Protein AF-A0A7X7MH74-F1 (afdb_monomer_lite)

Structure (mmCIF, N/CA/C/O backbone):
data_AF-A0A7X7MH74-F1
#
_entry.id   AF-A0A7X7MH74-F1
#
loop_
_atom_site.group_PDB
_atom_site.id
_atom_site.type_symbol
_atom_site.label_atom_id
_atom_site.label_alt_id
_atom_site.label_comp_id
_atom_site.label_asym_id
_atom_site.label_entity_id
_atom_site.label_seq_id
_atom_site.pdbx_PDB_ins_code
_atom_site.Cartn_x
_atom_site.Cartn_y
_atom_site.Cartn_z
_atom_site.occupancy
_atom_site.B_iso_or_equiv
_atom_site.auth_seq_id
_atom_site.auth_comp_id
_atom_site.auth_asym_id
_atom_site.auth_atom_id
_atom_site.pdbx_PDB_model_num
ATOM 1 N N . TYR A 1 1 ? -5.133 -22.905 8.120 1.00 50.53 1 TYR A N 1
ATOM 2 C CA . TYR A 1 1 ? -4.092 -21.911 7.802 1.00 50.53 1 TYR A CA 1
ATOM 3 C C . TYR A 1 1 ? -4.323 -20.689 8.674 1.00 50.53 1 TYR A C 1
ATOM 5 O O . TYR A 1 1 ? -5.476 -20.292 8.802 1.00 50.53 1 TYR A O 1
ATOM 13 N N . SER A 1 2 ? -3.275 -20.192 9.332 1.00 73.31 2 SER A N 1
ATOM 14 C CA . SER A 1 2 ? -3.279 -19.006 10.204 1.00 73.31 2 SER A CA 1
ATOM 15 C C . SER A 1 2 ? -3.355 -17.701 9.392 1.00 73.31 2 SER A C 1
ATOM 17 O O . SER A 1 2 ? -3.170 -17.724 8.177 1.00 73.31 2 SER A O 1
ATOM 19 N N . ALA A 1 3 ? -3.650 -16.582 10.056 1.00 84.94 3 ALA A N 1
ATOM 20 C CA . ALA A 1 3 ? -3.653 -15.224 9.502 1.00 84.94 3 ALA A CA 1
ATOM 21 C C . ALA A 1 3 ? -2.841 -14.302 10.423 1.00 84.94 3 ALA A C 1
ATOM 23 O O . ALA A 1 3 ? -2.727 -14.603 11.615 1.00 84.94 3 ALA A O 1
ATOM 24 N N . SER A 1 4 ? -2.294 -13.207 9.886 1.00 91.75 4 SER A N 1
ATOM 25 C CA . SER A 1 4 ? -1.712 -12.158 10.725 1.00 91.75 4 SER A CA 1
ATOM 26 C C . SER A 1 4 ? -2.807 -11.426 11.484 1.00 91.75 4 SER A C 1
ATOM 28 O O . SER A 1 4 ? -3.922 -11.262 10.986 1.00 91.75 4 SER A O 1
ATOM 30 N N . HIS A 1 5 ? -2.503 -11.007 12.707 1.00 90.69 5 HIS A N 1
ATOM 31 C CA . HIS A 1 5 ? -3.432 -10.198 13.474 1.00 90.69 5 HIS A CA 1
ATOM 32 C C . HIS A 1 5 ? -3.336 -8.715 13.093 1.00 90.69 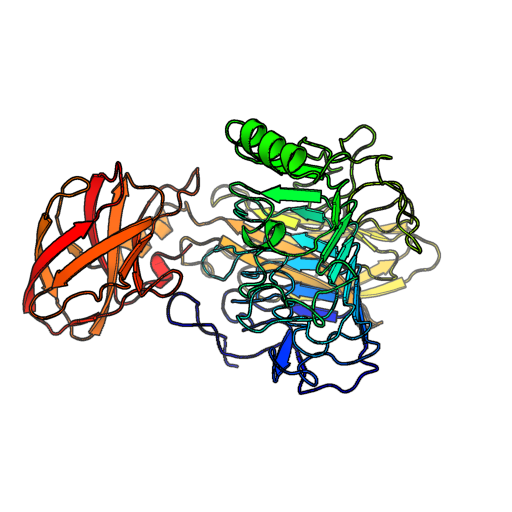5 HIS A C 1
ATOM 34 O O . HIS A 1 5 ? -2.345 -8.229 12.550 1.00 90.69 5 HIS A O 1
ATOM 40 N N . SER A 1 6 ? -4.375 -7.971 13.456 1.00 91.19 6 SER A N 1
ATOM 41 C CA . SER A 1 6 ? -4.473 -6.550 13.156 1.00 91.19 6 SER A CA 1
ATOM 42 C C . SER A 1 6 ? -3.555 -5.661 13.983 1.00 91.19 6 SER A C 1
ATOM 44 O O . SER A 1 6 ? -3.412 -5.883 15.190 1.00 91.19 6 SER A O 1
ATOM 46 N N . TRP A 1 7 ? -3.116 -4.548 13.381 1.00 91.31 7 TRP A N 1
ATOM 47 C CA . TRP A 1 7 ? -2.587 -3.371 14.085 1.00 91.31 7 TRP A CA 1
ATOM 48 C C . TRP A 1 7 ? -3.550 -2.820 15.138 1.00 91.31 7 TRP A C 1
ATOM 50 O O . TRP A 1 7 ? -3.129 -2.126 16.066 1.00 91.31 7 TRP A O 1
ATOM 60 N N . PHE A 1 8 ? -4.851 -3.103 15.011 1.00 91.50 8 PHE A N 1
ATOM 61 C CA . PHE A 1 8 ? -5.824 -2.767 16.043 1.00 91.50 8 PHE A CA 1
ATOM 62 C C . PHE A 1 8 ? -5.560 -3.507 17.364 1.00 91.50 8 PHE A C 1
ATOM 64 O O . PHE A 1 8 ? -5.864 -2.961 18.417 1.00 91.50 8 PHE A O 1
ATOM 71 N N . TYR A 1 9 ? -4.955 -4.691 17.352 1.00 91.06 9 TYR A N 1
ATOM 72 C CA . TYR A 1 9 ? -4.673 -5.438 18.580 1.00 91.06 9 TYR A CA 1
ATOM 73 C C . TYR A 1 9 ? -3.239 -5.202 19.072 1.00 91.06 9 TYR A C 1
ATOM 75 O O . TYR A 1 9 ? -3.031 -4.841 20.229 1.00 91.06 9 TYR A O 1
ATOM 83 N N . SER A 1 10 ? -2.253 -5.313 18.184 1.00 90.50 10 SER A N 1
ATOM 84 C CA . SER A 1 10 ? -0.819 -5.123 18.461 1.00 90.50 10 SER A CA 1
ATOM 85 C C . SER A 1 10 ? -0.051 -4.985 17.142 1.00 90.50 10 SER A C 1
ATOM 87 O O . SER A 1 10 ? -0.667 -5.061 16.086 1.00 90.50 10 SER A O 1
ATOM 89 N N . HIS A 1 11 ? 1.274 -4.801 17.184 1.00 90.94 11 HIS A N 1
ATOM 90 C CA . HIS A 1 11 ? 2.115 -4.925 15.985 1.00 90.94 11 HIS A CA 1
ATOM 91 C C . HIS A 1 11 ? 1.867 -6.276 15.308 1.00 90.94 11 HIS A C 1
ATOM 93 O O . HIS A 1 11 ? 2.059 -7.271 16.011 1.00 90.94 11 HIS A O 1
ATOM 99 N N . PRO A 1 12 ? 1.426 -6.319 14.034 1.00 92.75 12 PRO A N 1
ATOM 100 C CA . PRO A 1 12 ? 1.127 -7.537 13.302 1.00 92.75 12 PRO A CA 1
ATOM 101 C C . PRO A 1 12 ? 2.209 -8.600 13.472 1.00 92.75 12 PRO A C 1
ATOM 103 O O . PRO A 1 12 ? 3.395 -8.303 13.613 1.00 92.75 12 PRO A O 1
ATOM 106 N N . ASN A 1 13 ? 1.742 -9.838 13.547 1.00 91.25 13 ASN A N 1
ATOM 107 C CA . ASN A 1 13 ? 2.540 -11.047 13.633 1.00 91.25 13 ASN A CA 1
ATOM 108 C C . ASN A 1 13 ? 1.686 -12.168 13.041 1.00 91.25 13 ASN A C 1
ATOM 110 O O . ASN A 1 13 ? 0.485 -12.271 13.332 1.00 91.25 13 ASN A O 1
ATOM 114 N N . GLY A 1 14 ? 2.283 -12.990 12.191 1.00 91.81 14 GLY A N 1
ATOM 115 C CA . GLY A 1 14 ? 1.595 -14.051 11.484 1.00 91.81 14 GLY A CA 1
ATOM 116 C C . GLY A 1 14 ? 2.396 -14.517 10.279 1.00 91.81 14 GLY A C 1
ATOM 117 O O . GLY A 1 14 ? 3.587 -14.276 10.223 1.00 91.81 14 GLY A O 1
ATOM 118 N N . PRO A 1 15 ? 1.761 -15.207 9.323 1.00 93.94 15 PRO A N 1
ATOM 119 C CA . PRO A 1 15 ? 2.471 -15.735 8.172 1.00 93.94 15 PRO A CA 1
ATOM 120 C C . PRO A 1 15 ? 2.993 -14.620 7.261 1.00 93.94 15 PRO A C 1
ATOM 122 O O . PRO A 1 15 ? 2.307 -13.625 7.022 1.00 93.94 15 PRO A O 1
ATOM 125 N N . GLU A 1 16 ? 4.146 -14.875 6.665 1.00 94.94 16 GLU A N 1
ATOM 126 C CA . GLU A 1 16 ? 4.747 -14.120 5.571 1.00 94.94 16 GLU A CA 1
ATOM 127 C C . GLU A 1 16 ? 4.745 -14.979 4.298 1.00 94.94 16 GLU A C 1
ATOM 129 O O . GLU A 1 16 ? 4.691 -16.214 4.355 1.00 94.94 16 GLU A O 1
ATOM 134 N N . 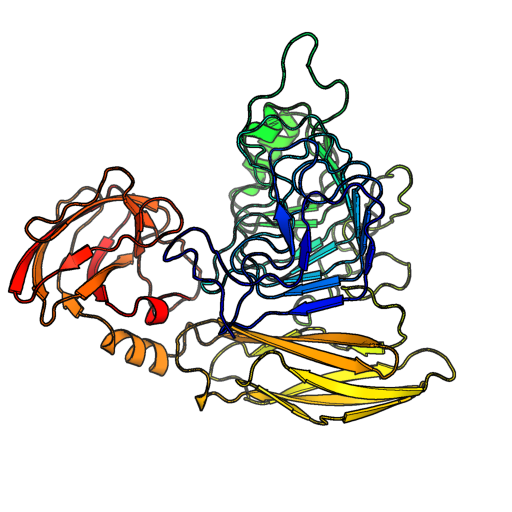ALA A 1 17 ? 4.818 -14.356 3.119 1.00 96.00 17 ALA A N 1
ATOM 135 C CA . ALA A 1 17 ? 4.962 -15.122 1.880 1.00 96.00 17 ALA A CA 1
ATOM 136 C C . ALA A 1 17 ? 6.396 -15.657 1.718 1.00 96.00 17 ALA A C 1
ATOM 138 O O . ALA A 1 17 ? 6.597 -16.760 1.205 1.00 96.00 17 ALA A O 1
ATOM 139 N N . VAL A 1 18 ? 7.391 -14.880 2.161 1.00 96.06 18 VAL A N 1
ATOM 140 C CA . VAL A 1 18 ? 8.808 -15.264 2.221 1.00 96.06 18 VAL A CA 1
ATOM 141 C C . VAL A 1 18 ? 9.428 -14.675 3.487 1.00 96.06 18 VAL A C 1
ATOM 143 O O . VAL A 1 18 ? 9.282 -13.484 3.735 1.00 96.06 18 VAL A O 1
ATOM 146 N N . PHE A 1 19 ? 10.173 -15.485 4.240 1.00 94.38 19 PHE A N 1
ATOM 147 C CA . PHE A 1 19 ? 10.974 -15.024 5.377 1.00 94.38 19 PHE A CA 1
ATOM 148 C C . PHE A 1 19 ? 12.468 -15.104 5.040 1.00 94.38 19 PHE A C 1
ATOM 150 O O . PHE A 1 19 ? 12.956 -16.156 4.609 1.00 94.38 19 PHE A O 1
ATOM 157 N N . LEU A 1 20 ? 13.202 -14.004 5.218 1.00 91.75 20 LEU A N 1
ATOM 158 C CA . LEU A 1 20 ? 14.618 -13.876 4.864 1.00 91.75 20 LEU A CA 1
ATOM 159 C C . LEU A 1 20 ? 15.492 -13.756 6.121 1.00 91.75 20 LEU A C 1
ATOM 161 O O . LEU A 1 20 ? 15.746 -12.673 6.646 1.00 91.75 20 LEU A O 1
ATOM 165 N N . ASP A 1 21 ? 16.012 -14.890 6.590 1.00 91.50 21 ASP A N 1
ATOM 166 C CA . ASP A 1 21 ? 16.884 -14.940 7.768 1.00 91.50 21 ASP A CA 1
ATOM 167 C C . ASP A 1 21 ? 18.356 -14.695 7.395 1.00 91.50 21 ASP A C 1
ATOM 169 O O . ASP A 1 21 ? 19.030 -15.588 6.877 1.00 91.50 21 ASP A O 1
ATOM 173 N N . ARG A 1 22 ? 18.860 -13.478 7.646 1.00 90.31 22 ARG A N 1
ATOM 174 C CA . ARG A 1 22 ? 20.289 -13.101 7.518 1.00 90.31 22 ARG A CA 1
ATOM 175 C C . ARG A 1 22 ? 20.938 -13.585 6.221 1.00 90.31 22 ARG A C 1
ATOM 177 O O . ARG A 1 22 ? 22.010 -14.209 6.207 1.00 90.31 22 ARG A O 1
ATOM 184 N N . CYS A 1 23 ? 20.274 -13.322 5.102 1.00 89.50 23 CYS A N 1
ATOM 185 C CA . CYS A 1 23 ? 20.680 -13.829 3.801 1.00 89.50 23 CYS A CA 1
ATOM 186 C C . CYS A 1 23 ? 21.974 -13.142 3.349 1.00 89.50 23 CYS A C 1
ATOM 188 O O . CYS A 1 23 ? 21.944 -12.004 2.911 1.00 89.50 23 CYS A O 1
ATOM 190 N N . ARG A 1 24 ? 23.126 -13.825 3.396 1.00 87.00 24 ARG A N 1
ATOM 191 C CA . ARG A 1 24 ? 24.460 -13.220 3.152 1.00 87.00 24 ARG A CA 1
ATOM 192 C C . ARG A 1 24 ? 24.729 -12.715 1.727 1.00 87.00 24 ARG A C 1
ATOM 194 O O . ARG A 1 24 ? 25.818 -12.191 1.490 1.00 87.00 24 ARG A O 1
ATOM 201 N N . GLY A 1 25 ? 23.797 -12.894 0.797 1.00 88.56 25 GLY A N 1
ATOM 202 C CA . GLY A 1 25 ? 23.799 -12.266 -0.522 1.00 88.56 25 GLY A CA 1
ATOM 203 C C . GLY A 1 25 ? 23.374 -13.170 -1.680 1.00 88.56 25 GLY A C 1
ATOM 204 O O . GLY A 1 25 ? 23.173 -14.368 -1.489 1.00 88.56 25 GLY A O 1
ATOM 205 N N . GLY A 1 26 ? 23.244 -12.590 -2.878 1.00 88.94 26 GLY A N 1
ATOM 206 C CA . GLY A 1 26 ? 22.868 -13.304 -4.107 1.00 88.94 26 GLY A CA 1
ATOM 207 C C . GLY A 1 26 ? 21.386 -13.685 -4.192 1.00 88.94 26 GLY A C 1
ATOM 208 O O . GLY A 1 26 ? 21.029 -14.614 -4.916 1.00 88.94 26 GLY A O 1
ATOM 209 N N . VAL A 1 27 ? 20.524 -13.009 -3.429 1.00 94.25 27 VAL A N 1
ATOM 210 C CA . VAL A 1 27 ? 19.081 -13.277 -3.414 1.00 94.25 27 VAL A CA 1
ATOM 211 C C . VAL A 1 27 ? 18.435 -12.683 -4.661 1.00 94.25 27 VAL A C 1
ATOM 213 O O . VAL A 1 27 ? 18.584 -11.495 -4.935 1.00 94.25 27 VAL A O 1
ATOM 216 N N . VAL A 1 28 ? 17.671 -13.497 -5.392 1.00 97.12 28 VAL A N 1
ATOM 217 C CA . VAL A 1 28 ? 16.838 -13.027 -6.504 1.00 97.12 28 VAL A CA 1
ATOM 218 C C . VAL A 1 28 ? 15.396 -13.450 -6.275 1.00 97.12 28 VAL A C 1
ATOM 220 O O . VAL A 1 28 ? 15.076 -14.637 -6.320 1.00 97.12 28 VAL A O 1
ATOM 223 N N . LEU A 1 29 ? 14.515 -12.473 -6.084 1.00 97.44 29 LEU A N 1
ATOM 224 C CA . LEU A 1 29 ? 13.073 -12.670 -5.993 1.00 97.44 29 LEU A CA 1
ATOM 225 C C . LEU A 1 29 ? 12.432 -11.970 -7.182 1.00 97.44 29 LEU A C 1
ATOM 227 O O . LEU A 1 29 ? 12.463 -10.745 -7.281 1.00 97.44 29 LEU A O 1
ATOM 231 N N . ARG A 1 30 ? 11.871 -12.732 -8.119 1.00 97.69 30 ARG A N 1
ATOM 232 C CA . ARG A 1 30 ? 11.318 -12.146 -9.339 1.00 97.69 30 ARG A CA 1
ATOM 233 C C . ARG A 1 30 ? 10.070 -12.832 -9.842 1.00 97.69 30 ARG A C 1
ATOM 235 O O . ARG A 1 30 ? 9.973 -14.053 -9.770 1.00 97.69 30 ARG A O 1
ATOM 242 N N . TYR A 1 31 ? 9.183 -12.040 -10.438 1.00 98.00 31 TYR A N 1
ATOM 243 C CA . TYR A 1 31 ? 7.991 -12.529 -11.135 1.00 98.00 31 TYR A CA 1
ATOM 244 C C . TYR A 1 31 ? 7.037 -13.346 -10.258 1.00 98.00 31 TYR A C 1
ATOM 246 O O . TYR A 1 31 ? 6.286 -14.171 -10.771 1.00 98.00 31 TYR A O 1
ATOM 254 N N . ASN A 1 32 ? 7.047 -13.097 -8.946 1.00 98.31 32 ASN A N 1
ATOM 255 C CA . ASN A 1 32 ? 6.159 -13.762 -8.001 1.00 98.31 32 ASN A CA 1
ATOM 25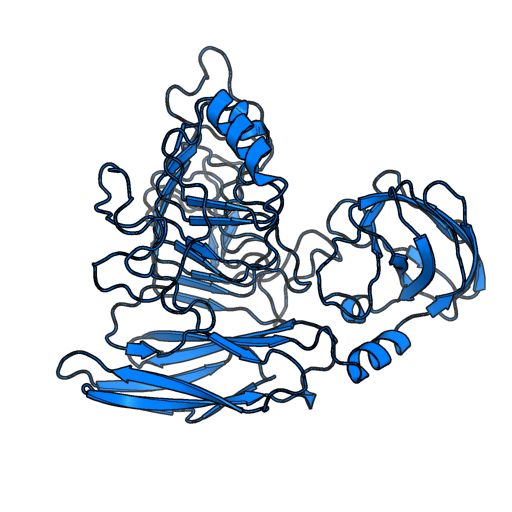6 C C . ASN A 1 32 ? 4.841 -13.000 -7.827 1.00 98.31 32 ASN A C 1
ATOM 258 O O . ASN A 1 32 ? 4.796 -11.768 -7.938 1.00 98.31 32 ASN A O 1
ATOM 262 N N . ASP A 1 33 ? 3.797 -13.754 -7.487 1.00 98.19 33 ASP A N 1
ATOM 263 C CA . ASP A 1 33 ? 2.519 -13.239 -7.003 1.00 98.19 33 ASP A CA 1
ATOM 264 C C . ASP A 1 33 ? 2.404 -13.553 -5.508 1.00 98.19 33 ASP A C 1
ATOM 266 O O . ASP A 1 33 ? 2.081 -14.677 -5.125 1.00 98.19 33 ASP A O 1
ATOM 270 N N . LEU A 1 34 ? 2.711 -12.574 -4.659 1.00 98.25 34 LEU A N 1
ATOM 271 C CA . LEU A 1 34 ? 2.709 -12.708 -3.205 1.00 98.25 34 LEU A CA 1
ATOM 272 C C . LEU A 1 34 ? 1.445 -12.030 -2.663 1.00 98.25 34 LEU A C 1
ATOM 274 O O . LEU A 1 34 ? 1.431 -10.832 -2.388 1.00 98.25 34 LEU A O 1
ATOM 278 N N . VAL A 1 35 ? 0.350 -12.790 -2.593 1.00 97.81 35 VAL A N 1
ATOM 279 C CA . VAL A 1 35 ? -1.009 -12.243 -2.433 1.00 97.81 35 VAL A CA 1
ATOM 280 C C . VAL A 1 35 ? -1.705 -12.849 -1.214 1.00 97.81 35 VAL A C 1
ATOM 282 O O . VAL A 1 35 ? -1.924 -14.058 -1.167 1.00 97.81 35 VAL A O 1
ATOM 285 N N . GLY A 1 36 ? -2.056 -12.005 -0.242 1.00 96.00 36 GLY A N 1
ATOM 286 C CA . GLY A 1 36 ? -2.899 -12.350 0.905 1.00 96.00 36 GLY A CA 1
ATOM 287 C C . GLY A 1 36 ? -4.392 -12.229 0.578 1.00 96.00 36 GLY A C 1
ATOM 288 O O . GLY A 1 36 ? -4.798 -12.213 -0.580 1.00 96.00 36 GLY A O 1
ATOM 289 N N . SER A 1 37 ? -5.247 -12.111 1.588 1.00 93.62 37 SER A N 1
ATOM 290 C CA . SER A 1 37 ? -6.686 -11.813 1.440 1.00 93.62 37 SER A CA 1
ATOM 291 C C . SER A 1 37 ? -7.177 -11.022 2.646 1.00 93.62 37 SER A C 1
ATOM 293 O O . SER A 1 37 ? -6.524 -11.066 3.685 1.00 93.62 37 SER A O 1
ATOM 295 N N . ASP A 1 38 ? -8.333 -10.358 2.577 1.00 89.62 38 ASP A N 1
ATOM 296 C CA . ASP A 1 38 ? -8.875 -9.653 3.752 1.00 89.62 38 ASP A CA 1
ATOM 297 C C . ASP A 1 38 ? -9.105 -10.605 4.944 1.00 89.62 38 ASP A C 1
ATOM 299 O O . ASP A 1 38 ? -8.945 -10.204 6.091 1.00 89.62 38 ASP A O 1
ATOM 303 N N . LYS A 1 39 ? -9.412 -11.887 4.692 1.00 87.88 39 LYS A N 1
ATOM 304 C CA . LYS A 1 39 ? -9.561 -12.912 5.745 1.00 87.88 39 LYS A CA 1
ATOM 305 C C . LYS A 1 39 ? -8.226 -13.466 6.256 1.00 87.88 39 LYS A C 1
ATOM 307 O O . LYS A 1 39 ? -8.187 -14.078 7.322 1.00 87.88 39 LYS A O 1
ATOM 312 N N . ARG A 1 40 ? -7.161 -13.370 5.455 1.00 91.06 40 ARG A N 1
ATOM 313 C CA . ARG A 1 40 ? -5.844 -13.984 5.699 1.00 91.06 40 ARG A CA 1
ATOM 314 C C . ARG A 1 40 ? -4.755 -13.109 5.093 1.00 91.06 40 ARG A C 1
ATOM 316 O O . ARG A 1 40 ? -4.226 -13.421 4.024 1.00 91.06 40 ARG A O 1
ATOM 323 N N . ARG A 1 41 ? -4.471 -11.989 5.750 1.00 93.56 41 ARG A N 1
ATOM 324 C CA . ARG A 1 41 ? -3.374 -11.105 5.356 1.00 93.56 41 ARG A CA 1
ATOM 325 C C . ARG A 1 41 ? -2.043 -11.649 5.834 1.00 93.56 41 ARG A C 1
ATOM 327 O O . ARG A 1 41 ? -1.980 -12.372 6.837 1.00 93.56 41 ARG A O 1
ATOM 334 N N . TRP A 1 42 ? -1.002 -11.259 5.115 1.00 96.38 42 TRP A N 1
ATOM 335 C CA . TRP A 1 42 ? 0.362 -11.421 5.589 1.00 96.38 42 TRP A CA 1
ATOM 336 C C . TRP A 1 42 ? 0.626 -10.515 6.792 1.00 96.38 42 TRP A C 1
ATOM 338 O O . TRP A 1 42 ? -0.099 -9.537 6.996 1.00 96.38 42 TRP A O 1
ATOM 348 N N . ASN A 1 43 ? 1.646 -10.842 7.584 1.00 95.25 43 ASN A N 1
ATOM 349 C CA . ASN A 1 43 ? 2.263 -9.878 8.488 1.00 95.25 43 ASN A CA 1
ATOM 350 C C . ASN A 1 43 ? 2.893 -8.760 7.647 1.00 95.25 43 ASN A C 1
ATOM 352 O O . ASN A 1 43 ? 2.188 -7.826 7.248 1.00 95.25 43 ASN A O 1
ATOM 356 N N . ASP A 1 44 ? 4.142 -8.980 7.253 1.00 95.75 44 ASP A N 1
ATOM 357 C CA . ASP A 1 44 ? 4.741 -8.418 6.059 1.00 95.75 44 ASP A CA 1
ATOM 358 C C . ASP A 1 44 ? 4.598 -9.421 4.922 1.00 95.75 44 ASP A C 1
ATOM 360 O O . ASP A 1 44 ? 4.565 -10.636 5.135 1.00 95.75 44 ASP A O 1
ATOM 364 N N . THR A 1 45 ? 4.531 -8.951 3.676 1.00 97.25 45 THR A N 1
ATOM 365 C CA . THR A 1 45 ? 4.543 -9.917 2.561 1.00 97.25 45 THR A CA 1
ATOM 366 C C . THR A 1 45 ? 5.898 -10.627 2.484 1.00 97.25 45 THR A C 1
ATOM 368 O O . THR A 1 45 ? 5.951 -11.833 2.241 1.00 97.25 45 THR A O 1
ATOM 371 N N . ILE A 1 46 ? 6.984 -9.884 2.704 1.00 96.38 46 ILE A N 1
ATOM 372 C CA . ILE A 1 46 ? 8.327 -10.426 2.903 1.00 96.38 46 ILE A CA 1
ATOM 373 C C . ILE A 1 46 ? 8.927 -9.768 4.139 1.00 96.38 46 ILE A C 1
ATOM 375 O O . ILE A 1 46 ? 9.086 -8.550 4.149 1.00 96.38 46 ILE A O 1
ATOM 379 N N . GLU A 1 47 ? 9.291 -10.580 5.124 1.00 93.25 47 GLU A N 1
ATOM 380 C CA . GLU A 1 47 ? 9.923 -10.149 6.376 1.00 93.25 47 GLU A CA 1
ATOM 381 C C . GLU A 1 47 ? 11.379 -10.626 6.424 1.00 93.25 47 GLU A C 1
ATOM 383 O O . GLU A 1 47 ? 11.761 -11.603 5.758 1.00 93.25 47 GLU A O 1
ATOM 388 N N . GLY A 1 48 ? 12.203 -9.945 7.216 1.00 89.38 48 GLY A N 1
ATOM 389 C CA . GLY A 1 48 ? 13.583 -10.332 7.475 1.00 89.38 48 GLY A CA 1
ATOM 390 C C . GLY A 1 48 ? 13.866 -10.514 8.961 1.00 89.38 48 GLY A C 1
ATOM 391 O O . GLY A 1 48 ? 13.165 -10.007 9.823 1.00 89.38 48 GLY A O 1
ATOM 392 N N . SER A 1 49 ? 14.945 -11.226 9.290 1.00 90.75 49 SER A N 1
ATOM 393 C CA . SER A 1 49 ? 15.446 -11.220 10.666 1.00 90.75 49 SER A CA 1
ATOM 394 C C . SER A 1 49 ? 16.517 -10.145 10.863 1.00 90.75 49 SER A C 1
ATOM 396 O O . SER A 1 49 ? 17.374 -9.914 10.008 1.00 90.75 49 SER A O 1
ATOM 398 N N . GLY A 1 50 ? 16.546 -9.532 12.048 1.00 89.75 50 GLY A N 1
ATOM 399 C CA . GLY A 1 50 ? 17.655 -8.670 12.455 1.00 89.75 50 GLY A CA 1
ATOM 400 C C . GLY A 1 50 ? 17.692 -7.309 11.758 1.00 89.75 50 GLY A C 1
ATOM 401 O O . GLY A 1 50 ? 18.778 -6.842 11.434 1.00 89.75 50 GLY A O 1
ATOM 402 N N . ASN A 1 51 ? 16.550 -6.646 11.604 1.00 88.38 51 ASN A N 1
ATOM 403 C CA . ASN A 1 51 ? 16.345 -5.381 10.883 1.00 88.38 51 ASN A CA 1
ATOM 404 C C . ASN A 1 51 ? 17.330 -4.251 11.284 1.00 88.38 51 ASN A C 1
ATOM 406 O O . ASN A 1 51 ? 17.724 -3.399 10.488 1.00 88.38 51 ASN A O 1
ATOM 410 N N . GLY A 1 52 ? 17.818 -4.266 12.531 1.00 88.56 52 GLY A N 1
ATOM 411 C CA . GLY A 1 52 ? 18.817 -3.319 13.046 1.00 88.56 52 GLY A CA 1
ATOM 412 C C . GLY A 1 52 ? 20.283 -3.765 12.917 1.00 88.56 52 GLY A C 1
ATOM 413 O O . GLY A 1 52 ? 21.178 -3.056 13.394 1.00 88.56 52 GLY A O 1
ATOM 414 N N . SER A 1 53 ? 20.546 -4.935 12.337 1.00 89.81 53 SER A N 1
ATOM 415 C CA . SER A 1 53 ? 21.840 -5.624 12.344 1.00 89.81 53 SER A CA 1
ATOM 416 C C . SER A 1 53 ? 22.558 -5.540 11.000 1.00 89.81 53 SER A C 1
ATOM 418 O O . SER A 1 53 ? 21.940 -5.572 9.942 1.00 89.81 53 SER A O 1
ATOM 420 N N . ILE A 1 54 ? 23.890 -5.470 11.034 1.00 91.44 54 ILE A N 1
ATOM 421 C CA . ILE A 1 54 ? 24.737 -5.386 9.826 1.00 91.44 54 ILE A CA 1
ATOM 422 C C . ILE A 1 54 ? 24.707 -6.658 8.965 1.00 91.44 54 ILE A C 1
ATOM 424 O O . ILE A 1 54 ? 25.233 -6.659 7.859 1.00 91.44 54 ILE A O 1
ATOM 428 N N . ASP A 1 55 ? 24.128 -7.734 9.485 1.00 91.12 55 ASP A N 1
ATOM 429 C CA . ASP A 1 55 ? 23.935 -9.033 8.846 1.00 91.12 55 ASP A CA 1
ATOM 430 C C . ASP A 1 55 ? 22.450 -9.424 8.737 1.00 91.12 55 ASP A C 1
ATOM 432 O O . ASP A 1 55 ? 22.153 -10.578 8.447 1.00 91.12 55 ASP A O 1
ATOM 436 N N . GLY A 1 56 ? 21.535 -8.485 9.003 1.00 90.25 56 GLY A N 1
ATOM 437 C CA . GLY A 1 56 ? 20.091 -8.707 8.951 1.00 90.25 56 GLY A CA 1
ATOM 438 C C . GLY A 1 56 ? 19.503 -8.677 7.542 1.00 90.25 56 GLY A C 1
ATOM 439 O O . GLY A 1 56 ? 20.110 -8.118 6.624 1.00 90.25 56 GLY A O 1
ATOM 440 N N . GLY A 1 57 ? 18.321 -9.283 7.420 1.00 87.25 57 GLY A N 1
ATOM 441 C CA . GLY A 1 57 ? 17.445 -9.249 6.253 1.00 87.25 57 GLY A CA 1
ATOM 442 C C . GLY A 1 57 ? 18.129 -9.651 4.952 1.00 87.25 57 GLY A C 1
ATOM 443 O O . GLY A 1 57 ? 18.755 -10.716 4.846 1.00 87.25 57 GLY A O 1
ATOM 444 N N . ILE A 1 58 ? 17.980 -8.790 3.943 1.00 89.69 58 ILE A N 1
ATOM 445 C CA . ILE A 1 58 ? 18.576 -8.986 2.624 1.00 89.69 58 ILE A CA 1
ATOM 446 C C . ILE A 1 58 ? 20.013 -8.468 2.645 1.00 89.69 58 ILE A C 1
ATOM 448 O O . ILE A 1 58 ? 20.273 -7.271 2.780 1.00 89.69 58 ILE A O 1
ATOM 452 N N . GLY A 1 59 ? 20.960 -9.395 2.504 1.00 87.56 59 GLY A N 1
ATOM 453 C CA . GLY A 1 59 ? 22.380 -9.085 2.424 1.00 87.56 59 GLY A CA 1
ATOM 454 C C . GLY A 1 59 ? 22.814 -8.544 1.072 1.00 87.56 59 GLY A C 1
ATOM 455 O O . GLY A 1 59 ? 22.086 -7.822 0.401 1.00 87.56 59 GLY A O 1
ATOM 456 N N . ARG A 1 60 ? 24.050 -8.859 0.678 1.00 93.25 60 ARG A N 1
ATOM 457 C CA . ARG A 1 60 ? 24.683 -8.209 -0.475 1.00 93.25 60 ARG A CA 1
ATOM 458 C C . ARG A 1 60 ? 24.181 -8.688 -1.840 1.00 93.25 60 ARG A C 1
ATOM 460 O O . ARG A 1 60 ? 23.907 -9.871 -2.013 1.00 93.25 60 ARG A O 1
ATOM 467 N N . ASP A 1 61 ? 24.186 -7.803 -2.830 1.00 96.06 61 ASP A N 1
ATOM 468 C CA . ASP A 1 61 ? 23.983 -8.135 -4.245 1.00 96.06 61 ASP A CA 1
ATOM 469 C C . ASP A 1 61 ? 22.667 -8.895 -4.483 1.00 96.06 61 ASP A C 1
ATOM 471 O O . ASP A 1 61 ? 22.663 -10.069 -4.863 1.00 96.06 61 ASP A O 1
ATOM 475 N N . ALA A 1 62 ? 21.543 -8.232 -4.206 1.00 96.00 62 ALA A N 1
ATOM 476 C CA . ALA A 1 62 ? 20.214 -8.826 -4.329 1.00 96.00 62 ALA A CA 1
ATOM 477 C C . ALA A 1 62 ? 19.329 -8.078 -5.332 1.00 96.00 62 ALA A C 1
ATOM 479 O O . ALA A 1 62 ? 19.402 -6.855 -5.460 1.00 96.00 62 ALA A O 1
ATOM 480 N N . ASP A 1 63 ? 18.458 -8.824 -6.009 1.00 97.94 63 ASP A N 1
ATOM 481 C CA . ASP A 1 63 ? 17.496 -8.313 -6.982 1.00 97.94 63 ASP A CA 1
ATOM 482 C C . ASP A 1 63 ? 16.078 -8.758 -6.633 1.00 97.94 63 ASP A C 1
ATOM 484 O O . ASP A 1 63 ? 15.753 -9.945 -6.656 1.00 97.94 63 ASP A O 1
ATOM 488 N N . VAL A 1 64 ? 15.202 -7.795 -6.379 1.00 98.31 64 VAL A N 1
ATOM 489 C CA . VAL A 1 64 ? 13.781 -8.021 -6.122 1.00 98.31 64 VAL A CA 1
ATOM 490 C C . VAL A 1 64 ? 12.986 -7.266 -7.180 1.00 98.31 64 VAL A C 1
ATOM 492 O O . VAL A 1 64 ? 12.841 -6.046 -7.103 1.00 98.31 64 VAL A O 1
ATOM 495 N N . TYR A 1 65 ? 12.491 -7.953 -8.208 1.00 98.62 65 TYR A N 1
ATOM 496 C CA . TYR A 1 65 ? 11.867 -7.257 -9.333 1.00 98.62 65 TYR A CA 1
ATOM 497 C C . TYR A 1 65 ? 10.698 -7.958 -9.989 1.00 98.62 65 TYR A C 1
ATOM 499 O O . TYR A 1 65 ? 10.625 -9.182 -10.066 1.00 98.62 65 TYR A O 1
ATOM 507 N N . GLY A 1 66 ? 9.779 -7.158 -10.525 1.00 98.62 66 GLY A N 1
ATOM 508 C CA . GLY A 1 66 ? 8.589 -7.706 -11.151 1.00 98.62 66 GLY A CA 1
ATOM 509 C C . GLY A 1 66 ? 7.795 -8.566 -10.176 1.00 98.62 66 GLY A C 1
ATOM 510 O O . GLY A 1 66 ? 7.277 -9.581 -10.591 1.00 98.62 66 GLY A O 1
ATOM 511 N N . ASN A 1 67 ? 7.709 -8.263 -8.887 1.00 98.75 67 ASN A N 1
ATOM 512 C CA . ASN A 1 67 ? 6.846 -9.005 -7.964 1.00 98.75 67 ASN A CA 1
ATOM 513 C C . ASN A 1 67 ? 5.573 -8.204 -7.683 1.00 98.75 67 ASN A C 1
ATOM 515 O O . ASN A 1 67 ? 5.603 -6.971 -7.647 1.00 98.75 67 ASN A O 1
ATOM 519 N N . LEU A 1 68 ? 4.461 -8.914 -7.499 1.00 98.62 68 LEU A N 1
ATOM 520 C CA . LEU A 1 68 ? 3.258 -8.371 -6.879 1.00 98.62 68 LEU A CA 1
ATOM 521 C C . LEU A 1 68 ? 3.334 -8.654 -5.381 1.00 98.62 68 LEU A C 1
ATOM 523 O O . LEU A 1 68 ? 3.426 -9.818 -4.996 1.00 98.62 68 LEU A O 1
ATOM 527 N N . PHE A 1 69 ? 3.245 -7.608 -4.571 1.00 98.69 69 PHE A N 1
ATOM 528 C CA . PHE A 1 69 ? 3.067 -7.691 -3.128 1.00 98.69 69 PHE A CA 1
ATOM 529 C C . PHE A 1 69 ? 1.678 -7.158 -2.813 1.00 98.69 69 PHE A C 1
ATOM 531 O O . PHE A 1 69 ? 1.409 -5.980 -3.060 1.00 98.69 69 PHE A O 1
ATOM 538 N N . ALA A 1 70 ? 0.792 -8.022 -2.329 1.00 97.50 70 ALA A N 1
ATOM 539 C CA . ALA A 1 70 ? -0.588 -7.652 -2.079 1.00 97.50 70 ALA A CA 1
ATOM 540 C C . ALA A 1 70 ? -1.090 -8.165 -0.729 1.00 97.50 70 ALA A C 1
ATOM 542 O O . ALA A 1 70 ? -0.987 -9.355 -0.425 1.00 97.50 70 ALA A O 1
ATOM 543 N N . PHE A 1 71 ? -1.741 -7.272 0.014 1.00 96.50 71 PHE A N 1
ATOM 544 C CA . PHE A 1 71 ? -2.562 -7.591 1.185 1.00 96.50 71 PHE A CA 1
ATOM 545 C C . PHE A 1 71 ? -1.773 -8.080 2.409 1.00 96.50 71 PHE A C 1
ATOM 547 O O . PHE A 1 71 ? -2.074 -9.131 2.982 1.00 96.50 71 PHE A O 1
ATOM 554 N N . ALA A 1 72 ? -0.796 -7.277 2.837 1.00 96.38 72 ALA A N 1
ATOM 555 C CA . ALA A 1 72 ? -0.151 -7.389 4.146 1.00 96.38 72 ALA A CA 1
ATOM 556 C C . ALA A 1 72 ? -0.822 -6.475 5.184 1.00 96.38 72 ALA A C 1
ATOM 558 O O . ALA A 1 72 ? -1.619 -5.594 4.832 1.00 96.38 72 ALA A O 1
ATOM 559 N N . ASN A 1 73 ? -0.542 -6.706 6.465 1.00 95.38 73 ASN A N 1
ATOM 560 C CA . ASN A 1 73 ? -1.013 -5.855 7.556 1.00 95.38 73 ASN A CA 1
ATOM 561 C C . ASN A 1 73 ? 0.016 -4.801 7.971 1.00 95.38 73 ASN A C 1
ATOM 563 O O . ASN A 1 73 ? -0.404 -3.736 8.419 1.00 95.38 73 ASN A O 1
ATOM 567 N N . ASP A 1 74 ? 1.314 -5.049 7.795 1.00 95.25 74 ASP A N 1
ATOM 568 C CA . ASP A 1 74 ? 2.360 -4.049 8.013 1.00 95.25 74 ASP A CA 1
ATOM 569 C C . ASP A 1 74 ? 3.041 -3.663 6.689 1.00 95.25 74 ASP A C 1
ATOM 571 O O . ASP A 1 74 ? 2.434 -2.957 5.868 1.00 95.25 74 ASP A O 1
ATOM 575 N N . ASP A 1 75 ? 4.252 -4.130 6.425 1.00 95.94 75 ASP A N 1
ATOM 576 C CA . ASP A 1 75 ? 5.042 -3.726 5.275 1.00 95.94 75 ASP A CA 1
ATOM 577 C C . ASP A 1 75 ? 4.812 -4.641 4.066 1.00 95.94 75 ASP A C 1
ATOM 579 O O . ASP A 1 75 ? 4.552 -5.846 4.141 1.00 95.94 75 ASP A O 1
ATOM 583 N N . SER A 1 76 ? 4.921 -4.065 2.870 1.00 97.44 76 SER A N 1
ATOM 584 C CA . SER A 1 76 ? 4.928 -4.899 1.670 1.00 97.44 76 SER A CA 1
ATOM 585 C C . SER A 1 76 ? 6.237 -5.677 1.547 1.00 97.44 76 SER A C 1
ATOM 587 O O . SER A 1 76 ? 6.244 -6.760 0.980 1.00 97.44 76 SER A O 1
ATOM 589 N N . ILE A 1 77 ? 7.344 -5.138 2.050 1.00 97.06 77 ILE A N 1
ATOM 590 C CA . ILE A 1 77 ? 8.613 -5.854 2.180 1.00 97.06 77 ILE A CA 1
ATOM 591 C C . ILE A 1 77 ? 9.518 -5.127 3.170 1.00 97.06 77 ILE A C 1
ATOM 593 O O . ILE A 1 77 ? 9.727 -3.918 3.045 1.00 97.06 77 ILE A O 1
ATOM 597 N N . GLU A 1 78 ? 10.127 -5.884 4.069 1.00 94.12 78 GLU A N 1
ATOM 598 C CA . GLU A 1 78 ? 11.290 -5.463 4.834 1.00 94.12 78 GLU A CA 1
ATOM 599 C C . GLU A 1 78 ? 12.564 -5.897 4.099 1.00 94.12 78 GLU A C 1
ATOM 601 O O . GLU A 1 78 ? 12.816 -7.084 3.881 1.00 94.12 78 GLU A O 1
ATOM 606 N N . ILE A 1 79 ? 13.392 -4.931 3.700 1.00 92.94 79 ILE A N 1
ATOM 607 C CA . ILE A 1 79 ? 14.755 -5.212 3.213 1.00 92.94 79 ILE A CA 1
ATOM 608 C C . ILE A 1 79 ? 15.821 -4.867 4.250 1.00 92.94 79 ILE A C 1
ATOM 610 O O . ILE A 1 79 ? 17.005 -4.896 3.942 1.00 92.94 79 ILE A O 1
ATOM 614 N N . GLU A 1 80 ? 15.376 -4.552 5.460 1.00 90.25 80 GLU A N 1
ATOM 615 C CA . GLU A 1 80 ? 16.119 -3.923 6.542 1.00 90.25 80 GLU A CA 1
ATOM 616 C C . GLU A 1 80 ? 17.357 -4.719 6.976 1.00 90.25 80 GLU A C 1
ATOM 618 O O . GLU A 1 80 ? 17.450 -5.937 6.813 1.00 90.25 80 GLU A O 1
ATOM 623 N N . GLY A 1 81 ? 18.326 -4.029 7.578 1.00 91.25 81 GLY A N 1
ATOM 624 C CA . GLY A 1 81 ? 19.576 -4.636 8.020 1.00 91.25 81 GLY A CA 1
ATOM 625 C C . GLY A 1 81 ? 20.718 -4.326 7.060 1.00 91.25 81 GLY A C 1
ATOM 626 O O . GLY A 1 81 ? 21.108 -3.167 6.920 1.00 91.25 81 GLY A O 1
ATOM 627 N N . MET A 1 82 ? 21.325 -5.342 6.443 1.00 91.38 82 MET A N 1
ATOM 628 C CA . MET A 1 82 ? 22.562 -5.177 5.666 1.00 91.38 82 MET A CA 1
ATOM 629 C C . MET A 1 82 ? 22.386 -4.222 4.466 1.00 91.38 82 MET A C 1
ATOM 631 O O . MET A 1 82 ? 23.093 -3.212 4.385 1.00 91.38 82 MET A O 1
ATOM 635 N N . GLU A 1 83 ? 21.458 -4.522 3.552 1.00 92.69 83 GLU A N 1
ATOM 636 C CA . GLU A 1 83 ? 21.094 -3.678 2.398 1.00 92.69 83 GLU A CA 1
ATOM 637 C C . GLU A 1 83 ? 22.244 -3.335 1.426 1.00 92.69 83 GLU A C 1
ATOM 639 O O . GLU A 1 83 ? 22.239 -2.290 0.783 1.00 92.69 83 GLU A O 1
ATOM 644 N N . MET A 1 84 ? 23.259 -4.190 1.277 1.00 94.56 84 MET A N 1
ATOM 645 C CA . MET A 1 84 ? 24.421 -3.876 0.431 1.00 94.56 84 MET A CA 1
ATOM 646 C C . MET A 1 84 ? 24.166 -4.155 -1.052 1.00 94.56 84 MET A C 1
ATOM 648 O O . MET A 1 84 ? 24.153 -5.304 -1.467 1.00 94.56 84 MET A O 1
ATOM 652 N N . ASN A 1 85 ? 24.039 -3.128 -1.889 1.00 95.56 85 ASN A N 1
ATOM 653 C CA . ASN A 1 85 ? 23.749 -3.306 -3.318 1.00 95.56 85 ASN A CA 1
ATOM 654 C C . ASN A 1 85 ? 22.461 -4.128 -3.551 1.00 95.56 85 ASN A C 1
ATOM 656 O O . ASN A 1 85 ? 22.434 -5.104 -4.302 1.00 95.56 85 ASN A O 1
ATOM 660 N N . VAL A 1 86 ? 21.390 -3.739 -2.856 1.00 96.69 86 VAL A N 1
ATOM 661 C CA . VAL A 1 86 ? 20.064 -4.368 -2.961 1.00 96.69 86 VAL A CA 1
ATOM 662 C C . VAL A 1 86 ? 19.188 -3.544 -3.900 1.00 96.69 86 VAL A C 1
ATOM 664 O O . VAL A 1 86 ? 19.035 -2.339 -3.708 1.00 96.69 86 VAL A O 1
ATOM 667 N N . ARG A 1 87 ? 18.622 -4.172 -4.935 1.00 97.62 87 ARG A N 1
ATOM 668 C CA . ARG A 1 87 ? 17.877 -3.507 -6.017 1.00 97.62 87 ARG A CA 1
ATOM 669 C C . ARG A 1 87 ? 16.429 -3.981 -6.056 1.00 97.62 87 ARG A C 1
ATOM 671 O O . ARG A 1 87 ? 16.167 -5.160 -6.264 1.00 97.62 87 ARG A O 1
ATOM 678 N N . LEU A 1 88 ? 15.492 -3.050 -5.904 1.00 98.25 88 LEU A N 1
ATOM 679 C CA . LEU A 1 88 ? 14.051 -3.274 -5.942 1.00 98.25 88 LEU A CA 1
ATOM 680 C C . LEU A 1 88 ? 13.458 -2.498 -7.112 1.00 98.25 88 LEU A C 1
ATOM 682 O O . LEU A 1 88 ? 13.443 -1.264 -7.077 1.00 98.25 88 LEU A O 1
ATOM 686 N N . TYR A 1 89 ? 12.955 -3.186 -8.136 1.00 98.50 89 TYR A N 1
ATOM 687 C CA . TYR A 1 89 ? 12.456 -2.498 -9.326 1.00 98.50 89 TYR A CA 1
ATOM 688 C C . TYR A 1 89 ? 11.313 -3.181 -10.060 1.00 98.50 89 TYR A C 1
ATOM 690 O O . TYR A 1 89 ? 11.173 -4.397 -10.053 1.00 98.50 89 TYR A O 1
ATOM 698 N N . LEU A 1 90 ? 10.485 -2.386 -10.742 1.00 98.62 90 LEU A N 1
ATOM 699 C CA . LEU A 1 90 ? 9.356 -2.881 -11.541 1.00 98.62 90 LEU A CA 1
ATOM 700 C C . LEU A 1 90 ? 8.369 -3.754 -10.740 1.00 98.62 90 LEU A C 1
ATOM 702 O O . LEU A 1 90 ? 7.674 -4.601 -11.308 1.00 98.62 90 LEU A O 1
ATOM 706 N N . ASN A 1 91 ? 8.312 -3.570 -9.421 1.00 98.88 91 ASN A N 1
ATOM 707 C CA . ASN A 1 91 ? 7.356 -4.237 -8.545 1.00 98.88 91 ASN A CA 1
ATOM 708 C C . ASN A 1 91 ? 6.053 -3.435 -8.446 1.00 98.88 91 ASN A C 1
ATOM 710 O O . ASN A 1 91 ? 6.016 -2.235 -8.738 1.00 98.88 91 ASN A O 1
ATOM 714 N N . ARG A 1 92 ? 4.996 -4.105 -7.986 1.00 98.56 92 ARG A N 1
ATOM 715 C CA . ARG A 1 92 ? 3.744 -3.481 -7.548 1.00 98.56 92 ARG A CA 1
ATOM 716 C C . ARG A 1 92 ? 3.497 -3.821 -6.085 1.00 98.56 92 ARG A C 1
ATOM 718 O O . ARG A 1 92 ? 3.491 -4.996 -5.731 1.00 98.56 92 ARG A O 1
ATOM 725 N N . PHE A 1 93 ? 3.267 -2.794 -5.279 1.00 98.44 93 PHE A N 1
ATOM 726 C CA . PHE A 1 93 ? 2.936 -2.884 -3.861 1.00 98.44 93 PHE A CA 1
ATOM 727 C C . PHE A 1 93 ? 1.503 -2.401 -3.651 1.00 98.44 93 PHE A C 1
ATOM 729 O O . PHE A 1 93 ? 1.180 -1.283 -4.060 1.00 98.44 93 PHE A O 1
ATOM 736 N N . GLU A 1 94 ? 0.654 -3.226 -3.043 1.00 96.50 94 GLU A N 1
ATOM 737 C CA . GLU A 1 94 ? -0.782 -2.970 -2.952 1.00 96.50 94 GLU A CA 1
ATOM 738 C C . GLU A 1 94 ? -1.406 -3.453 -1.645 1.00 96.50 94 GLU A C 1
ATOM 740 O O . GLU A 1 94 ? -1.170 -4.570 -1.199 1.00 96.50 94 GLU A O 1
ATOM 745 N N . GLY A 1 95 ? -2.251 -2.620 -1.035 1.00 94.75 95 GLY A N 1
ATOM 746 C CA . GLY A 1 95 ? -2.980 -2.997 0.172 1.00 94.75 95 GLY A CA 1
ATOM 747 C C . GLY A 1 95 ? -2.065 -3.461 1.309 1.00 94.75 95 GLY A C 1
ATOM 748 O O . GLY A 1 95 ? -2.276 -4.525 1.869 1.00 94.75 95 GLY A O 1
ATOM 749 N N . SER A 1 96 ? -1.046 -2.693 1.656 1.00 95.12 96 SER A N 1
ATOM 750 C CA . SER A 1 96 ? -0.249 -2.913 2.872 1.00 95.12 96 SER A CA 1
ATOM 751 C C . SER A 1 96 ? -0.182 -1.600 3.641 1.00 95.12 96 SER A C 1
ATOM 753 O O . SER A 1 96 ? -0.317 -0.543 3.015 1.00 95.12 96 SER A O 1
ATOM 755 N N . LEU A 1 97 ? 0.009 -1.614 4.966 1.00 94.00 97 LEU A N 1
ATOM 756 C CA . LEU A 1 97 ? 0.124 -0.372 5.744 1.00 94.00 97 LEU A CA 1
ATOM 757 C C . LEU A 1 97 ? 1.240 0.514 5.176 1.00 94.00 97 LEU A C 1
ATOM 759 O O . LEU A 1 97 ? 1.039 1.722 4.995 1.00 94.00 97 LEU A O 1
ATOM 763 N N . CYS A 1 98 ? 2.381 -0.097 4.858 1.00 95.00 98 CYS A N 1
ATOM 764 C CA . CYS A 1 98 ? 3.535 0.557 4.253 1.00 95.00 98 CYS A CA 1
ATOM 765 C C . CYS A 1 98 ? 3.949 -0.120 2.940 1.00 95.00 98 CYS A C 1
ATOM 767 O O . CYS A 1 98 ? 3.563 -1.247 2.620 1.00 95.00 98 CYS A O 1
ATOM 769 N N . GLY A 1 99 ? 4.766 0.587 2.162 1.00 96.69 99 GLY A N 1
ATOM 770 C CA . GLY A 1 99 ? 5.403 0.024 0.977 1.00 96.69 99 GLY A CA 1
ATOM 771 C C . GLY A 1 99 ? 6.650 -0.779 1.345 1.00 96.69 99 GLY A C 1
ATOM 772 O O . GLY A 1 99 ? 6.548 -1.882 1.870 1.00 96.69 99 GLY A O 1
ATOM 773 N N . VAL A 1 100 ? 7.822 -0.224 1.047 1.00 97.19 100 VAL A N 1
ATOM 774 C CA . VAL A 1 100 ? 9.122 -0.841 1.343 1.00 97.19 100 VAL A CA 1
ATOM 775 C C . VAL A 1 100 ? 9.658 -0.272 2.648 1.00 97.19 100 VAL A C 1
ATOM 777 O O . VAL A 1 100 ? 9.708 0.955 2.795 1.00 97.19 100 VAL A O 1
ATOM 780 N N . SER A 1 101 ? 10.109 -1.149 3.543 1.00 95.31 101 SER A N 1
ATOM 781 C CA . SER A 1 101 ? 10.835 -0.763 4.745 1.00 95.31 101 SER A CA 1
ATOM 782 C C . SER A 1 101 ? 12.335 -1.001 4.625 1.00 95.31 101 SER A C 1
ATOM 784 O O . SER A 1 101 ? 12.794 -2.077 4.244 1.00 95.31 101 SER A O 1
ATOM 786 N N . THR A 1 102 ? 13.097 0.040 4.947 1.00 92.38 102 THR A N 1
ATOM 787 C CA . THR A 1 102 ? 14.564 0.085 4.993 1.00 92.38 102 THR A CA 1
ATOM 788 C C . THR A 1 102 ? 15.043 0.605 6.352 1.00 92.38 102 THR A C 1
ATOM 790 O O . THR A 1 102 ? 16.078 1.270 6.430 1.00 92.38 102 THR A O 1
ATOM 793 N N . GLY A 1 103 ? 14.236 0.478 7.408 1.00 84.19 103 GLY A N 1
ATOM 794 C CA . GLY A 1 103 ? 14.528 0.886 8.778 1.00 84.19 103 GLY A CA 1
ATOM 795 C C . GLY A 1 103 ? 15.350 -0.184 9.500 1.00 84.19 103 GLY A C 1
ATOM 796 O O . GLY A 1 103 ? 14.806 -1.111 10.044 1.00 84.19 103 GLY A O 1
ATOM 797 N N . CYS A 1 104 ? 16.672 -0.123 9.603 1.00 85.12 104 CYS A N 1
ATOM 798 C CA . CYS A 1 104 ? 17.552 0.877 9.020 1.00 85.12 104 CYS A CA 1
ATOM 799 C C . CYS A 1 104 ? 18.539 0.217 8.049 1.00 85.12 104 CYS A C 1
ATOM 801 O O . CYS A 1 104 ? 19.157 -0.787 8.387 1.00 85.12 104 CYS A O 1
ATOM 803 N N . CYS A 1 105 ? 18.768 0.853 6.898 1.00 91.69 105 CYS A N 1
ATOM 804 C CA . CYS A 1 105 ? 19.825 0.496 5.956 1.00 91.69 105 CYS A CA 1
ATOM 805 C C . CYS A 1 105 ? 21.189 0.648 6.635 1.00 91.69 105 CYS A C 1
ATOM 807 O O . CYS A 1 105 ? 21.735 1.759 6.743 1.00 91.69 105 CYS A O 1
ATOM 809 N N . ARG A 1 106 ? 21.727 -0.460 7.160 1.00 91.50 106 ARG A N 1
ATOM 810 C CA . ARG A 1 106 ? 22.926 -0.469 8.003 1.00 91.50 106 ARG A CA 1
ATOM 811 C C . ARG A 1 106 ? 24.174 -0.211 7.193 1.00 91.50 106 ARG A C 1
ATOM 813 O O . ARG A 1 106 ? 24.944 0.650 7.613 1.00 91.50 106 ARG A O 1
ATOM 820 N N . LEU A 1 107 ? 24.355 -0.928 6.083 1.00 92.19 107 LEU A N 1
ATOM 821 C CA . LEU A 1 107 ? 25.571 -0.862 5.272 1.00 92.19 107 LEU A CA 1
ATOM 822 C C . LEU A 1 107 ? 25.314 -0.213 3.912 1.00 92.19 107 LEU A C 1
ATOM 824 O O . LEU A 1 107 ? 26.049 0.701 3.546 1.00 92.19 107 LEU A O 1
ATOM 828 N N . GLY A 1 108 ? 24.238 -0.586 3.215 1.00 93.25 108 GLY A N 1
ATOM 829 C CA . GLY A 1 108 ? 23.889 0.049 1.944 1.00 93.25 108 GLY A CA 1
ATOM 830 C C . GLY A 1 108 ? 24.907 -0.194 0.816 1.00 93.25 108 GLY A C 1
ATOM 831 O O . GLY A 1 108 ? 25.934 -0.851 1.009 1.00 93.25 108 GLY A O 1
ATOM 832 N N . PRO A 1 109 ? 24.667 0.373 -0.374 1.00 94.75 109 PRO A N 1
ATOM 833 C CA . PRO A 1 109 ? 23.473 1.133 -0.739 1.00 94.75 109 PRO A CA 1
ATOM 834 C C . PRO A 1 109 ? 22.294 0.241 -1.159 1.00 94.75 109 PRO A C 1
ATOM 836 O O . PRO A 1 109 ? 22.505 -0.797 -1.786 1.00 94.75 109 PRO A O 1
ATOM 839 N N . SER A 1 110 ? 21.062 0.689 -0.907 1.00 95.94 110 SER A N 1
ATOM 840 C CA . SER A 1 110 ? 19.849 0.101 -1.492 1.00 95.94 110 SER A CA 1
ATOM 841 C C . SER A 1 110 ? 19.233 1.013 -2.555 1.00 95.94 110 SER A C 1
ATOM 843 O O . SER A 1 110 ? 19.352 2.239 -2.505 1.00 95.94 110 SER A O 1
ATOM 845 N N . TYR A 1 111 ? 18.592 0.407 -3.554 1.00 97.38 111 TYR A N 1
ATOM 846 C CA . TYR A 1 111 ? 18.028 1.076 -4.722 1.00 97.38 111 TYR A CA 1
ATOM 847 C C . TYR A 1 111 ? 16.583 0.644 -4.920 1.00 97.38 111 TYR A C 1
ATOM 849 O O . TYR A 1 111 ? 16.310 -0.518 -5.196 1.00 97.38 111 TYR A O 1
ATOM 857 N N . GLN A 1 112 ? 15.660 1.590 -4.851 1.00 98.06 112 GLN A N 1
ATOM 858 C CA . GLN A 1 112 ? 14.247 1.397 -5.140 1.00 98.06 112 GLN A CA 1
ATOM 859 C C . GLN A 1 112 ? 13.899 2.232 -6.362 1.00 98.06 112 GLN A C 1
ATOM 861 O O . GLN A 1 112 ? 13.897 3.466 -6.287 1.00 98.06 112 GLN A O 1
ATOM 866 N N . PHE A 1 113 ? 13.627 1.591 -7.497 1.00 98.31 113 PHE A N 1
ATOM 867 C CA . PHE A 1 113 ? 13.358 2.332 -8.720 1.00 98.31 113 PHE A CA 1
ATOM 868 C C . PHE A 1 113 ? 12.287 1.738 -9.615 1.00 98.31 113 PHE A C 1
ATOM 870 O O . PHE A 1 113 ? 12.185 0.530 -9.785 1.00 98.31 113 PHE A O 1
ATOM 877 N N . ARG A 1 114 ? 11.497 2.611 -10.242 1.00 98.00 114 ARG A N 1
ATOM 878 C CA . ARG A 1 114 ? 10.415 2.205 -11.150 1.00 98.00 114 ARG A CA 1
ATOM 879 C C . ARG A 1 114 ? 9.428 1.212 -10.535 1.00 98.00 114 ARG A C 1
ATOM 881 O O . ARG A 1 114 ? 8.920 0.340 -11.232 1.00 98.00 114 ARG A O 1
ATOM 888 N N . ASN A 1 115 ? 9.151 1.336 -9.241 1.00 98.81 115 ASN A N 1
ATOM 889 C CA . ASN A 1 115 ? 8.085 0.585 -8.587 1.00 98.81 115 ASN A CA 1
ATOM 890 C C . ASN A 1 115 ? 6.770 1.371 -8.604 1.00 98.81 115 ASN A C 1
ATOM 892 O O . ASN A 1 115 ? 6.767 2.607 -8.629 1.00 98.81 115 ASN A O 1
ATOM 896 N N . LEU A 1 116 ? 5.660 0.639 -8.555 1.00 98.56 116 LEU A N 1
ATOM 897 C CA . LEU A 1 116 ? 4.318 1.178 -8.367 1.00 98.56 116 LEU A CA 1
ATOM 898 C C . LEU A 1 116 ? 3.841 0.876 -6.944 1.00 98.56 116 LEU A C 1
ATOM 900 O O . LEU A 1 116 ? 3.724 -0.285 -6.564 1.00 98.56 116 LEU A O 1
ATOM 904 N N . TYR A 1 117 ? 3.513 1.919 -6.191 1.00 97.88 117 TYR A N 1
ATOM 905 C CA . TYR A 1 117 ? 2.806 1.815 -4.917 1.00 97.88 117 TYR A CA 1
ATOM 906 C C . TYR A 1 117 ? 1.366 2.228 -5.164 1.00 97.88 117 TYR A C 1
ATOM 908 O O . TYR A 1 117 ? 1.098 3.384 -5.500 1.00 97.88 117 TYR A O 1
ATOM 916 N N . TYR A 1 118 ? 0.450 1.280 -5.043 1.00 92.88 118 TYR A N 1
ATOM 917 C CA . TYR A 1 118 ? -0.922 1.438 -5.484 1.00 92.88 118 TYR A CA 1
ATOM 918 C C . TYR A 1 118 ? -1.893 1.069 -4.374 1.00 92.88 118 TYR A C 1
ATOM 920 O O . TYR A 1 118 ? -1.803 -0.032 -3.855 1.00 92.88 118 TYR A O 1
ATOM 928 N N . ARG A 1 119 ? -2.814 1.974 -4.007 1.00 92.38 119 ARG A N 1
ATOM 929 C CA . ARG A 1 119 ? -3.843 1.726 -2.972 1.00 92.38 119 ARG A CA 1
ATOM 930 C C . ARG A 1 119 ? -3.279 0.952 -1.775 1.00 92.38 119 ARG A C 1
ATOM 932 O O . ARG A 1 119 ? -3.713 -0.162 -1.473 1.00 92.38 119 ARG A O 1
ATOM 939 N N . LEU A 1 120 ? -2.288 1.545 -1.109 1.00 94.31 120 LEU A N 1
ATOM 940 C CA . LEU A 1 120 ? -1.820 1.040 0.182 1.00 94.31 120 LEU A CA 1
ATOM 941 C C . LEU A 1 120 ? -3.005 0.993 1.169 1.00 94.31 120 LEU A C 1
ATOM 943 O O . LEU A 1 120 ? -4.104 1.437 0.851 1.00 94.31 120 LEU A O 1
ATOM 947 N N . GLY A 1 121 ? -2.839 0.403 2.339 1.00 91.94 121 GLY A N 1
ATOM 948 C CA . GLY A 1 121 ? -3.941 0.189 3.271 1.00 91.94 121 GLY A CA 1
ATOM 949 C C . GLY A 1 121 ? -3.870 -1.177 3.930 1.00 91.94 121 GLY A C 1
ATOM 950 O O . GLY A 1 121 ? -3.988 -2.185 3.231 1.00 91.94 121 GLY A O 1
ATOM 951 N N . ASP A 1 122 ? -3.746 -1.209 5.256 1.00 91.75 122 ASP A N 1
ATOM 952 C CA . ASP A 1 122 ? -3.948 -2.429 6.047 1.00 91.75 122 ASP A CA 1
ATOM 953 C C . ASP A 1 122 ? -5.407 -2.928 5.954 1.00 91.75 122 ASP A C 1
ATOM 955 O O . ASP A 1 122 ? -6.246 -2.363 5.238 1.00 91.75 122 ASP A O 1
ATOM 959 N N . GLU A 1 123 ? -5.737 -4.002 6.675 1.00 90.38 123 GLU A N 1
ATOM 960 C CA . GLU A 1 123 ? -7.107 -4.538 6.701 1.00 90.38 123 GLU A CA 1
ATOM 961 C C . GLU A 1 123 ? -8.169 -3.503 7.118 1.00 90.38 123 GLU A C 1
ATOM 963 O O . GLU A 1 123 ? -9.306 -3.580 6.662 1.00 90.38 123 GLU A O 1
ATOM 968 N N . ASN A 1 124 ? -7.775 -2.507 7.920 1.00 87.31 124 ASN A N 1
ATOM 969 C CA . ASN A 1 124 ? -8.624 -1.439 8.448 1.00 87.31 124 ASN A CA 1
ATOM 970 C C . ASN A 1 124 ? -8.467 -0.127 7.667 1.00 87.31 124 ASN A C 1
ATOM 972 O O . ASN A 1 124 ? -8.722 0.954 8.223 1.00 87.31 124 ASN A O 1
ATOM 976 N N . GLY A 1 125 ? -7.958 -0.204 6.432 1.00 85.50 125 GLY A N 1
ATOM 977 C CA . GLY A 1 125 ? -7.851 0.940 5.537 1.00 85.50 125 GLY A CA 1
ATOM 978 C C . GLY A 1 125 ? -6.870 2.000 6.028 1.00 85.50 125 GLY A C 1
ATOM 979 O O . GLY A 1 125 ? -6.981 3.160 5.643 1.00 85.50 125 GLY A O 1
ATOM 980 N N . ARG A 1 126 ? -5.916 1.647 6.896 1.00 86.12 126 ARG A N 1
ATOM 981 C CA . ARG A 1 126 ? -4.909 2.584 7.399 1.00 86.12 126 ARG A CA 1
ATOM 982 C C . ARG A 1 126 ? -3.670 2.566 6.535 1.00 86.12 126 ARG A C 1
ATOM 984 O O . ARG A 1 126 ? -3.230 1.524 6.071 1.00 86.12 126 ARG A O 1
ATOM 991 N N . PHE A 1 127 ? -3.059 3.736 6.426 1.00 86.88 127 PHE A N 1
ATOM 992 C CA . PHE A 1 127 ? -1.859 3.963 5.638 1.00 86.88 127 PHE A CA 1
ATOM 993 C C . PHE A 1 127 ? -0.768 4.563 6.520 1.00 86.88 127 PHE A C 1
ATOM 995 O O . PHE A 1 127 ? -1.039 5.397 7.395 1.00 86.88 127 PHE A O 1
ATOM 1002 N N . SER A 1 128 ? 0.466 4.187 6.228 1.00 89.06 128 SER A N 1
ATOM 1003 C CA . SER A 1 128 ? 1.679 4.833 6.704 1.00 89.06 128 SER A CA 1
ATOM 1004 C C . SER A 1 128 ? 2.419 5.414 5.494 1.00 89.06 128 SER A C 1
ATOM 1006 O O . SER A 1 128 ? 1.808 6.153 4.724 1.00 89.06 128 SER A O 1
ATOM 1008 N N . ALA A 1 129 ? 3.710 5.131 5.329 1.00 92.38 129 ALA A N 1
ATOM 1009 C CA . ALA A 1 129 ? 4.540 5.629 4.242 1.00 92.38 129 ALA A CA 1
ATOM 1010 C C . ALA A 1 129 ? 4.807 4.530 3.190 1.00 92.38 129 ALA A C 1
ATOM 1012 O O . ALA A 1 129 ? 5.150 3.408 3.566 1.00 92.38 129 ALA A O 1
ATOM 1013 N N . PRO A 1 130 ? 4.730 4.816 1.874 1.00 96.00 130 PRO A N 1
ATOM 1014 C CA . PRO A 1 130 ? 5.268 3.925 0.839 1.00 96.00 130 PRO A CA 1
ATOM 1015 C C . PRO A 1 130 ? 6.773 3.665 1.004 1.00 96.00 130 PRO A C 1
ATOM 1017 O O . PRO A 1 130 ? 7.244 2.591 0.644 1.00 96.00 130 PRO A O 1
ATOM 1020 N N . PHE A 1 131 ? 7.511 4.623 1.572 1.00 96.06 131 PHE A N 1
ATOM 1021 C CA . PHE A 1 131 ? 8.940 4.502 1.861 1.00 96.06 131 PHE A CA 1
ATOM 1022 C C . PHE A 1 131 ? 9.162 4.640 3.372 1.00 96.06 131 PHE A C 1
ATOM 1024 O O . PHE A 1 131 ? 9.197 5.760 3.898 1.00 96.06 131 PHE A O 1
ATOM 1031 N N . LYS A 1 132 ? 9.260 3.507 4.074 1.00 93.75 132 LYS A N 1
ATOM 1032 C CA . LYS A 1 132 ? 9.477 3.426 5.525 1.00 93.75 132 LYS A CA 1
ATOM 1033 C C . LYS A 1 132 ? 10.974 3.251 5.794 1.00 93.75 132 LYS A C 1
ATOM 1035 O O . LYS A 1 132 ? 11.620 2.405 5.200 1.00 93.75 132 LYS A O 1
ATOM 1040 N N . ASN A 1 133 ? 11.552 4.084 6.656 1.00 89.94 133 ASN A N 1
ATOM 1041 C CA . ASN A 1 133 ? 13.007 4.153 6.870 1.00 89.94 133 ASN A CA 1
ATOM 1042 C C . ASN A 1 133 ? 13.415 4.121 8.356 1.00 89.94 133 ASN A C 1
ATOM 1044 O O . ASN A 1 133 ? 14.589 4.318 8.673 1.00 89.94 133 ASN A O 1
ATOM 1048 N N . GLY A 1 134 ? 12.465 3.949 9.280 1.00 82.94 134 GLY A N 1
ATOM 1049 C CA . GLY A 1 134 ? 12.660 4.289 10.689 1.00 82.94 134 GLY A CA 1
ATOM 1050 C C . GLY A 1 134 ? 12.790 3.093 11.630 1.00 82.94 134 GLY A C 1
ATOM 1051 O O . GLY A 1 134 ? 11.804 2.400 11.838 1.00 82.94 134 GLY A O 1
ATOM 1052 N N . MET A 1 135 ? 13.945 2.931 12.294 1.00 80.38 135 MET A N 1
ATOM 1053 C CA . MET A 1 135 ? 14.164 1.860 13.295 1.00 80.38 135 MET A CA 1
ATOM 1054 C C . MET A 1 135 ? 14.909 2.293 14.577 1.00 80.38 135 MET A C 1
ATOM 1056 O O . MET A 1 135 ? 15.274 1.471 15.411 1.00 80.38 135 MET A O 1
ATOM 1060 N N . GLY A 1 136 ? 15.167 3.584 14.801 1.00 78.12 136 GLY A N 1
ATOM 1061 C CA . GLY A 1 136 ? 15.857 4.027 16.030 1.00 78.12 136 GLY A CA 1
ATOM 1062 C C . GLY A 1 136 ? 17.376 3.811 16.024 1.00 78.12 136 GLY A C 1
ATOM 1063 O O . GLY A 1 136 ? 18.109 4.559 16.668 1.00 78.12 136 GLY A O 1
ATOM 1064 N N . ASN A 1 137 ? 17.865 2.841 15.247 1.00 82.56 137 ASN A N 1
ATOM 1065 C CA . ASN A 1 137 ? 19.285 2.581 15.030 1.00 82.56 137 ASN A CA 1
ATOM 1066 C C . ASN A 1 137 ? 19.859 3.457 13.903 1.00 82.56 137 ASN A C 1
ATOM 1068 O O . ASN A 1 137 ? 19.219 3.701 12.881 1.00 82.56 137 ASN A O 1
ATOM 1072 N N . GLN A 1 138 ? 21.111 3.898 14.060 1.00 84.31 138 GLN A N 1
ATOM 1073 C CA . GLN A 1 138 ? 21.816 4.673 13.034 1.00 84.31 138 GLN A CA 1
ATOM 1074 C C . GLN A 1 138 ? 22.219 3.788 11.854 1.00 84.31 138 GLN A C 1
ATOM 1076 O O . GLN A 1 138 ? 23.190 3.045 11.962 1.00 84.31 138 GLN A O 1
ATOM 1081 N N . GLY A 1 139 ? 21.523 3.878 10.720 1.00 86.06 139 GLY A N 1
ATOM 1082 C CA . GLY A 1 139 ? 21.928 3.229 9.468 1.00 86.06 139 GLY A CA 1
ATOM 1083 C C . GLY A 1 139 ? 22.938 4.068 8.675 1.00 86.06 139 GLY A C 1
ATOM 1084 O O . GLY A 1 139 ? 22.622 5.206 8.332 1.00 86.06 139 GLY A O 1
ATOM 1085 N N . TYR A 1 140 ? 24.106 3.514 8.333 1.00 88.50 140 TYR A N 1
ATOM 1086 C CA . TYR A 1 140 ? 25.172 4.231 7.612 1.00 88.50 140 TYR A CA 1
ATOM 1087 C C . TYR A 1 140 ? 25.051 4.140 6.087 1.00 88.50 140 TYR A C 1
ATOM 1089 O O . TYR A 1 140 ? 25.690 4.908 5.373 1.00 88.50 140 TYR A O 1
ATOM 1097 N N . GLY A 1 141 ? 24.226 3.219 5.587 1.00 91.75 141 GLY A N 1
ATOM 1098 C CA . GLY A 1 141 ? 24.038 3.020 4.158 1.00 91.75 141 GLY A CA 1
ATOM 1099 C C . GLY A 1 141 ? 23.140 4.072 3.510 1.00 91.75 141 GLY A C 1
ATOM 1100 O O . GLY A 1 141 ? 22.182 4.551 4.129 1.00 91.75 141 GLY A O 1
ATOM 1101 N N . SER A 1 142 ? 23.456 4.399 2.257 1.00 94.19 142 SER A N 1
ATOM 1102 C CA . SER A 1 142 ? 22.670 5.290 1.398 1.00 94.19 142 SER A CA 1
ATOM 1103 C C . SER A 1 142 ? 21.460 4.575 0.792 1.00 94.19 142 SER A C 1
ATOM 1105 O O . SER A 1 142 ? 21.593 3.462 0.289 1.00 94.19 142 SER A O 1
ATOM 1107 N N . ILE A 1 143 ? 20.304 5.238 0.772 1.00 96.00 143 ILE A N 1
ATOM 1108 C CA . ILE A 1 143 ? 19.061 4.720 0.181 1.00 96.00 143 ILE A CA 1
ATOM 1109 C C . ILE A 1 143 ? 18.699 5.568 -1.045 1.00 96.00 143 ILE A C 1
ATOM 1111 O O . ILE A 1 143 ? 18.529 6.784 -0.944 1.00 96.00 143 ILE A O 1
ATOM 1115 N N . PHE A 1 144 ? 18.563 4.939 -2.209 1.00 97.44 144 PHE A N 1
ATOM 1116 C CA . PHE A 1 144 ? 18.213 5.598 -3.467 1.00 97.44 144 PHE A CA 1
ATOM 1117 C C . PHE A 1 144 ? 16.765 5.291 -3.843 1.00 97.44 144 PHE A C 1
ATOM 1119 O O . PHE A 1 144 ? 16.404 4.132 -4.020 1.00 97.44 144 PHE A O 1
ATOM 1126 N N . MET A 1 145 ? 15.943 6.324 -4.011 1.00 98.00 145 MET A N 1
ATOM 1127 C CA . MET A 1 145 ? 14.532 6.215 -4.395 1.00 98.00 145 MET A CA 1
ATOM 1128 C C . MET A 1 145 ? 14.317 6.995 -5.692 1.00 98.00 145 MET A C 1
ATOM 1130 O O . MET A 1 145 ? 14.349 8.225 -5.698 1.00 98.00 145 MET A O 1
ATOM 1134 N N . LEU A 1 146 ? 14.166 6.285 -6.810 1.00 98.44 146 LEU A N 1
ATOM 1135 C CA . LEU A 1 146 ? 14.292 6.856 -8.152 1.00 98.44 146 LEU A CA 1
ATOM 1136 C C . LEU A 1 146 ? 13.114 6.467 -9.044 1.00 98.44 146 LEU A C 1
ATOM 1138 O O . LEU A 1 146 ? 12.845 5.284 -9.223 1.00 98.44 146 LEU A O 1
ATOM 1142 N N . ASN A 1 147 ? 12.459 7.422 -9.699 1.00 98.50 147 ASN A N 1
ATOM 1143 C CA . ASN A 1 147 ? 11.456 7.096 -10.720 1.00 98.50 147 ASN A CA 1
ATOM 1144 C C . ASN A 1 147 ? 10.343 6.153 -10.222 1.00 98.50 147 ASN A C 1
ATOM 1146 O O . ASN A 1 147 ? 9.852 5.339 -10.987 1.00 98.50 147 ASN A O 1
ATOM 1150 N N . ASN A 1 148 ? 9.942 6.199 -8.954 1.00 98.75 148 ASN A N 1
ATOM 1151 C CA . ASN A 1 148 ? 8.801 5.417 -8.469 1.00 98.75 148 ASN A CA 1
ATOM 1152 C C . ASN A 1 148 ? 7.493 6.186 -8.691 1.00 98.75 148 ASN A C 1
ATOM 1154 O O . ASN A 1 148 ? 7.496 7.416 -8.724 1.00 98.75 148 ASN A O 1
ATOM 1158 N N . THR A 1 149 ? 6.373 5.476 -8.811 1.00 98.56 149 THR A N 1
ATOM 1159 C CA . THR A 1 149 ? 5.038 6.085 -8.869 1.00 98.56 149 THR A CA 1
ATOM 1160 C C . THR A 1 149 ? 4.229 5.662 -7.654 1.00 98.56 149 THR A C 1
ATOM 1162 O O . THR A 1 149 ? 3.986 4.474 -7.455 1.00 98.56 149 THR A O 1
ATOM 1165 N N . VAL A 1 150 ? 3.783 6.632 -6.858 1.00 97.50 150 VAL A N 1
ATOM 1166 C CA . VAL A 1 150 ? 2.874 6.416 -5.730 1.00 97.50 150 VAL A CA 1
ATOM 1167 C C . VAL A 1 150 ? 1.496 6.962 -6.083 1.00 97.50 150 VAL A C 1
ATOM 1169 O O . VAL A 1 150 ? 1.321 8.168 -6.242 1.00 97.50 150 VAL A O 1
ATOM 1172 N N . PHE A 1 151 ? 0.509 6.072 -6.157 1.00 93.00 151 PHE A N 1
ATOM 1173 C CA . PHE A 1 151 ? -0.902 6.414 -6.285 1.00 93.00 151 PHE A CA 1
ATOM 1174 C C . PHE A 1 151 ? -1.711 5.669 -5.222 1.00 93.00 151 PHE A C 1
ATOM 1176 O O . PHE A 1 151 ? -2.123 4.523 -5.393 1.00 93.00 151 PHE A O 1
ATOM 1183 N N . SER A 1 152 ? -1.949 6.323 -4.090 1.00 90.75 152 SER A N 1
ATOM 1184 C CA . SER A 1 152 ? -2.719 5.742 -2.994 1.00 90.75 152 SER A CA 1
ATOM 1185 C C . SER A 1 152 ? -3.694 6.785 -2.452 1.00 90.75 152 SER A C 1
ATOM 1187 O O . SER A 1 152 ? -3.303 7.615 -1.629 1.00 90.75 152 SER A O 1
ATOM 1189 N N . PRO A 1 153 ? -4.958 6.792 -2.918 1.00 84.12 153 PRO A N 1
ATOM 1190 C CA . PRO A 1 153 ? -5.978 7.686 -2.383 1.00 84.12 153 PRO A CA 1
ATOM 1191 C C . PRO A 1 153 ? -6.067 7.558 -0.858 1.00 84.12 153 PRO A C 1
ATOM 1193 O O . PRO A 1 153 ? -6.152 6.450 -0.338 1.00 84.12 153 PRO A O 1
ATOM 1196 N N . GLY A 1 154 ? -6.020 8.682 -0.141 1.00 80.12 154 GLY A N 1
ATOM 1197 C CA . GLY A 1 154 ? -6.009 8.691 1.330 1.00 80.12 154 GLY A CA 1
ATOM 1198 C C . GLY A 1 154 ? -4.620 8.612 1.973 1.00 80.12 154 GLY A C 1
ATOM 1199 O O . GLY A 1 154 ? -4.515 8.758 3.192 1.00 80.12 154 GLY A O 1
ATOM 1200 N N . LEU A 1 155 ? -3.546 8.451 1.186 1.00 88.56 155 LEU A N 1
ATOM 1201 C CA . LEU A 1 155 ? -2.180 8.474 1.704 1.00 88.56 155 LEU A CA 1
ATOM 1202 C C . LEU A 1 155 ? -1.872 9.822 2.355 1.00 88.56 155 LEU A C 1
ATOM 1204 O O . LEU A 1 155 ? -2.019 10.883 1.748 1.00 88.56 155 LEU A O 1
ATOM 1208 N N . ARG A 1 156 ? -1.396 9.775 3.597 1.00 84.06 156 ARG A N 1
ATOM 1209 C CA . ARG A 1 156 ? -1.085 10.985 4.362 1.00 84.06 156 ARG A CA 1
ATOM 1210 C C . ARG A 1 156 ? 0.353 11.434 4.191 1.00 84.06 156 ARG A C 1
ATOM 1212 O O . ARG A 1 156 ? 0.567 12.608 3.912 1.00 84.06 156 ARG A O 1
ATOM 1219 N N . ASN A 1 157 ? 1.302 10.505 4.282 1.00 88.75 157 ASN A N 1
ATOM 1220 C CA . ASN A 1 157 ? 2.727 10.813 4.232 1.00 88.75 157 ASN A CA 1
ATOM 1221 C C . ASN A 1 157 ? 3.433 10.023 3.129 1.00 88.75 157 ASN A C 1
ATOM 1223 O O . ASN A 1 157 ? 3.061 8.883 2.861 1.00 88.75 157 ASN A O 1
ATOM 1227 N N . GLY A 1 158 ? 4.459 10.613 2.516 1.00 93.69 158 GLY A N 1
ATOM 1228 C CA . GLY A 1 158 ? 5.263 9.951 1.484 1.00 93.69 158 GLY A CA 1
ATOM 1229 C C . GLY A 1 158 ? 6.447 9.162 2.031 1.00 93.69 158 GLY A C 1
ATOM 1230 O O . GLY A 1 158 ? 6.434 7.936 2.067 1.00 93.69 158 GLY A O 1
ATOM 1231 N N . PHE A 1 159 ? 7.487 9.869 2.450 1.00 94.44 159 PHE A N 1
ATOM 1232 C CA . PHE A 1 159 ? 8.706 9.295 3.002 1.00 94.44 159 PHE A CA 1
ATOM 1233 C C . PHE A 1 159 ? 8.681 9.414 4.527 1.00 94.44 159 PHE A C 1
ATOM 1235 O O . PHE A 1 159 ? 8.649 10.525 5.068 1.00 94.44 159 PHE A O 1
ATOM 1242 N N . SER A 1 160 ? 8.709 8.284 5.240 1.00 93.12 160 SER A N 1
ATOM 1243 C CA . SER A 1 160 ? 8.870 8.318 6.697 1.00 93.12 160 SER A CA 1
ATOM 1244 C C . SER A 1 160 ? 10.259 8.829 7.068 1.00 93.12 160 SER A C 1
ATOM 1246 O O . SER A 1 160 ? 11.186 8.797 6.255 1.00 93.12 160 SER A O 1
ATOM 1248 N N . GLY A 1 161 ? 10.424 9.226 8.327 1.00 91.69 161 GLY A N 1
ATOM 1249 C CA . GLY A 1 161 ? 11.743 9.532 8.863 1.00 91.69 161 GLY A CA 1
ATOM 1250 C C . GLY A 1 161 ? 12.642 8.309 9.063 1.00 91.69 161 GLY A C 1
ATOM 1251 O O . GLY A 1 161 ? 12.197 7.170 8.912 1.00 91.69 161 GLY A O 1
ATOM 1252 N N . PHE A 1 162 ? 13.897 8.571 9.427 1.00 91.00 162 PHE A N 1
ATOM 1253 C CA . PHE A 1 162 ? 14.936 7.600 9.796 1.00 91.00 162 PHE A CA 1
ATOM 1254 C C . PHE A 1 162 ? 14.880 7.185 11.277 1.00 91.00 162 PHE A C 1
ATOM 1256 O O . PHE A 1 162 ? 15.418 6.145 11.659 1.00 91.00 162 PHE A O 1
ATOM 1263 N N . HIS A 1 163 ? 14.235 7.991 12.127 1.00 89.00 163 HIS A N 1
ATOM 1264 C CA . HIS A 1 163 ? 14.036 7.763 13.566 1.00 89.00 163 HIS A CA 1
ATOM 1265 C C . HIS A 1 163 ? 15.330 7.624 14.388 1.00 89.00 163 HIS A C 1
ATOM 1267 O O . HIS A 1 163 ? 15.282 7.182 15.529 1.00 89.00 163 HIS A O 1
ATOM 1273 N N . ALA A 1 164 ? 16.472 8.046 13.847 1.00 87.81 164 ALA A N 1
ATOM 1274 C CA . ALA A 1 164 ? 17.764 8.082 14.526 1.00 87.81 164 ALA A CA 1
ATOM 1275 C C . ALA A 1 164 ? 18.446 9.437 14.292 1.00 87.81 164 ALA A C 1
ATOM 1277 O O . ALA A 1 164 ? 18.139 10.135 13.325 1.00 87.81 164 ALA A O 1
ATOM 1278 N N . LEU A 1 165 ? 19.388 9.809 15.160 1.00 88.94 165 LEU A N 1
ATOM 1279 C CA . LEU A 1 165 ? 20.215 11.003 14.954 1.00 88.94 165 LEU A CA 1
ATOM 1280 C C . LEU A 1 165 ? 21.325 10.719 13.934 1.00 88.94 165 LEU A C 1
ATOM 1282 O O . LEU A 1 165 ? 21.879 9.618 13.966 1.00 88.94 165 LEU A O 1
ATOM 1286 N N . PRO A 1 166 ? 21.705 11.685 13.079 1.00 89.44 166 PRO A N 1
ATOM 1287 C CA . PRO A 1 166 ? 22.819 11.507 12.155 1.00 89.44 166 PRO A CA 1
ATOM 1288 C C . PRO A 1 166 ? 24.130 11.241 12.915 1.00 89.44 166 PRO A C 1
ATOM 1290 O O . PRO A 1 166 ? 24.333 11.796 14.005 1.00 89.44 166 PRO A O 1
ATOM 1293 N N . PRO A 1 167 ? 25.032 10.404 12.369 1.00 86.62 167 PRO A N 1
ATOM 1294 C CA . PRO A 1 167 ? 26.353 10.220 12.949 1.00 86.62 167 PRO A CA 1
ATOM 1295 C C . PRO A 1 167 ? 27.168 11.518 12.839 1.00 86.62 167 PRO A C 1
ATOM 1297 O O . PRO A 1 167 ? 26.997 12.306 11.908 1.00 86.62 167 PRO A O 1
ATOM 1300 N N . GLN A 1 168 ? 28.036 11.754 13.822 1.00 87.19 168 GLN A N 1
ATOM 1301 C CA . GLN A 1 168 ? 28.741 13.024 14.028 1.00 87.19 168 GLN A CA 1
ATOM 1302 C C . GLN A 1 168 ? 30.259 12.840 13.897 1.00 87.19 168 GLN A C 1
ATOM 1304 O O . GLN A 1 168 ? 30.773 11.726 14.005 1.00 87.19 168 GLN A O 1
ATOM 1309 N N . ASN A 1 169 ? 30.983 13.951 13.730 1.00 87.81 169 ASN A N 1
ATOM 1310 C CA . ASN A 1 169 ? 32.449 13.997 13.683 1.00 87.81 169 ASN A CA 1
ATOM 1311 C C . ASN A 1 169 ? 33.029 13.061 12.605 1.00 87.81 169 ASN A C 1
ATOM 1313 O O . ASN A 1 169 ? 32.574 13.074 11.466 1.00 87.81 169 ASN A O 1
ATOM 1317 N N . GLU A 1 170 ? 34.016 12.239 12.958 1.00 82.31 170 GLU A N 1
ATOM 1318 C CA . GLU A 1 170 ? 34.698 11.302 12.055 1.00 82.31 170 GLU A CA 1
ATOM 1319 C C . GLU A 1 170 ? 33.768 10.226 11.465 1.00 82.31 170 GLU A C 1
ATOM 1321 O O . GLU A 1 170 ? 34.116 9.595 10.471 1.00 82.31 170 GLU A O 1
ATOM 1326 N N . MET A 1 171 ? 32.576 10.030 12.043 1.00 80.69 171 MET A N 1
ATOM 1327 C CA . MET A 1 171 ? 31.558 9.098 11.545 1.00 80.69 171 MET A CA 1
ATOM 1328 C C . MET A 1 171 ? 30.497 9.772 10.662 1.00 80.69 171 MET A C 1
ATOM 1330 O O . MET A 1 171 ? 29.574 9.098 10.200 1.00 80.69 171 MET A O 1
ATOM 1334 N N . ALA A 1 172 ? 30.587 11.089 10.446 1.00 83.31 172 ALA A N 1
ATOM 1335 C CA . ALA A 1 172 ? 29.649 11.814 9.600 1.00 83.31 172 ALA A CA 1
ATOM 1336 C C . ALA A 1 172 ? 29.660 11.254 8.169 1.00 83.31 172 ALA A C 1
ATOM 1338 O O . ALA A 1 172 ? 30.713 11.044 7.564 1.00 83.31 172 ALA A O 1
ATOM 1339 N N . LEU A 1 173 ? 28.467 11.021 7.618 1.00 83.19 173 LEU A N 1
ATOM 1340 C CA . LEU A 1 173 ? 28.326 10.471 6.274 1.00 83.19 173 LEU A CA 1
ATOM 1341 C C . LEU A 1 173 ? 28.756 11.499 5.224 1.00 83.19 173 LEU A C 1
ATOM 1343 O O . LEU A 1 173 ? 28.136 12.556 5.077 1.00 83.19 173 LEU A O 1
ATOM 1347 N N . THR A 1 174 ? 29.789 11.158 4.457 1.00 84.00 174 THR A N 1
ATOM 1348 C CA . THR A 1 174 ? 30.242 11.952 3.307 1.00 84.00 174 THR A CA 1
ATOM 1349 C C . THR A 1 174 ? 29.291 11.821 2.117 1.00 84.00 174 THR A C 1
ATOM 1351 O O . THR A 1 174 ? 29.070 12.792 1.398 1.00 84.00 174 THR A O 1
ATOM 1354 N N . ASN A 1 175 ? 28.677 10.647 1.947 1.00 88.00 175 ASN A N 1
ATOM 1355 C CA . ASN A 1 175 ? 27.610 10.414 0.977 1.00 88.00 175 ASN A CA 1
ATOM 1356 C C . ASN A 1 175 ? 26.231 10.725 1.583 1.00 88.00 175 ASN A C 1
ATOM 1358 O O . ASN A 1 175 ? 26.044 10.555 2.791 1.00 88.00 175 ASN A O 1
ATOM 1362 N N . PRO A 1 176 ? 25.236 11.116 0.767 1.00 92.94 176 PRO A N 1
ATOM 1363 C CA . PRO A 1 176 ? 23.875 11.296 1.251 1.00 92.94 176 PRO A CA 1
ATOM 1364 C C . PRO A 1 176 ? 23.309 10.006 1.860 1.00 92.94 176 PRO A C 1
ATOM 1366 O O . PRO A 1 176 ? 23.407 8.929 1.271 1.00 92.94 176 PRO A O 1
ATOM 1369 N N . LYS A 1 177 ? 22.654 10.121 3.017 1.00 93.56 177 LYS A N 1
ATOM 1370 C CA . LYS A 1 177 ? 21.855 9.062 3.643 1.00 93.56 177 LYS A CA 1
ATOM 1371 C C . LYS A 1 177 ? 20.717 8.606 2.738 1.00 93.56 177 LYS A C 1
ATOM 1373 O O . LYS A 1 177 ? 20.424 7.417 2.665 1.00 93.56 177 LYS A O 1
ATOM 1378 N N . ALA A 1 178 ? 20.077 9.551 2.063 1.00 95.12 178 ALA A N 1
ATOM 1379 C CA . ALA A 1 178 ? 19.025 9.273 1.105 1.00 95.12 178 ALA A CA 1
ATOM 1380 C C . ALA A 1 178 ? 19.155 10.182 -0.113 1.00 95.12 178 ALA A C 1
ATOM 1382 O O . ALA A 1 178 ? 19.562 11.342 0.010 1.00 95.12 178 ALA A O 1
ATOM 1383 N N . TYR A 1 179 ? 18.790 9.637 -1.268 1.00 96.75 179 TYR A N 1
ATOM 1384 C CA . TYR A 1 179 ? 18.803 10.314 -2.554 1.00 96.75 179 TYR A CA 1
ATOM 1385 C C . TYR A 1 179 ? 17.470 10.076 -3.272 1.00 96.75 179 TYR A C 1
ATOM 1387 O O . TYR A 1 179 ? 17.134 8.927 -3.574 1.00 96.75 179 TYR A O 1
ATOM 1395 N N . THR A 1 180 ? 16.715 11.142 -3.555 1.00 97.88 180 THR A N 1
ATOM 1396 C CA . THR A 1 180 ? 15.439 11.060 -4.292 1.00 97.88 180 THR A CA 1
ATOM 1397 C C . THR A 1 180 ? 15.513 11.832 -5.595 1.00 97.88 180 THR A C 1
ATOM 1399 O O . THR A 1 180 ? 16.017 12.956 -5.612 1.00 97.88 180 THR A O 1
ATOM 1402 N N . ARG A 1 181 ? 15.043 11.226 -6.689 1.00 98.31 181 ARG A N 1
ATOM 1403 C CA . ARG A 1 181 ? 14.880 11.885 -7.992 1.00 98.31 181 ARG A CA 1
ATOM 1404 C C . ARG A 1 181 ? 13.720 11.289 -8.764 1.00 98.31 181 ARG A C 1
ATOM 1406 O O . ARG A 1 181 ? 13.536 10.070 -8.775 1.00 98.31 181 ARG A O 1
ATOM 1413 N N . ASN A 1 182 ? 13.046 12.134 -9.538 1.00 98.69 182 ASN A N 1
ATOM 1414 C CA . ASN A 1 182 ? 12.081 11.735 -10.552 1.00 98.69 182 ASN A CA 1
ATOM 1415 C C . ASN A 1 182 ? 10.935 10.847 -10.029 1.00 98.69 182 ASN A C 1
ATOM 1417 O O . ASN A 1 182 ? 10.324 10.144 -10.828 1.00 98.69 182 ASN A O 1
ATOM 1421 N N . ASN A 1 183 ? 10.614 10.832 -8.736 1.00 98.75 183 ASN A N 1
ATOM 1422 C CA . ASN A 1 183 ? 9.459 10.092 -8.224 1.00 98.75 183 ASN A CA 1
ATOM 1423 C C . ASN A 1 183 ? 8.165 10.881 -8.457 1.00 98.75 183 ASN A C 1
ATOM 1425 O O . ASN A 1 183 ? 8.180 12.107 -8.478 1.00 98.75 183 ASN A O 1
ATOM 1429 N N . ILE A 1 184 ? 7.040 10.181 -8.592 1.00 98.38 184 ILE A N 1
ATOM 1430 C CA . ILE A 1 184 ? 5.699 10.759 -8.476 1.00 98.38 184 ILE A CA 1
ATOM 1431 C C . ILE A 1 184 ? 5.162 10.416 -7.091 1.00 98.38 184 ILE A C 1
ATOM 1433 O O . ILE A 1 184 ? 5.048 9.233 -6.757 1.00 98.38 184 ILE A O 1
ATOM 1437 N N . LEU A 1 185 ? 4.801 11.434 -6.313 1.00 95.94 185 LEU A N 1
ATOM 1438 C CA . LEU A 1 185 ? 4.249 11.273 -4.976 1.00 95.94 185 LEU A CA 1
ATOM 1439 C C . LEU A 1 185 ? 3.034 12.180 -4.763 1.00 95.94 185 LEU A C 1
ATOM 1441 O O . LEU A 1 185 ? 3.175 13.399 -4.660 1.00 95.94 185 LEU A O 1
ATOM 1445 N N . SER A 1 186 ? 1.863 11.554 -4.621 1.00 91.62 186 SER A N 1
ATOM 1446 C CA . SER A 1 186 ? 0.631 12.209 -4.169 1.00 91.62 186 SER A CA 1
ATOM 1447 C C . SER A 1 186 ? 0.315 11.836 -2.714 1.00 91.62 186 SER A C 1
ATOM 1449 O O . SER A 1 186 ? 0.175 10.651 -2.403 1.00 91.62 186 SER A O 1
ATOM 1451 N N . CYS A 1 187 ? 0.174 12.816 -1.814 1.00 90.62 187 CYS A N 1
ATOM 1452 C CA . CYS A 1 187 ? -0.244 12.597 -0.416 1.00 90.62 187 CYS A CA 1
ATOM 1453 C C . CYS A 1 187 ? -1.027 13.796 0.163 1.00 90.62 187 CYS A C 1
ATOM 1455 O O . CYS A 1 187 ? -1.301 14.754 -0.552 1.00 90.62 187 CYS A O 1
ATOM 1457 N N . GLN A 1 188 ? -1.447 13.751 1.434 1.00 85.00 188 GLN A N 1
ATOM 1458 C CA . GLN A 1 188 ? -2.324 14.777 2.039 1.00 85.00 188 GLN A CA 1
ATOM 1459 C C . GLN A 1 188 ? -1.661 15.681 3.090 1.00 85.00 188 GLN A C 1
ATOM 1461 O O . GLN A 1 188 ? -2.122 16.805 3.294 1.00 85.00 188 GLN A O 1
ATOM 1466 N N . ASP A 1 189 ? -0.620 15.205 3.776 1.00 84.06 189 ASP A N 1
ATOM 1467 C CA . ASP A 1 189 ? -0.044 15.890 4.936 1.00 84.06 189 ASP A CA 1
ATOM 1468 C C . ASP A 1 189 ? 1.408 16.328 4.686 1.00 84.06 189 ASP A C 1
ATOM 1470 O O . ASP A 1 189 ? 1.656 17.522 4.515 1.00 84.06 189 ASP A O 1
ATOM 1474 N N . GLU A 1 190 ? 2.365 15.396 4.637 1.00 88.94 190 GLU A N 1
ATOM 1475 C CA . GLU A 1 190 ? 3.790 15.714 4.460 1.00 88.94 190 GLU A CA 1
ATOM 1476 C C . GLU A 1 190 ? 4.484 14.775 3.461 1.00 88.94 190 GLU A C 1
ATOM 1478 O O . GLU A 1 190 ? 4.300 13.558 3.482 1.00 88.94 190 GLU A O 1
ATOM 1483 N N . PHE A 1 191 ? 5.355 15.328 2.610 1.00 93.75 191 PHE A N 1
ATOM 1484 C CA . PHE A 1 191 ? 6.168 14.512 1.703 1.00 93.75 191 PHE A CA 1
ATOM 1485 C C . PHE A 1 191 ? 7.328 13.825 2.427 1.00 93.75 191 PHE A C 1
ATOM 1487 O O . PHE A 1 191 ? 7.572 12.652 2.178 1.00 93.75 191 PHE A O 1
ATOM 1494 N N . PHE A 1 192 ? 8.019 14.531 3.326 1.00 94.19 192 PHE A N 1
ATOM 1495 C CA . PHE A 1 192 ? 9.242 14.064 3.983 1.00 94.19 192 PHE A CA 1
ATOM 1496 C C . PHE A 1 192 ? 9.144 14.235 5.497 1.00 94.19 192 PHE A C 1
ATOM 1498 O O . PHE A 1 192 ? 8.816 15.326 5.971 1.00 94.19 192 PHE A O 1
ATOM 1505 N N . GLY A 1 193 ? 9.487 13.183 6.243 1.00 91.25 193 GLY A N 1
ATOM 1506 C CA . GLY A 1 193 ? 9.635 13.245 7.697 1.00 91.25 193 GLY A CA 1
ATOM 1507 C C . GLY A 1 193 ? 10.666 14.290 8.147 1.00 91.25 193 GLY A C 1
ATOM 1508 O O . GLY A 1 193 ? 11.578 14.658 7.410 1.00 91.25 193 GLY A O 1
ATOM 1509 N N . ARG A 1 194 ? 10.528 14.783 9.384 1.00 87.44 194 ARG A N 1
ATOM 1510 C CA . ARG A 1 194 ? 11.343 15.890 9.927 1.00 87.44 194 ARG A CA 1
ATOM 1511 C C . ARG A 1 194 ? 12.856 15.657 9.851 1.00 87.44 194 ARG A C 1
ATOM 1513 O O . ARG A 1 194 ? 13.596 16.578 9.532 1.00 87.44 194 ARG A O 1
ATOM 1520 N N . ASP A 1 195 ? 13.308 14.452 10.151 1.00 88.50 195 ASP A N 1
ATOM 1521 C CA . ASP A 1 195 ? 14.729 14.099 10.205 1.00 88.50 195 ASP A CA 1
ATOM 1522 C C . ASP A 1 195 ? 15.404 14.052 8.822 1.00 88.50 195 ASP A C 1
ATOM 1524 O O . ASP A 1 195 ? 16.629 14.076 8.741 1.00 88.50 195 ASP A O 1
ATOM 1528 N N . TRP A 1 196 ? 14.658 14.119 7.715 1.00 92.56 196 TRP A N 1
ATOM 1529 C CA . TRP A 1 196 ? 15.242 14.314 6.380 1.00 92.56 196 TRP A CA 1
ATOM 1530 C C . TRP A 1 196 ? 16.020 15.626 6.236 1.00 92.56 196 TRP A C 1
ATOM 1532 O O . TRP A 1 196 ? 16.856 15.743 5.338 1.00 92.56 196 TRP A O 1
ATOM 1542 N N . PHE A 1 197 ? 15.749 16.602 7.104 1.00 91.56 197 PHE A N 1
ATOM 1543 C CA . PHE A 1 197 ? 16.439 17.891 7.150 1.00 91.56 197 PHE A CA 1
ATOM 1544 C C . PHE A 1 197 ? 17.634 17.894 8.113 1.00 91.56 197 PHE A C 1
ATOM 1546 O O . PHE A 1 197 ? 18.522 18.727 7.962 1.00 91.56 197 PHE A O 1
ATOM 1553 N N . ASP A 1 198 ? 17.667 16.956 9.063 1.00 91.00 198 ASP A N 1
ATOM 1554 C CA . ASP A 1 198 ? 18.764 16.805 10.024 1.00 91.00 198 ASP A CA 1
ATOM 1555 C C . ASP A 1 198 ? 19.892 15.934 9.448 1.00 91.00 198 ASP A C 1
ATOM 1557 O O . ASP A 1 198 ? 21.067 16.110 9.769 1.00 91.00 198 ASP A O 1
ATOM 1561 N N . TRP A 1 199 ? 19.540 14.983 8.582 1.00 91.88 199 TRP A N 1
ATOM 1562 C CA . TRP A 1 199 ? 20.489 14.107 7.904 1.00 91.88 199 TRP A CA 1
ATOM 1563 C C . TRP A 1 199 ? 21.040 14.732 6.615 1.00 91.88 199 TRP A C 1
ATOM 1565 O O . TRP A 1 199 ? 20.370 15.506 5.930 1.00 91.88 199 TRP A O 1
ATOM 1575 N N . ASN A 1 200 ? 22.255 14.320 6.229 1.00 92.25 200 ASN A N 1
ATOM 1576 C CA . ASN A 1 200 ? 22.800 14.601 4.900 1.00 92.25 200 ASN A CA 1
ATOM 1577 C C . ASN A 1 200 ? 21.939 13.886 3.845 1.00 92.25 200 ASN A C 1
ATOM 1579 O O . ASN A 1 200 ? 22.117 12.698 3.604 1.00 92.25 200 ASN A O 1
ATOM 1583 N N . THR A 1 201 ? 20.966 14.575 3.258 1.00 95.00 201 THR A N 1
ATOM 1584 C CA . THR A 1 201 ? 20.064 14.040 2.227 1.00 95.00 201 THR A CA 1
ATOM 1585 C C . THR A 1 201 ? 20.198 14.831 0.936 1.00 95.00 201 THR A C 1
ATOM 1587 O O . THR A 1 201 ? 20.459 16.035 0.959 1.00 95.00 201 THR A O 1
ATOM 1590 N N . ASP A 1 202 ? 19.950 14.190 -0.199 1.00 96.50 202 ASP A N 1
ATOM 1591 C CA . ASP A 1 202 ? 19.846 14.872 -1.482 1.00 96.50 202 ASP A CA 1
ATOM 1592 C C . ASP A 1 202 ? 18.464 14.622 -2.097 1.00 96.50 202 ASP A C 1
ATOM 1594 O O . ASP A 1 202 ? 18.155 13.538 -2.583 1.00 96.50 202 ASP A O 1
ATOM 1598 N N . ILE A 1 203 ? 17.623 15.653 -2.068 1.00 96.94 203 ILE A N 1
ATOM 1599 C CA . ILE A 1 203 ? 16.199 15.571 -2.395 1.00 96.94 203 ILE A CA 1
ATOM 1600 C C . ILE A 1 203 ? 15.904 16.592 -3.491 1.00 96.94 203 ILE A C 1
ATOM 1602 O O . ILE A 1 203 ? 16.017 17.797 -3.246 1.00 96.94 203 ILE A O 1
ATOM 1606 N N . ASP A 1 204 ? 15.534 16.143 -4.688 1.00 98.00 204 ASP A N 1
ATOM 1607 C CA . ASP A 1 204 ? 15.300 17.048 -5.814 1.00 98.00 204 ASP A CA 1
ATOM 1608 C C . ASP A 1 204 ? 14.490 16.407 -6.947 1.00 98.00 204 ASP A C 1
ATOM 1610 O O . ASP A 1 204 ? 14.426 15.188 -7.059 1.00 98.00 204 ASP A O 1
ATOM 1614 N N . ALA A 1 205 ? 13.944 17.236 -7.838 1.00 98.00 205 ALA A N 1
ATOM 1615 C CA . ALA A 1 205 ? 13.333 16.817 -9.103 1.00 98.00 205 ALA A CA 1
ATOM 1616 C C . ALA A 1 205 ? 12.256 15.715 -8.997 1.00 98.00 205 ALA A C 1
ATOM 1618 O O . ALA A 1 205 ? 12.078 14.934 -9.931 1.00 98.00 205 ALA A O 1
ATOM 1619 N N . ASP A 1 206 ? 11.538 15.634 -7.877 1.00 98.56 206 ASP A N 1
ATOM 1620 C CA . ASP A 1 206 ? 10.351 14.786 -7.766 1.00 98.56 206 ASP A CA 1
ATOM 1621 C C . ASP A 1 206 ? 9.106 15.574 -8.209 1.00 98.56 206 ASP A C 1
ATOM 1623 O O . ASP A 1 206 ? 9.049 16.803 -8.091 1.00 98.56 206 ASP A O 1
ATOM 1627 N N . LEU A 1 207 ? 8.096 14.873 -8.722 1.00 98.38 207 LEU A N 1
ATOM 1628 C CA . LEU A 1 207 ? 6.757 15.414 -8.918 1.00 98.38 207 LEU A CA 1
ATOM 1629 C C . LEU A 1 207 ? 5.945 15.173 -7.652 1.00 98.38 207 LEU A C 1
ATOM 1631 O O . LEU A 1 207 ? 5.629 14.037 -7.296 1.00 98.38 207 LEU A O 1
ATOM 1635 N N . LEU A 1 208 ? 5.629 16.273 -6.985 1.00 96.62 208 LEU A N 1
ATOM 1636 C CA . LEU A 1 208 ? 4.992 16.319 -5.687 1.00 96.62 208 LEU A CA 1
ATOM 1637 C C . LEU A 1 208 ? 3.604 16.936 -5.829 1.00 96.62 208 LEU A C 1
ATOM 1639 O O . LEU A 1 208 ? 3.449 18.071 -6.289 1.00 96.62 208 LEU A O 1
ATOM 1643 N N . ASP A 1 209 ? 2.607 16.181 -5.396 1.00 93.50 209 ASP A N 1
ATOM 1644 C CA . ASP A 1 209 ? 1.204 16.558 -5.430 1.00 93.50 209 ASP A CA 1
ATOM 1645 C C . ASP A 1 209 ? 0.611 16.431 -4.027 1.00 93.50 209 ASP A C 1
ATOM 1647 O O . ASP A 1 209 ? 0.594 15.357 -3.424 1.00 93.50 209 ASP A O 1
ATOM 1651 N N . LEU A 1 210 ? 0.156 17.551 -3.475 1.00 88.56 210 LEU A N 1
ATOM 1652 C CA . LEU A 1 210 ? -0.496 17.560 -2.176 1.00 88.56 210 LEU A CA 1
ATOM 1653 C C . LEU A 1 210 ? -1.996 17.703 -2.409 1.00 88.56 210 LEU A C 1
ATOM 1655 O O . LEU A 1 210 ? -2.450 18.733 -2.905 1.00 88.56 210 LEU A O 1
ATOM 1659 N N . GLY A 1 211 ? -2.767 16.692 -2.006 1.00 76.06 211 GLY A N 1
ATOM 1660 C CA . GLY A 1 211 ? -4.225 16.681 -2.156 1.00 76.06 211 GLY A CA 1
ATOM 1661 C C . GLY A 1 211 ? -4.931 17.829 -1.421 1.00 76.06 211 GLY A C 1
ATOM 1662 O O . GLY A 1 211 ? -6.082 18.132 -1.722 1.00 76.06 211 GLY A O 1
ATOM 1663 N N . ASP A 1 212 ? -4.239 18.488 -0.487 1.00 75.56 212 ASP A N 1
ATOM 1664 C CA . ASP A 1 212 ? -4.647 19.748 0.133 1.00 75.56 212 ASP A CA 1
ATOM 1665 C C . ASP A 1 212 ? -3.878 20.927 -0.490 1.00 75.56 212 ASP A C 1
ATOM 1667 O O . ASP A 1 212 ? -2.772 21.288 -0.068 1.00 75.56 212 ASP A O 1
ATOM 1671 N N . ALA A 1 213 ? -4.493 21.563 -1.490 1.00 74.25 213 ALA A N 1
ATOM 1672 C CA . ALA A 1 213 ? -3.911 22.708 -2.190 1.00 74.25 213 ALA A CA 1
ATOM 1673 C C . ALA A 1 213 ? -3.608 23.905 -1.264 1.00 74.25 213 ALA A C 1
ATOM 1675 O O . ALA A 1 213 ? -2.757 24.730 -1.600 1.00 74.25 213 ALA A O 1
ATOM 1676 N N . GLY A 1 214 ? -4.259 24.006 -0.098 1.00 82.94 214 GLY A N 1
ATOM 1677 C CA . GLY A 1 214 ? -4.033 25.084 0.867 1.00 82.94 214 GLY A CA 1
ATOM 1678 C C . GLY A 1 214 ? -2.706 24.957 1.620 1.00 82.94 214 GLY A C 1
ATOM 1679 O O . GLY A 1 214 ? -2.080 25.968 1.935 1.00 82.94 214 GLY A O 1
ATOM 1680 N N . LYS A 1 215 ? -2.237 23.728 1.869 1.00 84.88 215 LYS A N 1
ATOM 1681 C CA . LYS A 1 215 ? -0.954 23.457 2.548 1.00 84.88 215 LYS A CA 1
ATOM 1682 C C . LYS A 1 215 ? 0.253 23.508 1.607 1.00 84.88 215 LYS A C 1
ATOM 1684 O O . LYS A 1 215 ? 1.380 23.730 2.056 1.00 84.88 215 LYS A O 1
ATOM 1689 N N . MET A 1 216 ? 0.030 23.317 0.307 1.00 89.31 216 MET A N 1
ATOM 1690 C CA . MET A 1 216 ? 1.097 23.169 -0.685 1.00 89.31 216 MET A CA 1
ATOM 1691 C C . MET A 1 216 ? 2.070 24.366 -0.763 1.00 89.31 216 MET A C 1
ATOM 1693 O O . MET A 1 216 ? 3.278 24.122 -0.799 1.00 89.31 216 MET A O 1
ATOM 1697 N N . PRO A 1 217 ? 1.629 25.645 -0.734 1.00 92.00 217 PRO A N 1
ATOM 1698 C CA . PRO A 1 217 ? 2.547 26.785 -0.810 1.00 92.00 217 PRO A CA 1
ATOM 1699 C C . PRO A 1 217 ? 3.578 26.817 0.324 1.00 92.00 217 PRO A C 1
ATOM 1701 O O . PRO A 1 217 ? 4.769 26.971 0.060 1.00 92.00 217 PRO A O 1
ATOM 1704 N N . ALA A 1 218 ? 3.139 26.600 1.568 1.00 91.50 218 ALA A N 1
ATOM 1705 C CA . ALA A 1 218 ? 4.017 26.619 2.737 1.00 91.50 218 ALA A CA 1
ATOM 1706 C C . ALA A 1 218 ? 5.016 25.449 2.724 1.00 91.50 218 ALA A C 1
ATOM 1708 O O . ALA A 1 218 ? 6.190 25.620 3.052 1.00 91.50 218 ALA A O 1
ATOM 1709 N N . LEU A 1 219 ? 4.571 24.257 2.308 1.00 90.62 219 LEU A N 1
ATOM 1710 C CA . LEU A 1 219 ? 5.447 23.089 2.202 1.00 90.62 219 LEU A CA 1
ATOM 1711 C C . LEU A 1 219 ? 6.490 23.257 1.088 1.00 90.62 219 LEU A C 1
ATOM 1713 O O . LEU A 1 219 ? 7.661 22.924 1.285 1.00 90.62 219 LEU A O 1
ATOM 1717 N N . LYS A 1 220 ? 6.084 23.823 -0.055 1.00 94.38 220 LYS A N 1
ATOM 1718 C CA . LYS A 1 220 ? 6.984 24.184 -1.154 1.00 94.38 220 LYS A CA 1
ATOM 1719 C C . LYS A 1 220 ? 8.039 25.191 -0.704 1.00 94.38 220 LYS A C 1
ATOM 1721 O O . LYS A 1 220 ? 9.224 24.961 -0.926 1.00 94.38 220 LYS A O 1
ATOM 1726 N N . GLU A 1 221 ? 7.626 26.279 -0.058 1.00 95.19 221 GLU A N 1
ATOM 1727 C CA . GLU A 1 221 ? 8.546 27.298 0.458 1.00 95.19 221 GLU A CA 1
ATOM 1728 C C . GLU A 1 221 ? 9.556 26.692 1.439 1.00 95.19 221 GLU A C 1
ATOM 1730 O O . GLU A 1 221 ? 10.758 26.888 1.273 1.00 95.19 221 GLU A O 1
ATOM 1735 N N . LYS A 1 222 ? 9.089 25.873 2.393 1.00 93.88 222 LYS A N 1
ATOM 1736 C CA . LYS A 1 222 ? 9.945 25.160 3.355 1.00 93.88 222 LYS A CA 1
ATOM 1737 C C . LYS A 1 222 ? 11.019 24.316 2.661 1.00 93.88 222 LYS A C 1
ATOM 1739 O O . LYS A 1 222 ? 12.182 24.364 3.058 1.00 93.88 222 LYS A O 1
ATOM 1744 N N . LEU A 1 223 ? 10.644 23.529 1.651 1.00 95.12 223 LEU A N 1
ATOM 1745 C CA . LEU A 1 223 ? 11.579 22.657 0.933 1.00 95.12 223 LEU A CA 1
ATOM 1746 C C . LEU A 1 223 ? 12.598 23.471 0.123 1.00 95.12 223 LEU A C 1
ATOM 1748 O O . LEU A 1 223 ? 13.798 23.211 0.225 1.00 95.12 223 LEU A O 1
ATOM 1752 N N . LEU A 1 224 ? 12.144 24.497 -0.601 1.00 96.62 224 LEU A N 1
ATOM 1753 C CA . LEU A 1 224 ? 13.020 25.360 -1.395 1.00 96.62 224 LEU A CA 1
ATOM 1754 C C . LEU A 1 224 ? 13.995 26.165 -0.526 1.00 96.62 224 LEU A C 1
ATOM 1756 O O . LEU A 1 224 ? 15.175 26.249 -0.862 1.00 96.62 224 LEU A O 1
ATOM 1760 N N . ALA A 1 225 ? 13.535 26.710 0.603 1.00 96.12 225 ALA A N 1
ATOM 1761 C CA . ALA A 1 225 ? 14.377 27.441 1.551 1.00 96.12 225 ALA A CA 1
ATOM 1762 C C . ALA A 1 225 ? 15.459 26.548 2.182 1.00 96.12 225 ALA A C 1
ATOM 1764 O O . ALA A 1 225 ? 16.552 27.018 2.485 1.00 96.12 225 ALA A O 1
ATOM 1765 N N . ALA A 1 226 ? 15.184 25.249 2.323 1.00 95.00 226 ALA A N 1
ATOM 1766 C CA . ALA A 1 226 ? 16.151 24.250 2.772 1.00 95.00 226 ALA A CA 1
ATOM 1767 C C . ALA A 1 226 ? 17.092 23.746 1.654 1.00 95.00 226 ALA A C 1
ATOM 1769 O O . ALA A 1 226 ? 17.826 22.778 1.861 1.00 95.00 226 ALA A O 1
ATOM 1770 N N . GLY A 1 227 ? 17.054 24.344 0.456 1.00 96.12 227 GLY A N 1
ATOM 1771 C CA . GLY A 1 227 ? 17.859 23.912 -0.690 1.00 96.12 227 GLY A CA 1
ATOM 1772 C C . GLY A 1 227 ? 17.415 22.578 -1.305 1.00 96.12 227 GLY A C 1
ATOM 1773 O O . GLY A 1 227 ? 18.161 21.987 -2.079 1.00 96.12 227 GLY A O 1
ATOM 1774 N N . LYS A 1 228 ? 16.214 22.087 -0.976 1.00 96.69 228 LYS A N 1
ATOM 1775 C CA . LYS A 1 228 ? 15.638 20.830 -1.484 1.00 96.69 228 LYS A CA 1
ATOM 1776 C C . LYS A 1 228 ? 14.626 21.118 -2.593 1.00 96.69 228 LYS A C 1
ATOM 1778 O O . LYS A 1 228 ? 14.069 22.212 -2.643 1.00 96.69 228 LYS A O 1
ATOM 1783 N N . GLN A 1 229 ? 14.366 20.139 -3.463 1.00 97.19 229 GLN A N 1
ATOM 1784 C CA . GLN A 1 229 ? 13.340 20.220 -4.521 1.00 97.19 229 GLN A CA 1
ATOM 1785 C C . GLN A 1 229 ? 13.435 21.491 -5.387 1.00 97.19 229 GLN A C 1
ATOM 1787 O O . GLN A 1 229 ? 12.421 22.021 -5.841 1.00 97.19 229 GLN A O 1
ATOM 1792 N N . GLN A 1 230 ? 14.656 21.972 -5.645 1.00 97.69 230 GLN A N 1
ATOM 1793 C CA . GLN A 1 230 ? 14.926 23.149 -6.482 1.00 97.69 230 GLN A CA 1
ATOM 1794 C C . GLN A 1 230 ? 14.416 22.966 -7.917 1.00 97.69 230 GLN A C 1
ATOM 1796 O O . GLN A 1 230 ? 13.987 23.922 -8.559 1.00 97.69 230 GLN A O 1
ATOM 1801 N N . ARG A 1 231 ? 14.430 21.725 -8.407 1.00 97.81 231 ARG A N 1
ATOM 1802 C CA . ARG A 1 231 ? 13.864 21.296 -9.692 1.00 97.81 231 ARG A CA 1
ATOM 1803 C C . ARG A 1 231 ? 12.561 20.507 -9.523 1.00 97.81 231 ARG A C 1
ATOM 1805 O O . ARG A 1 231 ? 12.116 19.872 -10.473 1.00 97.81 231 ARG A O 1
ATOM 1812 N N . GLY A 1 232 ? 11.972 20.511 -8.326 1.00 97.62 232 GLY A N 1
ATOM 1813 C CA . GLY A 1 232 ? 10.731 19.798 -8.033 1.00 97.62 232 GLY A CA 1
ATOM 1814 C C . GLY A 1 232 ? 9.560 20.308 -8.877 1.00 97.62 232 GLY A C 1
ATOM 1815 O O . GLY A 1 232 ? 9.448 21.505 -9.161 1.00 97.62 232 GLY A O 1
ATOM 1816 N N . ILE A 1 233 ? 8.672 19.396 -9.263 1.00 97.94 233 ILE A N 1
ATOM 1817 C CA . ILE A 1 233 ? 7.454 19.688 -10.023 1.00 97.94 233 ILE A CA 1
ATOM 1818 C C . ILE A 1 233 ? 6.280 19.662 -9.045 1.00 97.94 233 ILE A C 1
ATOM 1820 O O . ILE A 1 233 ? 5.985 18.635 -8.451 1.00 97.94 233 ILE A O 1
ATOM 1824 N N . TRP A 1 234 ? 5.599 20.793 -8.876 1.00 95.69 234 TRP A N 1
ATOM 1825 C CA . TRP A 1 234 ? 4.573 20.985 -7.844 1.00 95.69 234 TRP A CA 1
ATOM 1826 C C . TRP A 1 234 ? 3.182 21.006 -8.478 1.00 95.69 234 TRP A C 1
ATOM 1828 O O . TRP A 1 234 ? 2.601 22.077 -8.665 1.00 95.69 234 TRP A O 1
ATOM 1838 N N . ALA A 1 235 ? 2.693 19.847 -8.907 1.00 94.81 235 ALA A N 1
ATOM 1839 C CA . ALA A 1 235 ? 1.431 19.725 -9.629 1.00 94.81 235 ALA A CA 1
ATOM 1840 C C . ALA A 1 235 ? 0.894 18.293 -9.569 1.00 94.81 235 ALA A C 1
ATOM 1842 O O . ALA A 1 235 ? 1.672 17.350 -9.459 1.00 94.81 235 ALA A O 1
ATOM 1843 N N . ALA A 1 236 ? -0.419 18.138 -9.736 1.00 94.06 236 ALA A N 1
ATOM 1844 C CA . ALA A 1 236 ? -1.041 16.827 -9.854 1.00 94.06 236 ALA A CA 1
ATOM 1845 C C . ALA A 1 236 ? -0.621 16.120 -11.162 1.00 94.06 236 ALA A C 1
ATOM 1847 O O . ALA A 1 236 ? -0.689 16.733 -12.237 1.00 94.06 236 ALA A O 1
ATOM 1848 N N . PRO A 1 237 ? -0.210 14.839 -11.108 1.00 95.94 237 PRO A N 1
ATOM 1849 C CA . PRO A 1 237 ? 0.071 14.054 -12.303 1.00 95.94 237 PRO A CA 1
ATOM 1850 C C . PRO A 1 237 ? -1.227 13.727 -13.056 1.00 95.94 237 PRO A C 1
ATOM 1852 O O . PRO A 1 237 ? -2.288 13.532 -12.463 1.00 95.94 237 PRO A O 1
ATOM 1855 N N . GLN A 1 238 ? -1.142 13.620 -14.380 1.00 97.06 238 GLN A N 1
ATOM 1856 C CA . GLN A 1 238 ? -2.247 13.196 -15.237 1.00 97.06 238 GLN A CA 1
ATOM 1857 C C . GLN A 1 238 ? -1.892 11.866 -15.899 1.00 97.06 238 GLN A C 1
ATOM 1859 O O . GLN A 1 238 ? -1.061 11.797 -16.806 1.00 97.06 238 GLN A O 1
ATOM 1864 N N . TYR A 1 239 ? -2.536 10.798 -15.441 1.00 96.88 239 TYR A N 1
ATOM 1865 C CA . TYR A 1 239 ? -2.310 9.438 -15.927 1.00 96.88 239 TYR A CA 1
ATOM 1866 C C . TYR A 1 239 ? -3.196 9.096 -17.120 1.00 96.88 239 TYR A C 1
ATOM 1868 O O . TYR A 1 239 ? -4.287 9.654 -17.249 1.00 96.88 239 TYR A O 1
ATOM 1876 N N . LEU A 1 240 ? -2.761 8.169 -17.979 1.00 96.56 240 LEU A N 1
ATOM 1877 C CA . LEU A 1 240 ? -3.554 7.670 -19.107 1.00 96.56 240 LEU A CA 1
ATOM 1878 C C . LEU A 1 240 ? -4.942 7.233 -18.639 1.00 96.56 240 LEU A C 1
ATOM 1880 O O . LEU A 1 240 ? -5.926 7.747 -19.169 1.00 96.56 240 LEU A O 1
ATOM 1884 N N . ASP A 1 241 ? -5.029 6.402 -17.597 1.00 96.19 241 ASP A N 1
ATOM 1885 C CA . ASP A 1 241 ? -6.310 5.963 -17.039 1.00 96.19 241 ASP A CA 1
ATOM 1886 C C . ASP A 1 241 ? -6.166 5.423 -15.604 1.00 96.19 241 ASP A C 1
ATOM 1888 O O . ASP A 1 241 ? -6.182 4.218 -15.350 1.00 96.19 241 ASP A O 1
ATOM 1892 N N . ALA A 1 242 ? -6.015 6.329 -14.633 1.00 94.00 242 ALA A N 1
ATOM 1893 C CA . ALA A 1 242 ? -5.856 5.954 -13.224 1.00 94.00 242 ALA A CA 1
ATOM 1894 C C . ALA A 1 242 ? -7.060 5.188 -12.648 1.00 94.00 242 ALA A C 1
ATOM 1896 O O . ALA A 1 242 ? -6.879 4.359 -11.759 1.00 94.00 242 ALA A O 1
ATOM 1897 N N . ALA A 1 243 ? -8.274 5.445 -13.153 1.00 92.75 243 ALA A N 1
ATOM 1898 C CA . ALA A 1 243 ? -9.491 4.766 -12.704 1.00 92.75 243 ALA A CA 1
ATOM 1899 C C . ALA A 1 243 ? -9.507 3.277 -13.085 1.00 92.75 243 ALA A C 1
ATOM 1901 O O . ALA A 1 243 ? -10.175 2.486 -12.430 1.00 92.75 243 ALA A O 1
ATOM 1902 N N . ASN A 1 244 ? -8.750 2.906 -14.119 1.00 94.75 244 ASN A N 1
ATOM 1903 C CA . ASN A 1 244 ? -8.577 1.534 -14.587 1.00 94.75 244 ASN A CA 1
ATOM 1904 C C . ASN A 1 244 ? -7.185 0.967 -14.239 1.00 94.75 244 ASN A C 1
ATOM 1906 O O . ASN A 1 244 ? -6.775 -0.056 -14.782 1.00 94.75 244 ASN A O 1
ATOM 1910 N N . GLY A 1 245 ? -6.431 1.616 -13.344 1.00 94.25 245 GLY A N 1
ATOM 1911 C CA . GLY A 1 245 ? -5.115 1.143 -12.899 1.00 94.25 245 GLY A CA 1
ATOM 1912 C C . GLY A 1 245 ? -3.965 1.362 -13.895 1.00 94.25 245 GLY A C 1
ATOM 1913 O O . GLY A 1 245 ? -2.941 0.687 -13.794 1.00 94.25 245 GLY A O 1
ATOM 1914 N N . ILE A 1 246 ? -4.104 2.283 -14.857 1.00 96.19 246 ILE A N 1
ATOM 1915 C CA . ILE A 1 246 ? -3.073 2.604 -15.859 1.00 96.19 246 ILE A CA 1
ATOM 1916 C C . ILE A 1 246 ? -2.388 3.928 -15.495 1.00 96.19 246 ILE A C 1
ATOM 1918 O O . ILE A 1 246 ? -2.929 5.017 -15.710 1.00 96.19 246 ILE A O 1
ATOM 1922 N N . PHE A 1 247 ? -1.161 3.825 -14.974 1.00 96.44 247 PHE A N 1
ATOM 1923 C CA . PHE A 1 247 ? -0.423 4.927 -14.337 1.00 96.44 247 PHE A CA 1
ATOM 1924 C C . PHE A 1 247 ? 0.744 5.498 -15.154 1.00 96.44 247 PHE A C 1
ATOM 1926 O O . PHE A 1 247 ? 1.545 6.275 -14.629 1.00 96.44 247 PHE A O 1
ATOM 1933 N N . ALA A 1 248 ? 0.854 5.162 -16.439 1.00 96.75 248 ALA A N 1
ATOM 1934 C CA . ALA A 1 248 ? 1.718 5.926 -17.332 1.00 96.75 248 ALA A CA 1
ATOM 1935 C C . ALA A 1 248 ? 1.170 7.355 -17.505 1.00 96.75 248 ALA A C 1
ATOM 1937 O O . ALA A 1 248 ? -0.045 7.570 -17.515 1.00 96.75 248 ALA A O 1
ATOM 1938 N N . LEU A 1 249 ? 2.059 8.345 -17.605 1.00 97.94 249 LEU A N 1
ATOM 1939 C CA . LEU A 1 249 ? 1.670 9.748 -17.755 1.00 97.94 249 LEU A CA 1
ATOM 1940 C C . LEU A 1 249 ? 1.108 10.022 -19.156 1.00 97.94 249 LEU A C 1
ATOM 1942 O O . LEU A 1 249 ? 1.652 9.552 -20.155 1.00 97.94 249 LEU A O 1
ATOM 1946 N N . ARG A 1 250 ? 0.062 10.849 -19.245 1.00 97.06 250 ARG A N 1
ATOM 1947 C CA . ARG A 1 250 ? -0.412 11.389 -20.528 1.00 97.06 250 ARG A CA 1
ATOM 1948 C C . ARG A 1 250 ? 0.637 12.339 -21.118 1.00 97.06 250 ARG A C 1
ATOM 1950 O O . ARG A 1 250 ? 1.256 13.093 -20.359 1.00 97.06 250 ARG A O 1
ATOM 1957 N N . PRO A 1 251 ? 0.784 12.403 -22.453 1.00 97.50 251 PRO A N 1
ATOM 1958 C CA . PRO A 1 251 ? 1.520 13.486 -23.092 1.00 97.50 251 PRO A CA 1
ATOM 1959 C C . PRO A 1 251 ? 1.021 14.856 -22.616 1.00 97.50 251 PRO A C 1
ATOM 1961 O O . PRO A 1 251 ? -0.180 15.117 -22.607 1.00 97.50 251 PRO A O 1
ATOM 1964 N N . GLY A 1 252 ? 1.946 15.721 -22.196 1.00 96.81 252 GLY A N 1
ATOM 1965 C CA . GLY A 1 252 ? 1.632 17.047 -21.647 1.00 96.81 252 GLY A CA 1
ATOM 1966 C C . GLY A 1 252 ? 1.302 17.076 -20.150 1.00 96.81 252 GLY A C 1
ATOM 1967 O O . GLY A 1 252 ? 1.201 18.164 -19.586 1.00 96.81 252 GLY A O 1
ATOM 1968 N N . SER A 1 253 ? 1.195 15.920 -19.483 1.00 98.00 253 SER A N 1
ATOM 1969 C CA . SER A 1 253 ? 1.120 15.864 -18.020 1.00 98.00 253 SER A CA 1
ATOM 1970 C C . SER A 1 253 ? 2.356 16.514 -17.389 1.00 98.00 253 SER A C 1
ATOM 1972 O O . SER A 1 253 ? 3.468 16.317 -17.896 1.00 98.00 253 SER A O 1
ATOM 1974 N N . PRO A 1 254 ? 2.228 17.171 -16.221 1.00 97.81 254 PRO A N 1
ATOM 1975 C CA . PRO A 1 254 ? 3.369 17.385 -15.338 1.00 97.81 254 PRO A CA 1
ATOM 1976 C C . PRO A 1 254 ? 4.154 16.075 -15.165 1.00 97.81 254 PRO A C 1
ATOM 1978 O O . PRO A 1 254 ? 3.555 15.010 -15.004 1.00 97.81 254 PRO A O 1
ATOM 1981 N N . GLY A 1 255 ? 5.483 16.139 -15.274 1.00 98.00 255 GLY A N 1
ATOM 1982 C CA . GLY A 1 255 ? 6.365 14.965 -15.207 1.00 98.00 255 GLY A CA 1
ATOM 1983 C C . GLY A 1 255 ? 6.630 14.259 -16.545 1.00 98.00 255 GLY A C 1
ATOM 1984 O O . GLY A 1 255 ? 7.611 13.521 -16.658 1.00 98.00 255 GLY A O 1
ATOM 1985 N N . TYR A 1 256 ? 5.822 14.495 -17.584 1.00 98.44 256 TYR A N 1
ATOM 1986 C CA . TYR A 1 256 ? 6.049 13.923 -18.912 1.00 98.44 256 TYR A CA 1
ATOM 1987 C C . TYR A 1 256 ? 7.238 14.617 -19.593 1.00 98.44 256 TYR A C 1
ATOM 1989 O O . TYR A 1 256 ? 7.250 15.841 -19.699 1.00 98.44 256 TYR A O 1
ATOM 1997 N N . ASN A 1 257 ? 8.236 13.860 -20.068 1.00 98.06 257 ASN A N 1
ATOM 1998 C CA . ASN A 1 257 ? 9.491 14.400 -20.619 1.00 98.06 257 ASN A CA 1
ATOM 1999 C C . ASN A 1 257 ? 10.259 15.334 -19.667 1.00 98.06 257 ASN A C 1
ATOM 2001 O O . ASN A 1 257 ? 11.015 16.189 -20.125 1.00 98.06 257 ASN A O 1
ATOM 2005 N N . ALA A 1 258 ? 10.048 15.194 -18.357 1.00 98.19 258 ALA A N 1
ATOM 2006 C CA . ALA A 1 258 ? 10.605 16.091 -17.351 1.00 98.19 258 ALA A CA 1
ATOM 2007 C C . ALA A 1 258 ? 11.578 15.397 -16.386 1.00 98.19 258 ALA A C 1
ATOM 2009 O O . ALA A 1 258 ? 11.988 16.011 -15.403 1.00 98.19 258 ALA A O 1
ATOM 2010 N N . ALA A 1 259 ? 11.945 14.135 -16.641 1.00 98.06 259 ALA A N 1
ATOM 2011 C CA . ALA A 1 259 ? 12.951 13.462 -15.829 1.00 98.06 259 ALA A CA 1
ATOM 2012 C C . ALA A 1 259 ? 14.298 14.185 -15.943 1.00 98.06 259 ALA A C 1
ATOM 2014 O O . ALA A 1 259 ? 14.766 14.489 -17.044 1.00 98.06 259 ALA A O 1
ATOM 2015 N N . VAL A 1 260 ? 14.948 14.426 -14.807 1.00 97.50 260 VAL A N 1
ATOM 2016 C CA . VAL A 1 260 ? 16.344 14.867 -14.800 1.00 97.50 260 VAL A CA 1
ATOM 2017 C C . VAL A 1 260 ? 17.269 13.662 -14.992 1.00 97.50 260 VAL A C 1
ATOM 2019 O O . VAL A 1 260 ? 16.920 12.558 -14.562 1.00 97.50 260 VAL A O 1
ATOM 2022 N N . PRO A 1 261 ? 18.459 13.841 -15.591 1.00 95.81 261 PRO A N 1
ATOM 2023 C CA . PRO A 1 261 ? 19.418 12.754 -15.735 1.00 95.81 261 PRO A CA 1
ATOM 2024 C C . PRO A 1 261 ? 19.794 12.144 -14.383 1.00 95.81 261 PRO A C 1
ATOM 2026 O O . PRO A 1 261 ? 20.174 12.858 -13.452 1.00 95.81 261 PRO A O 1
ATOM 2029 N N . VAL A 1 262 ? 19.734 10.818 -14.304 1.00 94.50 262 VAL A N 1
ATOM 2030 C CA . VAL A 1 262 ? 20.228 10.022 -13.179 1.00 94.50 262 VAL A CA 1
ATOM 2031 C C . VAL A 1 262 ? 21.258 9.046 -13.736 1.00 94.50 262 VAL A C 1
ATOM 2033 O O . VAL A 1 262 ? 21.025 8.397 -14.756 1.00 94.50 262 VAL A O 1
ATOM 2036 N N . ALA A 1 263 ? 22.427 8.966 -13.099 1.00 90.69 263 ALA A N 1
ATOM 2037 C CA . ALA A 1 263 ? 23.486 8.070 -13.550 1.00 90.69 263 ALA A CA 1
ATOM 2038 C C . ALA A 1 263 ? 22.972 6.623 -13.621 1.00 90.69 263 ALA A C 1
ATOM 2040 O O . ALA A 1 263 ? 22.293 6.157 -12.709 1.00 90.69 263 ALA A O 1
ATOM 2041 N N . ASN A 1 264 ? 23.310 5.919 -14.703 1.00 87.12 264 ASN A N 1
ATOM 2042 C CA . ASN A 1 264 ? 22.912 4.530 -14.964 1.00 87.12 264 ASN A CA 1
ATOM 2043 C C . ASN A 1 264 ? 21.396 4.278 -15.096 1.00 87.12 264 ASN A C 1
ATOM 2045 O O . ASN A 1 264 ? 20.990 3.121 -15.180 1.00 87.12 264 ASN A O 1
ATOM 2049 N N . LEU A 1 265 ? 20.563 5.324 -15.161 1.00 89.94 265 LEU A N 1
ATOM 2050 C C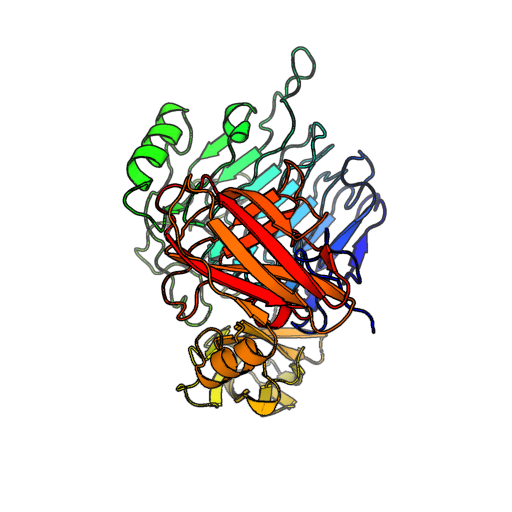A . LEU A 1 265 ? 19.122 5.192 -15.359 1.00 89.94 265 LEU A CA 1
ATOM 2051 C C . LEU A 1 265 ? 18.653 6.083 -16.518 1.00 89.94 265 LEU A C 1
ATOM 2053 O O . LEU A 1 265 ? 18.501 7.297 -16.384 1.00 89.94 265 LEU A O 1
ATOM 2057 N N . SER A 1 266 ? 18.393 5.466 -17.671 1.00 88.62 266 SER A N 1
ATOM 2058 C CA . SER A 1 266 ? 17.840 6.147 -18.845 1.00 88.62 266 SER A CA 1
ATOM 2059 C C . SER A 1 266 ? 16.332 6.322 -18.688 1.00 88.62 266 SER A C 1
ATOM 2061 O O . SER A 1 266 ? 15.561 5.418 -18.999 1.00 88.62 266 SER A O 1
ATOM 2063 N N . THR A 1 267 ? 15.908 7.479 -18.183 1.00 95.31 267 THR A N 1
ATOM 2064 C CA . THR A 1 267 ? 14.488 7.822 -18.025 1.00 95.31 267 THR A CA 1
ATOM 2065 C C . THR A 1 267 ? 14.180 9.154 -18.685 1.00 95.31 267 THR A C 1
ATOM 2067 O O . THR A 1 267 ? 15.012 10.059 -18.727 1.00 95.31 267 THR A O 1
ATOM 2070 N N . ARG A 1 268 ? 12.974 9.244 -19.239 1.00 96.62 268 ARG A N 1
ATOM 2071 C CA . ARG A 1 268 ? 12.454 10.429 -19.923 1.00 96.62 268 ARG A CA 1
ATOM 2072 C C . ARG A 1 268 ? 11.331 11.073 -19.119 1.00 96.62 268 ARG A C 1
ATOM 2074 O O . ARG A 1 268 ? 11.240 12.297 -19.051 1.00 96.62 268 ARG A O 1
ATOM 2081 N N . HIS A 1 269 ? 10.501 10.255 -18.480 1.00 98.19 269 HIS A N 1
ATOM 2082 C CA . HIS A 1 269 ? 9.380 10.702 -17.661 1.00 98.19 269 HIS A CA 1
ATOM 2083 C C . HIS A 1 269 ? 9.704 10.527 -16.182 1.00 98.19 269 HIS A C 1
ATOM 2085 O O . HIS A 1 269 ? 10.412 9.598 -15.784 1.00 98.19 269 HIS A O 1
ATOM 2091 N N . VAL A 1 270 ? 9.157 11.417 -15.364 1.00 98.50 270 VAL A N 1
ATOM 2092 C CA . VAL A 1 270 ? 9.065 11.211 -13.918 1.00 98.50 270 VAL A CA 1
ATOM 2093 C C . VAL A 1 270 ? 8.139 10.013 -13.661 1.00 98.50 270 VAL A C 1
ATOM 2095 O O . VAL A 1 270 ? 7.152 9.822 -14.372 1.00 98.50 270 VAL A O 1
ATOM 2098 N N . GLY A 1 271 ? 8.453 9.204 -12.652 1.00 98.25 271 GLY A N 1
ATOM 2099 C CA . GLY A 1 271 ? 7.699 8.009 -12.278 1.00 98.25 271 GLY A CA 1
ATOM 2100 C C . GLY A 1 271 ? 8.154 6.726 -12.978 1.00 98.25 271 GLY A C 1
ATOM 2101 O O . GLY A 1 271 ? 9.153 6.692 -13.701 1.00 98.25 271 GLY A O 1
ATOM 2102 N N . ALA A 1 272 ? 7.419 5.645 -12.717 1.00 98.00 272 ALA A N 1
ATOM 2103 C CA . ALA A 1 272 ? 7.844 4.276 -13.014 1.00 98.00 272 ALA A CA 1
ATOM 2104 C C . ALA A 1 272 ? 7.771 3.881 -14.491 1.00 98.00 272 ALA A C 1
ATOM 2106 O O . ALA A 1 272 ? 8.545 3.035 -14.951 1.00 98.00 272 ALA A O 1
ATOM 2107 N N . PHE A 1 273 ? 6.867 4.502 -15.238 1.00 97.88 273 PHE A N 1
ATOM 2108 C CA . PHE A 1 273 ? 6.555 4.139 -16.617 1.00 97.88 273 PHE A CA 1
ATOM 2109 C C . PHE A 1 273 ? 7.354 4.992 -17.599 1.00 97.88 273 PHE A C 1
ATOM 2111 O O . PHE A 1 273 ? 7.490 6.200 -17.409 1.00 97.88 273 PHE A O 1
ATOM 2118 N N . GLN A 1 274 ? 7.909 4.349 -18.626 1.00 96.50 274 GLN A N 1
ATOM 2119 C CA . GLN A 1 274 ? 8.801 4.961 -19.611 1.00 96.50 274 GLN A CA 1
ATOM 2120 C C . GLN A 1 274 ? 8.398 4.532 -21.029 1.00 96.50 274 GLN A C 1
ATOM 2122 O O . GLN A 1 274 ? 7.584 3.625 -21.196 1.00 96.50 274 GLN A O 1
ATOM 2127 N N . ASP A 1 275 ? 9.010 5.140 -22.047 1.00 93.69 275 ASP A N 1
ATOM 2128 C CA . ASP A 1 275 ? 8.826 4.789 -23.466 1.00 93.69 275 ASP A CA 1
ATOM 2129 C C . ASP A 1 275 ? 9.551 3.471 -23.850 1.00 93.69 275 ASP A C 1
ATOM 2131 O O . ASP A 1 275 ? 10.163 3.365 -24.911 1.00 93.69 275 ASP A O 1
ATOM 2135 N N . ASP A 1 276 ? 9.541 2.467 -22.969 1.00 93.00 276 ASP A N 1
ATOM 2136 C CA . ASP A 1 276 ? 10.252 1.187 -23.120 1.00 93.00 276 ASP A CA 1
ATOM 2137 C C . ASP A 1 276 ? 9.318 -0.028 -23.253 1.00 93.00 276 ASP A C 1
ATOM 2139 O O . ASP A 1 276 ? 9.762 -1.174 -23.204 1.00 93.00 276 ASP A O 1
ATOM 2143 N N . GLY A 1 277 ? 8.018 0.217 -23.437 1.00 89.12 277 GLY A N 1
ATOM 2144 C CA . GLY A 1 277 ? 7.002 -0.821 -23.634 1.00 89.12 277 GLY A CA 1
ATOM 2145 C C . GLY A 1 277 ? 6.495 -1.480 -22.346 1.00 89.12 277 GLY A C 1
ATOM 2146 O O . GLY A 1 277 ? 5.664 -2.393 -22.416 1.00 89.12 277 GLY A O 1
ATOM 2147 N N . ILE A 1 278 ? 6.953 -1.032 -21.170 1.00 93.38 278 ILE A N 1
ATOM 2148 C CA . ILE A 1 278 ? 6.383 -1.436 -19.879 1.00 93.38 278 ILE A CA 1
ATOM 2149 C C . ILE A 1 278 ? 5.163 -0.559 -19.589 1.00 93.38 278 ILE A C 1
ATOM 2151 O O . ILE A 1 278 ? 5.290 0.583 -19.158 1.00 93.38 278 ILE A O 1
ATOM 2155 N N . GLU A 1 279 ? 3.975 -1.115 -19.814 1.00 90.12 279 GLU A N 1
ATOM 2156 C CA . GLU A 1 279 ? 2.697 -0.392 -19.695 1.00 90.12 279 GLU A CA 1
ATOM 2157 C C . GLU A 1 279 ? 1.990 -0.615 -18.349 1.00 90.12 279 GLU A C 1
ATOM 2159 O O . GLU A 1 279 ? 1.135 0.177 -17.958 1.00 90.12 279 GLU A O 1
ATOM 2164 N N . PHE A 1 280 ? 2.350 -1.677 -17.625 1.00 94.06 280 PHE A N 1
ATOM 2165 C CA . PHE A 1 280 ? 1.759 -2.027 -16.335 1.00 94.06 280 PHE A CA 1
ATOM 2166 C C . PHE A 1 280 ? 2.789 -2.652 -15.397 1.00 94.06 280 PHE A C 1
ATOM 2168 O O . PHE A 1 280 ? 3.806 -3.195 -15.839 1.00 94.06 280 PHE A O 1
ATOM 2175 N N . LEU A 1 281 ? 2.504 -2.569 -14.096 1.00 97.62 281 LEU A N 1
ATOM 2176 C CA . LEU A 1 281 ? 3.279 -3.218 -13.046 1.00 97.62 281 LEU A CA 1
ATOM 2177 C C . LEU A 1 281 ? 2.377 -4.167 -12.225 1.00 97.62 281 LEU A C 1
ATOM 2179 O O . LEU A 1 281 ? 1.181 -3.897 -12.081 1.00 97.62 281 LEU A O 1
ATOM 2183 N N . PRO A 1 282 ? 2.919 -5.280 -11.696 1.00 98.06 282 PRO A N 1
ATOM 2184 C CA . PRO A 1 282 ? 4.327 -5.668 -11.773 1.00 98.06 282 PRO A CA 1
ATOM 2185 C C . PRO A 1 282 ? 4.722 -6.085 -13.193 1.00 98.06 282 PRO A C 1
ATOM 2187 O O . PRO A 1 282 ? 3.913 -6.630 -13.943 1.00 98.06 282 PRO A O 1
ATOM 2190 N N . HIS A 1 283 ? 5.970 -5.826 -13.576 1.00 97.38 283 HIS A N 1
ATOM 2191 C CA . HIS A 1 283 ? 6.416 -6.196 -14.914 1.00 97.38 283 HIS A CA 1
ATOM 2192 C C . HIS A 1 283 ? 6.439 -7.725 -15.074 1.00 97.38 283 HIS A C 1
ATOM 2194 O O . HIS A 1 283 ? 6.887 -8.463 -14.189 1.00 97.38 283 HIS A O 1
ATOM 2200 N N . ARG A 1 284 ? 5.966 -8.199 -16.226 1.00 95.81 284 ARG A N 1
ATOM 2201 C CA . ARG A 1 284 ? 6.012 -9.597 -16.662 1.00 95.81 284 ARG A CA 1
ATOM 2202 C C . ARG A 1 284 ? 6.490 -9.618 -18.117 1.00 95.81 284 ARG A C 1
ATOM 2204 O O . ARG A 1 284 ? 5.988 -8.817 -18.909 1.00 95.81 284 ARG A O 1
ATOM 2211 N N . PRO A 1 285 ? 7.411 -10.515 -18.504 1.00 94.38 285 PRO A N 1
ATOM 2212 C CA . PRO A 1 285 ? 7.899 -10.609 -19.878 1.00 94.38 285 PRO A CA 1
ATOM 2213 C C . PRO A 1 285 ? 6.913 -11.397 -20.761 1.00 94.38 285 PRO A C 1
ATOM 2215 O O . PRO A 1 285 ? 7.268 -12.401 -21.370 1.00 94.38 285 PRO A O 1
ATOM 2218 N N . ILE A 1 286 ? 5.654 -10.954 -20.799 1.00 94.12 286 ILE A N 1
ATOM 2219 C CA . ILE A 1 286 ? 4.554 -11.595 -21.533 1.00 94.12 286 ILE A CA 1
ATOM 2220 C C . ILE A 1 286 ? 3.833 -10.569 -22.422 1.00 94.12 286 ILE A C 1
ATOM 2222 O O . ILE A 1 286 ? 3.765 -9.382 -22.075 1.00 94.12 286 ILE A O 1
ATOM 2226 N N . PRO A 1 287 ? 3.253 -10.991 -23.558 1.00 95.00 287 PRO A N 1
ATOM 2227 C CA . PRO A 1 287 ? 2.595 -10.086 -24.496 1.00 95.00 287 PRO A CA 1
ATOM 2228 C C . PRO A 1 287 ? 1.117 -9.832 -24.151 1.00 95.00 287 PRO A C 1
ATOM 2230 O O . PRO A 1 287 ? 0.337 -9.448 -25.018 1.00 95.00 287 PRO A O 1
ATOM 2233 N N . LEU A 1 288 ? 0.706 -10.061 -22.902 1.00 95.50 288 LEU A N 1
ATOM 2234 C CA . LEU A 1 288 ? -0.662 -9.810 -22.455 1.00 95.50 288 LEU A CA 1
ATOM 2235 C C . LEU A 1 288 ? -0.821 -8.350 -22.037 1.00 95.50 288 LEU A C 1
ATOM 2237 O O . LEU A 1 288 ? 0.040 -7.818 -21.330 1.00 95.50 288 LEU A O 1
ATOM 2241 N N . ARG A 1 289 ? -1.917 -7.713 -22.452 1.00 95.31 289 ARG A N 1
ATOM 2242 C CA . ARG A 1 289 ? -2.297 -6.361 -22.029 1.00 95.31 289 ARG A CA 1
ATOM 2243 C C . ARG A 1 289 ? -3.755 -6.325 -21.621 1.00 95.31 289 ARG A C 1
ATOM 2245 O O . ARG A 1 289 ? -4.623 -6.632 -22.432 1.00 95.31 289 ARG A O 1
ATOM 2252 N N . ALA A 1 290 ? -4.009 -5.936 -20.380 1.00 96.56 290 ALA A N 1
ATOM 2253 C CA . ALA A 1 290 ? -5.357 -5.659 -19.925 1.00 96.56 290 ALA A CA 1
ATOM 2254 C C . ALA A 1 290 ? -5.777 -4.240 -20.326 1.00 96.56 290 ALA A C 1
ATOM 2256 O O . ALA A 1 290 ? -4.964 -3.315 -20.282 1.00 96.56 290 ALA A O 1
ATOM 2257 N N . ASP A 1 291 ? -7.047 -4.062 -20.680 1.00 97.31 291 ASP A N 1
ATOM 2258 C CA . ASP A 1 291 ? -7.668 -2.739 -20.825 1.00 97.31 291 ASP A CA 1
ATOM 2259 C C . ASP A 1 291 ? -7.818 -2.015 -19.473 1.00 97.31 291 ASP A C 1
ATOM 2261 O O . ASP A 1 291 ? -7.928 -0.791 -19.430 1.00 97.31 291 ASP A O 1
ATOM 2265 N N . ARG A 1 292 ? -7.792 -2.776 -18.373 1.00 96.88 292 ARG A N 1
ATOM 2266 C CA . ARG A 1 292 ? -7.733 -2.302 -16.989 1.00 96.88 292 ARG A CA 1
ATOM 2267 C C . ARG A 1 292 ? -7.010 -3.300 -16.086 1.00 96.88 292 ARG A C 1
ATOM 2269 O O . ARG A 1 292 ? -7.158 -4.508 -16.239 1.00 96.88 292 ARG A O 1
ATOM 2276 N N . TYR A 1 293 ? -6.285 -2.791 -15.096 1.00 96.75 293 TYR A N 1
ATOM 2277 C CA . TYR A 1 293 ? -5.610 -3.571 -14.047 1.00 96.75 293 TYR A CA 1
ATOM 2278 C C . TYR A 1 293 ? -6.302 -3.449 -12.679 1.00 96.75 293 TYR A C 1
ATOM 2280 O O . TYR A 1 293 ? -5.781 -3.928 -11.667 1.00 96.75 293 TYR A O 1
ATOM 2288 N N . GLU A 1 294 ? -7.479 -2.820 -12.667 1.00 96.62 294 GLU A N 1
ATOM 2289 C CA . GLU A 1 294 ? -8.414 -2.741 -11.551 1.00 96.62 294 GLU A CA 1
ATOM 2290 C C . GLU A 1 294 ? -9.858 -2.878 -12.058 1.00 96.62 294 GLU A C 1
ATOM 2292 O O . GLU A 1 294 ? -10.246 -2.266 -13.053 1.00 96.62 294 GLU A O 1
ATOM 2297 N N . VAL A 1 295 ? -10.667 -3.639 -11.322 1.00 98.06 295 VAL A N 1
ATOM 2298 C CA . VAL A 1 295 ? -12.127 -3.641 -11.394 1.00 98.06 295 VAL A CA 1
ATOM 2299 C C . VAL A 1 295 ? -12.665 -3.106 -10.064 1.00 98.06 295 VAL A C 1
ATOM 2301 O O . VAL A 1 295 ? -12.592 -3.782 -9.036 1.00 98.06 295 VAL A O 1
ATOM 2304 N N . PHE A 1 296 ? -13.189 -1.879 -10.079 1.00 97.19 296 PHE A N 1
ATOM 2305 C CA . PHE A 1 296 ? -13.649 -1.170 -8.881 1.00 97.19 296 PHE A CA 1
ATOM 2306 C C . PHE A 1 296 ? -15.181 -1.093 -8.827 1.00 97.19 296 PHE A C 1
ATOM 2308 O O . PHE A 1 296 ? -15.826 -0.474 -9.676 1.00 97.19 296 PHE A O 1
ATOM 2315 N N . PHE A 1 297 ? -15.781 -1.700 -7.807 1.00 97.62 297 PHE A N 1
ATOM 2316 C CA . PHE A 1 297 ? -17.205 -1.608 -7.495 1.00 97.62 297 PHE A CA 1
ATOM 2317 C C . PHE A 1 297 ? -17.408 -0.523 -6.430 1.00 97.62 297 PHE A C 1
ATOM 2319 O O . PHE A 1 297 ? -17.174 -0.745 -5.244 1.00 97.62 297 PHE A O 1
ATOM 2326 N N . ALA A 1 298 ? -17.792 0.676 -6.875 1.00 94.06 298 ALA A N 1
ATOM 2327 C CA . ALA A 1 298 ? -17.700 1.894 -6.068 1.00 94.06 298 ALA A CA 1
ATOM 2328 C C . ALA A 1 298 ? -18.677 1.995 -4.888 1.00 94.06 298 ALA A C 1
ATOM 2330 O O . ALA A 1 298 ? -18.402 2.737 -3.950 1.00 94.06 298 ALA A O 1
ATOM 2331 N N . ASP A 1 299 ? -19.814 1.303 -4.944 1.00 93.50 299 ASP A N 1
ATOM 2332 C CA . ASP A 1 299 ? -20.766 1.195 -3.839 1.00 93.50 299 ASP A CA 1
ATOM 2333 C C . ASP A 1 299 ? -21.721 0.006 -4.050 1.00 93.50 299 ASP A C 1
ATOM 2335 O O . ASP A 1 299 ? -21.657 -0.693 -5.058 1.00 93.50 299 ASP A O 1
ATOM 2339 N N . ALA A 1 300 ? -22.640 -0.220 -3.109 1.00 90.44 300 ALA A N 1
ATOM 2340 C CA . ALA A 1 300 ? -23.625 -1.302 -3.183 1.00 90.44 300 ALA A CA 1
ATOM 2341 C C . ALA A 1 300 ? -24.688 -1.144 -4.298 1.00 90.44 300 ALA A C 1
ATOM 2343 O O . ALA A 1 300 ? -25.501 -2.046 -4.488 1.00 90.44 300 ALA A O 1
ATOM 2344 N N . LYS A 1 301 ? -24.742 -0.004 -5.000 1.00 91.94 301 LYS A N 1
ATOM 2345 C CA . LYS A 1 301 ? -25.718 0.287 -6.065 1.00 91.94 301 LYS A CA 1
ATOM 2346 C C . LYS A 1 301 ? -25.175 -0.022 -7.454 1.00 91.94 301 LYS A C 1
ATOM 2348 O O . LYS A 1 301 ? -25.965 -0.124 -8.393 1.00 91.94 301 LYS A O 1
ATOM 2353 N N . VAL A 1 302 ? -23.854 -0.116 -7.614 1.00 93.31 302 VAL A N 1
ATOM 2354 C CA . VAL A 1 302 ? -23.262 -0.459 -8.910 1.00 93.31 302 VAL A CA 1
ATOM 2355 C C . VAL A 1 302 ? -23.628 -1.902 -9.293 1.00 93.31 302 VAL A C 1
ATOM 2357 O O . VAL A 1 302 ? -23.837 -2.738 -8.409 1.00 93.31 302 VAL A O 1
ATOM 2360 N N . PRO A 1 303 ? -23.707 -2.229 -10.596 1.00 96.88 303 PRO A N 1
ATOM 2361 C CA . PRO A 1 303 ? -23.955 -3.597 -11.031 1.00 96.88 303 PRO A CA 1
ATOM 2362 C C . PRO A 1 303 ? -22.963 -4.582 -10.404 1.00 96.88 303 PRO A C 1
ATOM 2364 O O . PRO A 1 303 ? -21.764 -4.314 -10.352 1.00 96.88 303 PRO A O 1
ATOM 2367 N N . LEU A 1 304 ? -23.456 -5.751 -9.987 1.00 97.69 304 LEU A N 1
ATOM 2368 C CA . LEU A 1 304 ? -22.629 -6.808 -9.385 1.00 97.69 304 LEU A CA 1
ATOM 2369 C C . LEU A 1 304 ? -21.658 -7.461 -10.374 1.00 97.69 304 LEU A C 1
ATOM 2371 O O . LEU A 1 304 ? -20.832 -8.268 -9.963 1.00 97.69 304 LEU A O 1
ATOM 2375 N N . GLN A 1 305 ? -21.764 -7.131 -11.662 1.00 98.44 305 GLN A N 1
ATOM 2376 C CA . GLN A 1 305 ? -20.905 -7.649 -12.713 1.00 98.44 305 GLN A CA 1
ATOM 2377 C C . GLN A 1 305 ? -20.191 -6.514 -13.433 1.00 98.44 305 GLN A C 1
ATOM 2379 O O . GLN A 1 305 ? -20.812 -5.526 -13.827 1.00 98.44 305 GLN A O 1
ATOM 2384 N N . GLN A 1 306 ? -18.893 -6.687 -13.641 1.00 98.50 306 GLN A N 1
ATOM 2385 C CA . GLN A 1 306 ? -18.072 -5.820 -14.478 1.00 98.50 306 GLN A CA 1
ATOM 2386 C C . GLN A 1 306 ? -17.106 -6.664 -15.301 1.00 98.50 306 GLN A C 1
ATOM 2388 O O . GLN A 1 306 ? -16.783 -7.793 -14.934 1.00 98.50 306 GLN A O 1
ATOM 2393 N N . GLN A 1 307 ? -16.655 -6.119 -16.425 1.00 98.38 307 GLN A N 1
ATOM 2394 C CA . GLN A 1 307 ? -15.783 -6.826 -17.353 1.00 98.38 307 GLN A CA 1
ATOM 2395 C C . GLN A 1 307 ? -14.433 -6.140 -17.497 1.00 98.38 307 GLN A C 1
ATOM 2397 O O . GLN A 1 307 ? -14.305 -4.930 -17.305 1.00 98.38 307 GLN A O 1
ATOM 2402 N N . PHE A 1 308 ? -13.448 -6.942 -17.874 1.00 98.56 308 PHE A N 1
ATOM 2403 C CA . PHE A 1 308 ? -12.168 -6.485 -18.390 1.00 98.56 308 PHE A CA 1
ATOM 2404 C C . PHE A 1 308 ? -11.740 -7.392 -19.545 1.00 98.56 308 PHE A C 1
ATOM 2406 O O . PHE A 1 308 ? -12.228 -8.516 -19.688 1.00 98.56 308 PHE A O 1
ATOM 2413 N N . THR A 1 309 ? -10.842 -6.899 -20.384 1.00 98.56 309 THR A N 1
ATOM 2414 C CA . THR A 1 309 ? -10.390 -7.573 -21.599 1.00 98.56 309 THR A CA 1
ATOM 2415 C C . THR A 1 309 ? -8.877 -7.686 -21.601 1.00 98.56 309 THR A C 1
ATOM 2417 O O . THR A 1 309 ? -8.176 -6.709 -21.354 1.00 98.56 309 THR A O 1
ATOM 2420 N N . ILE A 1 310 ? -8.368 -8.868 -21.939 1.00 98.25 310 ILE A N 1
ATOM 2421 C CA . ILE A 1 310 ? -6.950 -9.096 -22.216 1.00 98.25 310 ILE A CA 1
ATOM 2422 C C . ILE A 1 310 ? -6.747 -9.167 -23.724 1.00 98.25 310 ILE A C 1
ATOM 2424 O O . ILE A 1 310 ? -7.266 -10.075 -24.366 1.00 98.25 310 ILE A O 1
ATOM 2428 N N . ALA A 1 311 ? -5.966 -8.245 -24.274 1.00 97.31 311 ALA A N 1
ATOM 2429 C CA . ALA A 1 311 ? -5.443 -8.322 -25.630 1.00 97.31 311 ALA A CA 1
ATOM 2430 C C . ALA A 1 311 ? -4.096 -9.059 -25.636 1.00 97.31 311 ALA A C 1
ATOM 2432 O O . ALA A 1 311 ? -3.232 -8.807 -24.789 1.00 97.31 311 ALA A O 1
ATOM 2433 N N . VAL A 1 312 ? -3.900 -9.950 -26.609 1.00 96.56 312 VAL A N 1
ATOM 2434 C CA . VAL A 1 312 ? -2.652 -10.705 -26.782 1.00 96.56 312 VAL A CA 1
ATOM 2435 C C . VAL A 1 312 ? -1.862 -10.115 -27.946 1.00 96.56 312 VAL A C 1
ATOM 2437 O O . VAL A 1 312 ? -2.219 -10.262 -29.116 1.00 96.56 312 VAL A O 1
ATOM 2440 N N . GLN A 1 313 ? -0.771 -9.432 -27.623 1.00 91.00 313 GLN A N 1
ATOM 2441 C CA . GLN A 1 313 ? 0.108 -8.797 -28.600 1.00 91.00 313 GLN A CA 1
ATOM 2442 C C . GLN A 1 313 ? 1.157 -9.782 -29.159 1.00 91.00 313 GLN A C 1
ATOM 2444 O O . GLN A 1 313 ? 1.210 -10.961 -28.799 1.00 91.00 313 GLN A O 1
ATOM 2449 N N . GLY A 1 314 ? 2.014 -9.292 -30.059 1.00 85.88 314 GLY A N 1
ATOM 2450 C CA . GLY A 1 314 ? 3.113 -10.067 -30.641 1.00 85.88 314 GLY A CA 1
ATOM 2451 C C . GLY A 1 314 ? 2.676 -11.072 -31.712 1.00 85.88 314 GLY A C 1
ATOM 2452 O O . GLY A 1 314 ? 1.528 -11.085 -32.151 1.00 85.88 314 GLY A O 1
ATOM 2453 N N . SER A 1 315 ? 3.622 -11.899 -32.155 1.00 86.44 315 SER A N 1
ATOM 2454 C CA . SER A 1 315 ? 3.410 -12.947 -33.155 1.00 86.44 315 SER A CA 1
ATOM 2455 C C . SER A 1 315 ? 3.608 -14.334 -32.541 1.00 86.44 315 SER A C 1
ATOM 2457 O O . SER A 1 315 ? 4.541 -14.550 -31.772 1.00 86.44 315 SER A O 1
ATOM 2459 N N . ALA A 1 316 ? 2.743 -15.280 -32.915 1.00 90.38 316 ALA A N 1
ATOM 2460 C CA . ALA A 1 316 ? 2.844 -16.697 -32.547 1.00 90.38 316 ALA A CA 1
ATOM 2461 C C . ALA A 1 316 ? 2.875 -17.004 -31.031 1.00 90.38 316 ALA A C 1
ATOM 2463 O O . ALA A 1 316 ? 3.437 -18.018 -30.621 1.00 90.38 316 ALA A O 1
ATOM 2464 N N . TYR A 1 317 ? 2.257 -16.164 -30.196 1.00 94.56 317 TYR A N 1
ATOM 2465 C CA . TYR A 1 317 ? 2.022 -16.477 -28.789 1.00 94.56 317 TYR A CA 1
ATOM 2466 C C . TYR A 1 317 ? 0.791 -17.369 -28.649 1.00 94.56 317 TYR A C 1
ATOM 2468 O O . TYR A 1 317 ? -0.284 -17.017 -29.137 1.00 94.56 317 TYR A O 1
ATOM 2476 N N . GLU A 1 318 ? 0.939 -18.489 -27.950 1.00 96.12 318 GLU A N 1
ATOM 2477 C CA . GLU A 1 318 ? -0.171 -19.311 -27.483 1.00 96.12 318 GLU A CA 1
ATOM 2478 C C . GLU A 1 318 ? 0.137 -19.801 -26.065 1.00 96.12 318 GLU A C 1
ATOM 2480 O O . GLU A 1 318 ? 1.214 -20.343 -25.817 1.00 96.12 318 GLU A O 1
ATOM 2485 N N . SER A 1 319 ? -0.786 -19.595 -25.126 1.00 97.06 319 SER A N 1
ATOM 2486 C CA . SER A 1 319 ? -0.605 -20.031 -23.739 1.00 97.06 319 SER A CA 1
ATOM 2487 C C . SER A 1 319 ? -1.943 -20.350 -23.088 1.00 97.06 319 SER A C 1
ATOM 2489 O O . SER A 1 319 ? -2.870 -19.537 -23.113 1.00 97.06 319 SER A O 1
ATOM 2491 N N . ALA A 1 320 ? -2.057 -21.542 -22.502 1.00 98.12 320 ALA A N 1
ATOM 2492 C CA . ALA A 1 320 ? -3.216 -21.887 -21.692 1.00 98.12 320 ALA A CA 1
ATOM 2493 C C . ALA A 1 320 ? -3.195 -21.071 -20.396 1.00 98.12 320 ALA A C 1
ATOM 2495 O O . ALA A 1 320 ? -2.144 -20.928 -19.767 1.00 98.12 320 ALA A O 1
ATOM 2496 N N . PHE A 1 321 ? -4.359 -20.582 -19.973 1.00 98.38 321 PHE A N 1
ATOM 2497 C CA . PHE A 1 321 ? -4.508 -19.875 -18.708 1.00 98.38 321 PHE A CA 1
ATOM 2498 C C . PHE A 1 321 ? -5.523 -20.550 -17.788 1.00 98.38 321 PHE A C 1
ATOM 2500 O O . PHE A 1 321 ? -6.488 -21.179 -18.232 1.00 98.38 321 PHE A O 1
ATOM 2507 N N . ARG A 1 322 ? -5.325 -20.348 -16.487 1.00 98.62 322 ARG A N 1
ATOM 2508 C CA . ARG A 1 322 ? -6.291 -20.620 -15.426 1.00 98.62 322 ARG A CA 1
ATOM 2509 C C . ARG A 1 322 ? -6.442 -19.385 -14.551 1.00 98.62 322 ARG A C 1
ATOM 2511 O O . ARG A 1 322 ? -5.455 -18.737 -14.206 1.00 98.62 322 ARG A O 1
ATOM 2518 N N . VAL A 1 323 ? -7.672 -19.082 -14.168 1.00 98.69 323 VAL A N 1
ATOM 2519 C CA . VAL A 1 323 ? -7.968 -18.021 -13.214 1.00 98.69 323 VAL A CA 1
ATOM 2520 C C . VAL A 1 323 ? -7.749 -18.529 -11.793 1.00 98.69 323 VAL A C 1
ATOM 2522 O O . VAL A 1 323 ? -8.277 -19.569 -11.402 1.00 98.69 323 VAL A O 1
ATOM 2525 N N . HIS A 1 324 ? -6.979 -17.774 -11.015 1.00 98.19 324 HIS A N 1
ATOM 2526 C CA . HIS A 1 324 ? -6.879 -17.925 -9.569 1.00 98.19 324 HIS A CA 1
ATOM 2527 C C . HIS A 1 324 ? -7.387 -16.653 -8.892 1.00 98.19 324 HIS A C 1
ATOM 2529 O O . HIS A 1 324 ? -7.056 -15.549 -9.324 1.00 98.19 324 HIS A O 1
ATOM 2535 N N . THR A 1 325 ? -8.158 -16.809 -7.821 1.00 98.06 325 THR A N 1
ATOM 2536 C CA . THR A 1 325 ? -8.603 -15.708 -6.962 1.00 98.06 325 THR A CA 1
ATOM 2537 C C . THR A 1 325 ? -8.083 -15.923 -5.545 1.00 98.06 325 THR A C 1
ATOM 2539 O O . THR A 1 325 ? -7.901 -17.060 -5.104 1.00 98.06 325 THR A O 1
ATOM 2542 N N . ASN A 1 326 ? -7.787 -14.836 -4.836 1.00 96.50 326 ASN A N 1
ATOM 2543 C CA . ASN A 1 326 ? -7.285 -14.883 -3.457 1.00 96.50 326 ASN A CA 1
ATOM 2544 C C . ASN A 1 326 ? -8.402 -14.973 -2.401 1.00 96.50 326 ASN A C 1
ATOM 2546 O O . ASN A 1 326 ? -8.140 -15.342 -1.260 1.00 96.50 326 ASN A O 1
ATOM 2550 N N . ASP A 1 327 ? -9.628 -14.619 -2.777 1.00 96.06 327 ASP A N 1
ATOM 2551 C CA . ASP A 1 327 ? -10.799 -14.596 -1.908 1.00 96.06 327 ASP A CA 1
ATOM 2552 C C . ASP A 1 327 ? -12.023 -15.116 -2.679 1.00 96.06 327 ASP A C 1
ATOM 2554 O O . ASP A 1 327 ? -11.965 -15.367 -3.889 1.00 96.06 327 ASP A O 1
ATOM 2558 N N . ASP A 1 328 ? -13.122 -15.319 -1.962 1.00 96.56 328 ASP A N 1
ATOM 2559 C CA . ASP A 1 328 ? -14.333 -15.960 -2.452 1.00 96.56 328 ASP A CA 1
ATOM 2560 C C . ASP A 1 328 ? -15.548 -15.025 -2.501 1.00 96.56 328 ASP A C 1
ATOM 2562 O O . ASP A 1 328 ? -16.623 -15.473 -2.907 1.00 96.56 328 ASP A O 1
ATOM 2566 N N . PHE A 1 329 ? -15.383 -13.743 -2.141 1.00 97.56 329 PHE A N 1
ATOM 2567 C CA . PHE A 1 329 ? -16.410 -12.700 -2.288 1.00 97.56 329 PHE A CA 1
ATOM 2568 C C . PHE A 1 329 ? -16.688 -12.298 -3.745 1.00 97.56 329 PHE A C 1
ATOM 2570 O O . PHE A 1 329 ? -17.580 -11.493 -4.009 1.00 97.56 329 PHE A O 1
ATOM 2577 N N . PHE A 1 330 ? -15.938 -12.843 -4.698 1.00 98.62 330 PHE A N 1
ATOM 2578 C CA . PHE A 1 330 ? -16.160 -12.656 -6.124 1.00 98.62 330 PHE A CA 1
ATOM 2579 C C . PHE A 1 330 ? -15.770 -13.917 -6.901 1.00 98.62 330 PHE A C 1
ATOM 2581 O O . PHE A 1 330 ? -15.020 -14.764 -6.416 1.00 98.62 330 PHE A O 1
ATOM 2588 N N . SER A 1 331 ? -16.274 -14.024 -8.124 1.00 98.62 331 SER A N 1
ATOM 2589 C CA . SER A 1 331 ? -15.913 -15.054 -9.099 1.00 98.62 331 SER A CA 1
ATOM 2590 C C . SER A 1 331 ? -15.581 -14.420 -10.445 1.00 98.62 331 SER A C 1
ATOM 2592 O O . SER A 1 331 ? -15.920 -13.261 -10.703 1.00 98.62 331 SER A O 1
ATOM 2594 N N . VAL A 1 332 ? -14.889 -15.170 -11.305 1.00 98.81 332 VAL A N 1
ATOM 2595 C CA . VAL A 1 332 ? -14.469 -14.700 -12.629 1.00 98.81 332 VAL A CA 1
ATOM 2596 C C . VAL A 1 332 ? -14.734 -15.769 -13.677 1.00 98.81 332 VAL A C 1
ATOM 2598 O O . VAL A 1 332 ? -14.338 -16.918 -13.504 1.00 98.81 332 VAL A O 1
ATOM 2601 N N . ALA A 1 333 ? -15.356 -15.374 -14.786 1.00 98.62 333 ALA A N 1
ATOM 2602 C CA . ALA A 1 333 ? -15.580 -16.234 -15.943 1.00 98.62 333 ALA A CA 1
ATOM 2603 C C . ALA A 1 333 ? -14.955 -15.627 -17.216 1.00 98.62 333 ALA A C 1
ATOM 2605 O O . ALA A 1 333 ? -15.073 -14.416 -17.408 1.00 98.62 333 ALA A O 1
ATOM 2606 N N . PRO A 1 334 ? -14.351 -16.433 -18.110 1.00 98.62 334 PRO A N 1
ATOM 2607 C CA . PRO A 1 334 ? -14.130 -17.876 -17.976 1.00 98.62 334 PRO A CA 1
ATOM 2608 C C . PRO A 1 334 ? -13.017 -18.207 -16.963 1.00 98.62 334 PRO A C 1
ATOM 2610 O O . PRO A 1 334 ? -12.062 -17.452 -16.819 1.00 98.62 334 PRO A O 1
ATOM 2613 N N . GLU A 1 335 ? -13.114 -19.358 -16.290 1.00 98.50 335 GLU A N 1
ATOM 2614 C CA . GLU A 1 335 ? -12.112 -19.806 -15.299 1.00 98.50 335 GLU A CA 1
ATOM 2615 C C . GLU A 1 335 ? -10.826 -20.362 -15.935 1.00 98.50 335 GLU A C 1
ATOM 2617 O O . GLU A 1 335 ? -9.802 -20.521 -15.269 1.00 98.50 335 GLU A O 1
ATOM 2622 N N . SER A 1 336 ? -10.867 -20.695 -17.224 1.00 98.62 336 SER A N 1
ATOM 2623 C CA . SER A 1 336 ? -9.718 -21.170 -17.994 1.00 98.62 336 SER A CA 1
ATOM 2624 C C . SER A 1 336 ? -9.936 -20.942 -19.485 1.00 98.62 336 SER A C 1
ATOM 2626 O O . SER A 1 336 ? -11.061 -20.709 -19.931 1.00 98.62 336 SER A O 1
ATOM 2628 N N . GLY A 1 337 ? -8.858 -21.007 -20.255 1.00 98.31 337 GLY A N 1
ATOM 2629 C CA . GLY A 1 337 ? -8.895 -20.823 -21.698 1.00 98.31 337 GLY A CA 1
ATOM 2630 C C . GLY A 1 337 ? -7.496 -20.808 -22.295 1.00 98.31 337 GLY A C 1
ATOM 2631 O O . GLY A 1 337 ? -6.548 -21.315 -21.694 1.00 98.31 337 GLY A O 1
ATOM 2632 N N . VAL A 1 338 ? -7.369 -20.232 -23.488 1.00 98.19 338 VAL A N 1
ATOM 2633 C CA . VAL A 1 338 ? -6.093 -20.103 -24.197 1.00 98.19 338 VAL A CA 1
ATOM 2634 C C . VAL A 1 338 ? -5.971 -18.688 -24.744 1.00 98.19 338 VAL A C 1
ATOM 2636 O O . VAL A 1 338 ? -6.863 -18.226 -25.448 1.00 98.19 338 VAL A O 1
ATOM 2639 N N . PHE A 1 339 ? -4.868 -18.015 -24.434 1.00 98.06 339 PHE A N 1
ATOM 2640 C CA . PHE A 1 339 ? -4.478 -16.762 -25.075 1.00 98.06 339 PHE A CA 1
ATOM 2641 C C . PHE A 1 339 ? -3.797 -17.056 -26.408 1.00 98.06 339 PHE A C 1
ATOM 2643 O O . PHE A 1 339 ? -2.889 -17.884 -26.431 1.00 98.06 339 PHE A O 1
ATOM 2650 N N . ARG A 1 340 ? -4.185 -16.362 -27.487 1.00 97.38 340 ARG A N 1
ATOM 2651 C CA . ARG A 1 340 ? -3.530 -16.441 -28.805 1.00 97.38 340 ARG A CA 1
ATOM 2652 C C . ARG A 1 340 ? -3.242 -15.063 -29.371 1.00 97.38 340 ARG A C 1
ATOM 2654 O O . ARG A 1 340 ? -4.084 -14.177 -29.273 1.00 97.38 340 ARG A O 1
ATOM 2661 N N . SER A 1 341 ? -2.072 -14.884 -29.981 1.00 96.75 341 SER A N 1
ATOM 2662 C CA . SER A 1 341 ? -1.693 -13.620 -30.627 1.00 96.75 341 SER A CA 1
ATOM 2663 C C . SER A 1 341 ? -2.770 -13.107 -31.582 1.00 96.75 341 SER A C 1
ATOM 2665 O O . SER A 1 341 ? -3.237 -13.838 -32.453 1.00 96.75 341 SER A O 1
ATOM 2667 N N . GLY A 1 342 ? -3.109 -11.825 -31.450 1.00 95.56 342 GLY A N 1
ATOM 2668 C CA . GLY A 1 342 ? -4.127 -11.159 -32.264 1.00 95.56 342 GLY A CA 1
ATOM 2669 C C . GLY A 1 342 ? -5.560 -11.335 -31.755 1.00 95.56 342 GLY A C 1
ATOM 2670 O O . GLY A 1 342 ? -6.457 -10.670 -32.270 1.00 95.56 342 GLY A O 1
ATOM 2671 N N . GLU A 1 343 ? -5.782 -12.176 -30.743 1.00 96.88 343 GLU A N 1
ATOM 2672 C CA . GLU A 1 343 ? -7.079 -12.333 -30.089 1.00 96.88 343 GLU A CA 1
ATOM 2673 C C . GLU A 1 343 ? -7.199 -11.445 -28.842 1.00 96.88 343 GLU A C 1
ATOM 2675 O O . GLU A 1 343 ? -6.211 -11.010 -28.237 1.00 96.88 343 GLU A O 1
ATOM 2680 N N . SER A 1 344 ? -8.450 -11.222 -28.443 1.00 97.56 344 SER A N 1
ATOM 2681 C CA . SER A 1 344 ? -8.811 -10.617 -27.166 1.00 97.56 344 SER A CA 1
ATOM 2682 C C . SER A 1 344 ? -9.720 -11.563 -26.390 1.00 97.56 344 SER A C 1
ATOM 2684 O O . SER A 1 344 ? -10.664 -12.119 -26.950 1.00 97.56 344 SER A O 1
ATOM 2686 N N . GLN A 1 345 ? -9.471 -11.706 -25.091 1.00 98.31 345 GLN A N 1
ATOM 2687 C CA . GLN A 1 345 ? -10.284 -12.503 -24.177 1.00 98.31 345 GLN A CA 1
ATOM 2688 C C . GLN A 1 345 ? -10.985 -11.587 -23.174 1.00 98.31 345 GLN A C 1
ATOM 2690 O O . GLN A 1 345 ? -10.330 -10.865 -22.425 1.00 98.31 345 GLN A O 1
ATOM 2695 N N . VAL A 1 346 ? -12.316 -11.647 -23.134 1.00 98.69 346 VAL A N 1
ATOM 2696 C CA . VAL A 1 346 ? -13.134 -10.925 -22.149 1.00 98.69 346 VAL A CA 1
ATOM 2697 C C . VAL A 1 346 ? -13.320 -11.787 -20.904 1.00 98.69 346 VAL A C 1
ATOM 2699 O O . VAL A 1 346 ? -13.579 -12.989 -21.011 1.00 98.69 346 VAL A O 1
ATOM 2702 N N . PHE A 1 347 ? -13.222 -11.160 -19.737 1.00 98.88 347 PHE A N 1
ATOM 2703 C CA . PHE A 1 347 ? -13.480 -11.744 -18.428 1.00 98.88 347 PHE A CA 1
ATOM 2704 C C . PHE A 1 347 ? -14.590 -10.966 -17.723 1.00 98.88 347 PHE A C 1
ATOM 2706 O O . PHE A 1 347 ? -14.614 -9.739 -17.770 1.00 98.88 347 PHE A O 1
ATOM 2713 N N . THR A 1 348 ? -15.501 -11.668 -17.053 1.00 98.88 348 THR A N 1
ATOM 2714 C CA . THR A 1 348 ? -16.561 -11.079 -16.223 1.00 98.88 348 THR A CA 1
ATOM 2715 C C . THR A 1 348 ? -16.281 -11.376 -14.759 1.00 98.88 348 THR A C 1
ATOM 2717 O O . THR A 1 348 ? -16.257 -12.540 -14.369 1.00 98.88 348 THR A O 1
ATOM 2720 N N . VAL A 1 349 ? -16.101 -10.329 -13.958 1.00 98.88 349 VAL A N 1
ATOM 2721 C CA . VAL A 1 349 ? -16.013 -10.390 -12.496 1.00 98.88 349 VAL A CA 1
ATOM 2722 C C . VAL A 1 349 ? -17.417 -10.240 -11.925 1.00 98.88 349 VAL A C 1
ATOM 2724 O O . VAL A 1 349 ? -18.099 -9.271 -12.253 1.00 98.88 349 VAL A O 1
ATOM 2727 N N . THR A 1 350 ? -17.839 -11.170 -11.070 1.00 98.81 350 THR A N 1
ATOM 2728 C CA . THR A 1 350 ? -19.145 -11.146 -10.394 1.00 98.81 350 THR A CA 1
ATOM 2729 C C . THR A 1 350 ? -18.953 -11.106 -8.885 1.00 98.81 350 THR A C 1
ATOM 2731 O O . THR A 1 350 ? -18.290 -11.982 -8.337 1.00 98.81 350 THR A O 1
ATOM 2734 N N . LEU A 1 351 ? -19.531 -10.114 -8.208 1.00 98.69 351 LEU A N 1
ATOM 2735 C CA . LEU A 1 351 ? -19.537 -10.039 -6.746 1.00 98.69 351 LEU A CA 1
ATOM 2736 C C . LEU A 1 351 ? -20.535 -11.024 -6.122 1.00 98.69 351 LEU A C 1
ATOM 2738 O O . LEU A 1 351 ? -21.595 -11.298 -6.684 1.00 98.69 351 LEU A O 1
ATOM 2742 N N . HIS A 1 352 ? -20.210 -11.456 -4.905 1.00 97.94 352 HIS A N 1
ATOM 2743 C CA . HIS A 1 352 ? -21.012 -12.288 -4.008 1.00 97.94 352 HIS A CA 1
ATOM 2744 C C . HIS A 1 352 ? -21.307 -11.508 -2.712 1.00 97.94 352 HIS A C 1
ATOM 2746 O O . HIS A 1 352 ? -20.624 -11.710 -1.700 1.00 97.94 352 HIS A O 1
ATOM 2752 N N . PRO A 1 353 ? -22.277 -10.564 -2.724 1.00 96.12 353 PRO A N 1
ATOM 2753 C CA . PRO A 1 353 ? -22.557 -9.697 -1.581 1.00 96.12 353 PRO A CA 1
ATOM 2754 C C . PRO A 1 353 ? -22.880 -10.444 -0.288 1.00 96.12 353 PRO A C 1
ATOM 2756 O O . PRO A 1 353 ? -22.632 -9.904 0.783 1.00 96.12 353 PRO A O 1
ATOM 2759 N N . GLU A 1 354 ? -23.397 -11.669 -0.373 1.00 95.19 354 GLU A N 1
ATOM 2760 C CA . GLU A 1 354 ? -23.695 -12.547 0.760 1.00 95.19 354 GLU A CA 1
ATOM 2761 C C . GLU A 1 354 ? -22.449 -13.006 1.530 1.00 95.19 354 GLU A C 1
ATOM 2763 O O . GLU A 1 354 ? -22.558 -13.404 2.682 1.00 95.19 354 GLU A O 1
ATOM 2768 N N . LYS A 1 355 ? -21.258 -12.931 0.922 1.00 96.00 355 LYS A N 1
ATOM 2769 C CA . LYS A 1 355 ? -19.968 -13.243 1.567 1.00 96.00 355 LYS A CA 1
ATOM 2770 C C . LYS A 1 355 ? -19.235 -12.014 2.083 1.00 96.00 355 LYS A C 1
ATOM 2772 O O . LYS A 1 355 ? -18.126 -12.100 2.612 1.00 96.00 355 LYS A O 1
ATOM 2777 N N . MET A 1 356 ? -19.842 -10.859 1.883 1.00 95.06 356 MET A N 1
ATOM 2778 C CA . MET A 1 356 ? -19.343 -9.578 2.313 1.00 95.06 356 MET A CA 1
ATOM 2779 C C . MET A 1 356 ? -20.324 -9.150 3.403 1.00 95.06 356 MET A C 1
ATOM 2781 O O . MET A 1 356 ? -21.432 -8.778 3.076 1.00 95.06 356 MET A O 1
ATOM 2785 N N . GLU A 1 357 ? -19.999 -9.202 4.687 1.00 93.44 357 GLU A N 1
ATOM 2786 C CA . GLU A 1 357 ? -20.998 -8.852 5.726 1.00 93.44 357 GLU A CA 1
ATOM 2787 C C . GLU A 1 357 ? -20.733 -7.467 6.326 1.00 93.44 357 GLU A C 1
ATOM 2789 O O . GLU A 1 357 ? -21.646 -6.684 6.585 1.00 93.44 357 GLU A O 1
ATOM 2794 N N . LYS A 1 358 ? -19.453 -7.118 6.462 1.00 93.75 358 LYS A N 1
ATOM 2795 C CA . LYS A 1 358 ? -19.002 -5.913 7.159 1.00 93.75 358 LYS A CA 1
ATOM 2796 C C . LYS A 1 358 ? -19.083 -4.648 6.294 1.00 93.75 358 LYS A C 1
ATOM 2798 O O . LYS A 1 358 ? -18.969 -4.733 5.062 1.00 93.75 358 LYS A O 1
ATOM 2803 N N . PRO A 1 359 ? -19.241 -3.463 6.914 1.00 93.25 359 PRO A N 1
ATOM 2804 C CA . PRO A 1 359 ? -19.148 -2.173 6.237 1.00 93.25 359 PRO A CA 1
ATOM 2805 C C . PRO A 1 359 ? -17.677 -1.770 6.026 1.00 93.25 359 PRO A C 1
ATOM 2807 O O . PRO A 1 359 ? -17.188 -0.820 6.634 1.00 93.25 359 PRO A O 1
ATOM 2810 N N . GLN A 1 360 ? -16.981 -2.487 5.145 1.00 92.25 360 GLN A N 1
ATOM 2811 C CA . GLN A 1 360 ? -15.555 -2.291 4.857 1.00 92.25 360 GLN A CA 1
ATOM 2812 C C . GLN A 1 360 ? -15.279 -2.206 3.349 1.00 92.25 360 GLN A C 1
ATOM 2814 O O . GLN A 1 360 ? -16.158 -2.476 2.522 1.00 92.25 360 GLN A O 1
ATOM 2819 N N . MET A 1 361 ? -14.053 -1.829 2.987 1.00 93.19 361 MET A N 1
ATOM 2820 C CA . MET A 1 361 ? -13.532 -2.051 1.635 1.00 93.19 361 MET A CA 1
ATOM 2821 C C . MET A 1 361 ? -13.119 -3.520 1.491 1.00 93.19 361 MET A C 1
ATOM 2823 O O . MET A 1 361 ? -12.280 -3.987 2.254 1.00 93.19 361 MET A O 1
ATOM 2827 N N . PHE A 1 362 ? -13.668 -4.229 0.507 1.00 95.75 362 PHE A N 1
ATOM 2828 C CA . PHE A 1 362 ? -13.273 -5.602 0.183 1.00 95.75 362 PHE A CA 1
ATOM 2829 C C . PHE A 1 362 ? -12.214 -5.603 -0.915 1.00 95.75 362 PHE A C 1
ATOM 2831 O O . PHE A 1 362 ? -12.338 -4.854 -1.889 1.00 95.75 362 PHE A O 1
ATOM 2838 N N . ARG A 1 363 ? -11.175 -6.425 -0.751 1.00 96.56 363 ARG A N 1
ATOM 2839 C CA . ARG A 1 363 ? -9.969 -6.428 -1.586 1.00 96.56 363 ARG A CA 1
ATOM 2840 C C . ARG A 1 363 ? -9.666 -7.827 -2.104 1.00 96.56 363 ARG A C 1
ATOM 2842 O O . ARG A 1 363 ? -9.487 -8.780 -1.348 1.00 96.56 363 ARG A O 1
ATOM 2849 N N . GLY A 1 364 ? -9.584 -7.931 -3.419 1.00 97.62 364 GLY A N 1
ATOM 2850 C CA . GLY A 1 364 ? -9.387 -9.161 -4.158 1.00 97.62 364 GLY A CA 1
ATOM 2851 C C . GLY A 1 364 ? -8.362 -8.995 -5.271 1.00 97.62 364 GLY A C 1
ATOM 2852 O O . GLY A 1 364 ? -8.020 -7.889 -5.686 1.00 97.62 364 GLY A O 1
ATOM 2853 N N . MET A 1 365 ? -7.875 -10.120 -5.769 1.00 98.31 365 MET A N 1
ATOM 2854 C CA . MET A 1 365 ? -6.910 -10.205 -6.852 1.00 98.31 365 MET A CA 1
ATOM 2855 C C . MET A 1 365 ? -7.279 -11.371 -7.760 1.00 98.31 365 MET A C 1
ATOM 2857 O O . MET A 1 365 ? -7.487 -12.494 -7.296 1.00 98.31 365 MET A O 1
ATOM 2861 N N . VAL A 1 366 ? -7.322 -11.097 -9.058 1.00 98.69 366 VAL A N 1
ATOM 2862 C CA . VAL A 1 366 ? -7.421 -12.087 -10.128 1.00 98.69 366 VAL A CA 1
ATOM 2863 C C . VAL A 1 366 ? -6.024 -12.320 -10.669 1.00 98.69 366 VAL A C 1
ATOM 2865 O O . VAL A 1 366 ? -5.375 -11.382 -11.121 1.00 98.69 366 VAL A O 1
ATOM 2868 N N . LEU A 1 367 ? -5.568 -13.567 -10.667 1.00 98.56 367 LEU A N 1
ATOM 2869 C CA . LEU A 1 367 ? -4.329 -13.974 -11.317 1.00 98.56 367 LEU A CA 1
ATOM 2870 C C . LEU A 1 367 ? -4.680 -14.836 -12.526 1.00 98.56 367 LEU A C 1
ATOM 2872 O O . LEU A 1 367 ? -5.124 -15.978 -12.385 1.00 98.56 367 LEU A O 1
ATOM 2876 N N . LEU A 1 368 ? -4.469 -14.294 -13.723 1.00 98.31 368 LEU A N 1
ATOM 2877 C CA . LEU A 1 368 ? -4.574 -15.050 -14.968 1.00 98.31 368 LEU A CA 1
ATOM 2878 C C . LEU A 1 368 ? -3.276 -15.827 -15.167 1.00 98.31 368 LEU A C 1
ATOM 2880 O O . LEU A 1 368 ? -2.338 -15.329 -15.791 1.00 98.31 368 LEU A O 1
ATOM 2884 N N . ARG A 1 369 ? -3.185 -17.003 -14.545 1.00 98.00 369 ARG A N 1
ATOM 2885 C CA . ARG A 1 369 ? -1.953 -17.788 -14.470 1.00 98.00 369 ARG A CA 1
ATOM 2886 C C . ARG A 1 369 ? -1.781 -18.649 -15.708 1.00 98.00 369 ARG A C 1
ATOM 2888 O O . ARG A 1 369 ? -2.691 -19.374 -16.097 1.00 98.00 369 ARG A O 1
ATOM 2895 N N . GLN A 1 370 ? -0.599 -18.576 -16.292 1.00 96.81 370 GLN A N 1
ATOM 2896 C CA . GLN A 1 370 ? -0.242 -19.221 -17.544 1.00 96.81 370 GLN A CA 1
ATOM 2897 C C . GLN A 1 370 ? 0.548 -20.510 -17.311 1.00 96.81 370 GLN A C 1
ATOM 2899 O O . GLN A 1 370 ? 1.066 -20.751 -16.216 1.00 96.81 370 GLN A O 1
ATOM 2904 N N . SER A 1 371 ? 0.670 -21.342 -18.347 1.00 94.38 371 SER A N 1
ATOM 2905 C CA . SER A 1 371 ? 1.409 -22.611 -18.274 1.00 94.38 371 SER A CA 1
ATOM 2906 C C . SER A 1 371 ? 2.913 -22.451 -18.021 1.00 94.38 371 SER A C 1
ATOM 2908 O O . SER A 1 371 ? 3.539 -23.366 -17.496 1.00 94.38 371 SER A O 1
ATOM 2910 N N . ASP A 1 372 ? 3.489 -21.300 -18.368 1.00 92.00 372 ASP A N 1
ATOM 2911 C CA . ASP A 1 372 ? 4.897 -20.954 -18.120 1.00 92.00 372 ASP A CA 1
ATOM 2912 C C . ASP A 1 372 ? 5.160 -20.427 -16.694 1.00 92.00 372 ASP A C 1
ATOM 2914 O O . ASP A 1 372 ? 6.304 -20.172 -16.319 1.00 92.00 372 ASP A O 1
ATOM 2918 N N . GLY A 1 373 ? 4.108 -20.292 -15.879 1.00 92.94 373 GLY A N 1
ATOM 2919 C CA . GLY A 1 373 ? 4.177 -19.807 -14.505 1.00 92.94 373 GLY A CA 1
ATOM 2920 C C . GLY A 1 373 ? 4.016 -18.294 -14.352 1.00 92.94 373 GLY A C 1
ATOM 2921 O O . GLY A 1 373 ? 3.812 -17.851 -13.221 1.00 92.94 373 GLY A O 1
ATOM 2922 N N . TYR A 1 374 ? 4.039 -17.512 -15.438 1.00 97.00 374 TYR A N 1
ATOM 2923 C CA . TYR A 1 374 ? 3.711 -16.089 -15.380 1.00 97.00 374 TYR A CA 1
ATOM 2924 C C . TYR A 1 374 ? 2.214 -15.869 -15.166 1.00 97.00 374 TYR A C 1
ATOM 2926 O O . TYR A 1 374 ? 1.374 -16.743 -15.383 1.00 97.00 374 TYR A O 1
ATOM 2934 N N . SER A 1 375 ? 1.872 -14.653 -14.766 1.00 97.00 375 SER A N 1
ATOM 2935 C CA . SER A 1 375 ? 0.499 -14.232 -14.529 1.00 97.00 375 SER A CA 1
ATOM 2936 C C . SER A 1 375 ? 0.263 -12.817 -15.037 1.00 97.00 375 SER A C 1
ATOM 2938 O O . SER A 1 375 ? 1.189 -12.009 -15.113 1.00 97.00 375 SER A O 1
ATOM 2940 N N . CYS A 1 376 ? -0.990 -12.509 -15.364 1.00 97.25 376 CYS A N 1
ATOM 2941 C CA . CYS A 1 376 ? -1.469 -11.136 -15.493 1.00 97.25 376 CYS A CA 1
ATOM 2942 C C . CYS A 1 376 ? -2.392 -10.835 -14.295 1.00 97.25 376 CYS A C 1
ATOM 2944 O O . CYS A 1 376 ? -3.484 -11.411 -14.234 1.00 97.25 376 CYS A O 1
ATOM 2946 N N . PRO A 1 377 ? -1.946 -10.025 -13.314 1.00 97.69 377 PRO A N 1
ATOM 2947 C CA . PRO A 1 377 ? -2.754 -9.682 -12.148 1.00 97.69 377 PRO A CA 1
ATOM 2948 C C . PRO A 1 377 ? -3.726 -8.525 -12.431 1.00 97.69 377 PRO A C 1
ATOM 2950 O O . PRO A 1 377 ? -3.333 -7.506 -13.003 1.00 97.69 377 PRO A O 1
ATOM 2953 N N . VAL A 1 378 ? -4.974 -8.654 -11.975 1.00 98.38 378 VAL A N 1
ATOM 2954 C CA . VAL A 1 378 ? -6.015 -7.610 -12.019 1.00 98.38 378 VAL A CA 1
ATOM 2955 C C . VAL A 1 378 ? -6.672 -7.502 -10.643 1.00 98.38 378 VAL A C 1
ATOM 2957 O O . VAL A 1 378 ? -7.215 -8.483 -10.133 1.00 98.38 378 VAL A O 1
ATOM 2960 N N . SER A 1 379 ? -6.638 -6.316 -10.037 1.00 98.19 379 SER A N 1
ATOM 2961 C CA . SER A 1 379 ? -7.237 -6.097 -8.715 1.00 98.19 379 SER A CA 1
ATOM 2962 C C . SER A 1 379 ? -8.751 -6.025 -8.782 1.00 98.19 379 SER A C 1
ATOM 2964 O O . SER A 1 379 ? -9.318 -5.516 -9.748 1.00 98.19 379 SER A O 1
ATOM 2966 N N . VAL A 1 380 ? -9.409 -6.477 -7.720 1.00 98.25 380 VAL A N 1
ATOM 2967 C CA . VAL A 1 380 ? -10.856 -6.367 -7.529 1.00 98.25 380 VAL A CA 1
ATOM 2968 C C . VAL A 1 380 ? -11.102 -5.663 -6.208 1.00 98.25 380 VAL A C 1
ATOM 2970 O O . VAL A 1 380 ? -10.661 -6.124 -5.162 1.00 98.25 380 VAL A O 1
ATOM 2973 N N . TYR A 1 381 ? -11.832 -4.560 -6.243 1.00 97.25 381 TYR A N 1
ATOM 2974 C CA . TYR A 1 381 ? -12.184 -3.807 -5.045 1.00 97.25 381 TYR A CA 1
ATOM 2975 C C . TYR A 1 381 ? -13.685 -3.580 -5.002 1.00 97.25 381 TYR A C 1
ATOM 2977 O O . TYR A 1 381 ? -14.287 -3.249 -6.023 1.00 97.25 381 TYR A O 1
ATOM 2985 N N . ALA A 1 382 ? -14.286 -3.710 -3.824 1.00 97.12 382 ALA A N 1
ATOM 2986 C CA . ALA A 1 382 ? -15.690 -3.385 -3.612 1.00 97.12 382 ALA A CA 1
ATOM 2987 C C . ALA A 1 382 ? -15.865 -2.541 -2.346 1.00 97.12 382 ALA A C 1
ATOM 2989 O O . ALA A 1 382 ? -15.596 -3.005 -1.236 1.00 97.12 382 ALA A O 1
ATOM 2990 N N . ASP A 1 383 ? -16.326 -1.301 -2.504 1.00 94.62 383 ASP A N 1
ATOM 2991 C CA . ASP A 1 383 ? -16.480 -0.364 -1.392 1.00 94.62 383 ASP A CA 1
ATOM 2992 C C . ASP A 1 383 ? -17.874 -0.472 -0.770 1.00 94.62 383 ASP A C 1
ATOM 2994 O O . ASP A 1 383 ? -18.860 0.061 -1.275 1.00 94.62 383 ASP A O 1
ATOM 2998 N N . TYR A 1 384 ? -17.966 -1.171 0.358 1.00 94.44 384 TYR A N 1
ATOM 2999 C CA . TYR A 1 384 ? -19.213 -1.326 1.106 1.00 94.44 384 TYR A CA 1
ATOM 3000 C C . TYR A 1 384 ? -19.190 -0.568 2.438 1.00 94.44 384 TYR A C 1
ATOM 3002 O O . TYR A 1 384 ? -20.105 -0.724 3.251 1.00 94.44 384 TYR A O 1
ATOM 3010 N N . ARG A 1 385 ? -18.209 0.325 2.643 1.00 92.12 385 ARG A N 1
ATOM 3011 C CA . ARG A 1 385 ? -18.053 1.127 3.874 1.00 92.12 385 ARG A CA 1
ATOM 3012 C C . ARG A 1 385 ? -19.262 2.003 4.181 1.00 92.12 385 ARG A C 1
ATOM 3014 O O . ARG A 1 385 ? -19.540 2.304 5.338 1.00 92.12 385 ARG A O 1
ATOM 3021 N N . ASN A 1 386 ? -19.997 2.389 3.140 1.00 92.88 386 ASN A N 1
ATOM 3022 C CA . ASN A 1 386 ? -21.197 3.218 3.221 1.00 92.88 386 ASN A CA 1
ATOM 3023 C C . ASN A 1 386 ? -22.502 2.457 2.956 1.00 92.88 386 ASN A C 1
ATOM 3025 O O . ASN A 1 386 ? -23.535 3.086 2.739 1.00 92.88 386 ASN A O 1
ATOM 3029 N N . CYS A 1 387 ? -22.485 1.123 2.953 1.00 93.81 387 CYS A N 1
ATOM 3030 C CA . CYS A 1 387 ? -23.697 0.334 2.758 1.00 93.81 387 CYS A CA 1
ATOM 3031 C C . CYS A 1 387 ? -24.629 0.486 3.981 1.00 93.81 387 CYS A C 1
ATOM 3033 O O . CYS A 1 387 ? -24.248 0.051 5.072 1.00 93.81 387 CYS A O 1
ATOM 3035 N N . PRO A 1 388 ? -25.836 1.078 3.839 1.00 92.75 388 PRO A N 1
ATOM 3036 C CA . PRO A 1 388 ? -26.708 1.359 4.981 1.00 92.75 388 PRO A CA 1
ATOM 3037 C C . PRO A 1 388 ? -27.084 0.113 5.784 1.00 92.75 388 PRO A C 1
ATOM 3039 O O . PRO A 1 388 ? -27.031 0.150 7.010 1.00 92.75 388 PRO A O 1
ATOM 3042 N N . ASP A 1 389 ? -27.381 -0.997 5.107 1.00 93.44 389 ASP A N 1
ATOM 3043 C CA . ASP A 1 389 ? -27.805 -2.241 5.759 1.00 93.44 389 ASP A CA 1
ATOM 3044 C C . ASP A 1 389 ? -26.694 -2.828 6.635 1.00 93.44 389 ASP A C 1
ATOM 3046 O O . ASP A 1 389 ? -26.936 -3.257 7.759 1.00 93.44 389 ASP A O 1
ATOM 3050 N N . ARG A 1 390 ? -25.444 -2.761 6.171 1.00 94.19 390 ARG A N 1
ATOM 3051 C CA . ARG A 1 390 ? -24.274 -3.261 6.913 1.00 94.19 390 ARG A CA 1
ATOM 3052 C C . ARG A 1 390 ? -23.867 -2.342 8.042 1.00 94.19 390 ARG A C 1
ATOM 3054 O O . ARG A 1 390 ? -23.426 -2.799 9.090 1.00 94.19 390 ARG A O 1
ATOM 3061 N N . LEU A 1 391 ? -24.022 -1.037 7.837 1.00 93.62 391 LEU A N 1
ATOM 3062 C CA . LEU A 1 391 ? -23.840 -0.061 8.900 1.00 93.62 391 LEU A CA 1
ATOM 3063 C C . LEU A 1 391 ? -24.879 -0.255 10.006 1.00 93.62 391 LEU A C 1
ATOM 3065 O O . LEU A 1 391 ? -24.522 -0.135 11.177 1.00 93.62 391 LEU A O 1
ATOM 3069 N N . ALA A 1 392 ? -26.130 -0.558 9.645 1.00 94.19 392 ALA A N 1
ATOM 3070 C CA . ALA A 1 392 ? -27.194 -0.887 10.585 1.00 94.19 392 ALA A CA 1
ATOM 3071 C C . ALA A 1 392 ? -26.926 -2.214 11.307 1.00 94.19 392 ALA A C 1
ATOM 3073 O O . ALA A 1 392 ? -27.124 -2.281 12.518 1.00 94.19 392 ALA A O 1
ATOM 3074 N N . GLU A 1 393 ? -26.420 -3.229 10.601 1.00 9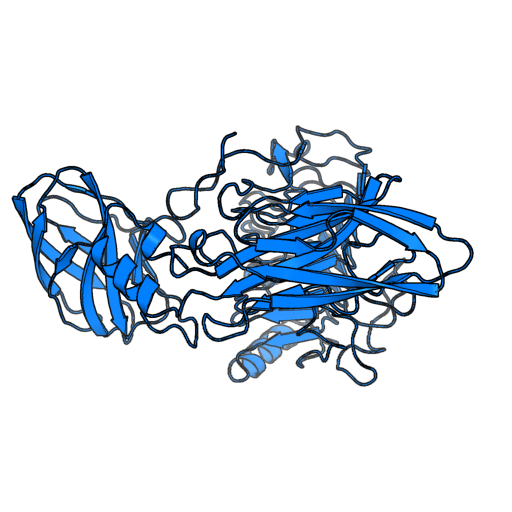5.75 393 GLU A N 1
ATOM 3075 C CA . GLU A 1 393 ? -25.995 -4.493 11.210 1.00 95.75 393 GLU A CA 1
ATOM 3076 C C . GLU A 1 393 ? -24.874 -4.271 12.223 1.00 95.75 393 GLU A C 1
ATOM 3078 O O . GLU A 1 393 ? -25.023 -4.641 13.383 1.00 95.75 393 GLU A O 1
ATOM 3083 N N . ALA A 1 394 ? -23.818 -3.545 11.842 1.00 95.00 394 ALA A N 1
ATOM 3084 C CA . ALA A 1 394 ? -22.709 -3.220 12.732 1.00 95.00 394 ALA A CA 1
ATOM 3085 C C . ALA A 1 394 ? -23.180 -2.579 14.049 1.00 95.00 394 ALA A C 1
ATOM 3087 O O . ALA A 1 394 ? -22.634 -2.886 15.103 1.00 95.00 394 ALA A O 1
ATOM 3088 N N . GLN A 1 395 ? -24.232 -1.743 14.038 1.00 94.81 395 GLN A N 1
ATOM 3089 C CA . GLN A 1 395 ? -24.748 -1.139 15.277 1.00 94.81 395 GLN A CA 1
ATOM 3090 C C . GLN A 1 395 ? -25.232 -2.166 16.308 1.00 94.81 395 GLN A C 1
ATOM 3092 O O . GLN A 1 395 ? -25.214 -1.847 17.497 1.00 94.81 395 GLN A O 1
ATOM 3097 N N . LYS A 1 396 ? -25.653 -3.364 15.882 1.00 95.94 396 LYS A N 1
ATOM 3098 C CA . LYS A 1 396 ? -26.127 -4.442 16.765 1.00 95.94 396 LYS A CA 1
ATOM 3099 C C . LYS A 1 396 ? -24.992 -5.110 17.543 1.00 95.94 396 LYS A C 1
ATOM 3101 O O . LYS A 1 396 ? -25.248 -5.696 18.587 1.00 95.94 396 LYS A O 1
ATOM 3106 N N . HIS A 1 397 ? -23.751 -4.959 17.079 1.00 96.12 397 HIS A N 1
ATOM 3107 C CA . HIS A 1 397 ? -22.546 -5.511 17.704 1.00 96.12 397 HIS A CA 1
ATOM 3108 C C . HIS A 1 397 ? -21.912 -4.560 18.733 1.00 96.12 397 HIS A C 1
ATOM 3110 O O . HIS A 1 397 ? -20.745 -4.710 19.096 1.00 96.12 397 HIS A O 1
ATOM 3116 N N . ALA A 1 398 ? -22.643 -3.546 19.207 1.00 96.69 398 ALA A N 1
ATOM 3117 C CA . ALA A 1 398 ? -22.152 -2.624 20.224 1.00 96.69 398 ALA A CA 1
ATOM 3118 C C . ALA A 1 398 ? -23.217 -2.237 21.251 1.00 96.69 398 ALA A C 1
ATOM 3120 O O . ALA A 1 398 ? -24.402 -2.099 20.956 1.00 96.69 398 ALA A O 1
ATOM 3121 N N . LEU A 1 399 ? -22.740 -1.971 22.463 1.00 97.38 399 LEU A N 1
ATOM 3122 C CA . LEU A 1 399 ? -23.478 -1.328 23.537 1.00 97.38 399 LEU A CA 1
ATOM 3123 C C . LEU A 1 399 ? -23.382 0.183 23.354 1.00 97.38 399 LEU A C 1
ATOM 3125 O O . LEU A 1 399 ? -22.298 0.756 23.478 1.00 97.38 399 LEU A O 1
ATOM 3129 N N . HIS A 1 400 ? -24.510 0.829 23.075 1.00 96.69 400 HIS A N 1
ATOM 3130 C CA . HIS A 1 400 ? -24.598 2.282 22.932 1.00 96.69 400 HIS A CA 1
ATOM 3131 C C . HIS A 1 400 ? -25.027 2.910 24.248 1.00 96.69 400 HIS A C 1
ATOM 3133 O O . HIS A 1 400 ? -25.977 2.446 24.876 1.00 96.69 400 HIS A O 1
ATOM 3139 N N . PHE A 1 401 ? -24.370 3.995 24.643 1.00 97.38 401 PHE A N 1
ATOM 3140 C CA . PHE A 1 401 ? -24.727 4.719 25.858 1.00 97.38 401 PHE A CA 1
ATOM 3141 C C . PHE A 1 401 ? -24.557 6.234 25.674 1.00 97.38 401 PHE A C 1
ATOM 3143 O O . PHE A 1 401 ? -23.736 6.685 24.861 1.00 97.38 401 PHE A O 1
ATOM 3150 N N . PRO A 1 402 ? -25.382 7.042 26.366 1.00 96.31 402 PRO A N 1
ATOM 3151 C CA . PRO A 1 402 ? -25.446 8.474 26.130 1.00 96.31 402 PRO A CA 1
ATOM 3152 C C . PRO A 1 402 ? -24.208 9.190 26.666 1.00 96.31 402 PRO A C 1
ATOM 3154 O O . PRO A 1 402 ? -23.576 8.764 27.632 1.00 96.31 402 PRO A O 1
ATOM 3157 N N . GLY A 1 403 ? -23.902 10.333 26.066 1.00 93.50 403 GLY A N 1
ATOM 3158 C CA . GLY A 1 403 ? -22.876 11.244 26.548 1.00 93.50 403 GLY A CA 1
ATOM 3159 C C . GLY A 1 403 ? -22.607 12.326 25.520 1.00 93.50 403 GLY A C 1
ATOM 3160 O O . GLY A 1 403 ? -22.264 12.030 24.381 1.00 93.50 403 GLY A O 1
ATOM 3161 N N . SER A 1 404 ? -22.782 13.582 25.912 1.00 95.56 404 SER A N 1
ATOM 3162 C CA . SER A 1 404 ? -22.595 14.719 25.016 1.00 95.56 404 SER A CA 1
ATOM 3163 C C . SER A 1 404 ? -21.740 15.782 25.673 1.00 95.56 404 SER A C 1
ATOM 3165 O O . SER A 1 404 ? -21.936 16.091 26.846 1.00 95.56 404 SER A O 1
ATOM 3167 N N . GLY A 1 405 ? -20.835 16.369 24.904 1.00 95.06 405 GLY A N 1
ATOM 3168 C CA . GLY A 1 405 ? -19.951 17.420 25.388 1.00 95.06 405 GLY A CA 1
ATOM 3169 C C . GLY A 1 405 ? -18.994 17.895 24.309 1.00 95.06 405 GLY A C 1
ATOM 3170 O O . GLY A 1 405 ? -19.049 17.460 23.153 1.00 95.06 405 GLY A O 1
ATOM 3171 N N . LYS A 1 406 ? -18.116 18.815 24.682 1.00 95.25 406 LYS A N 1
ATOM 3172 C CA . LYS A 1 406 ? -17.117 19.422 23.801 1.00 95.25 406 LYS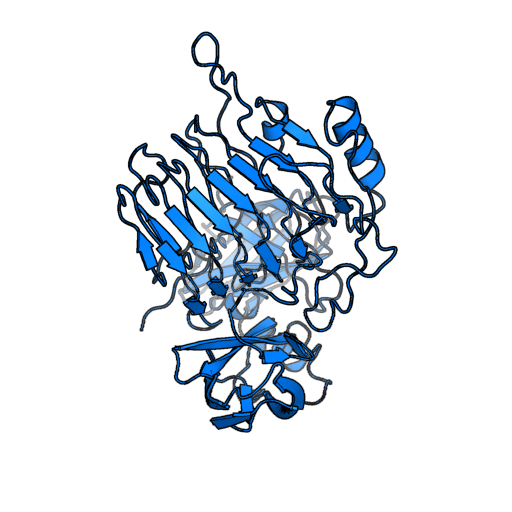 A CA 1
ATOM 3173 C C . LYS A 1 406 ? -15.705 19.122 24.292 1.00 95.25 406 LYS A C 1
ATOM 3175 O O . LYS A 1 406 ? -15.488 18.695 25.422 1.00 95.25 406 LYS A O 1
ATOM 3180 N N . SER A 1 407 ? -14.726 19.372 23.426 1.00 93.00 407 SER A N 1
ATOM 3181 C CA . SER A 1 407 ? -13.306 19.329 23.792 1.00 93.00 407 SER A CA 1
ATOM 3182 C C . SER A 1 407 ? -13.024 20.066 25.108 1.00 93.00 407 SER A C 1
ATOM 3184 O O . SER A 1 407 ? -13.421 21.217 25.274 1.00 93.00 407 SER A O 1
ATOM 3186 N N . GLY A 1 408 ? -12.280 19.421 26.006 1.00 93.12 408 GLY A N 1
ATOM 3187 C CA . GLY A 1 408 ? -11.895 19.940 27.320 1.00 93.12 408 GLY A CA 1
ATOM 3188 C C . GLY A 1 408 ? -12.893 19.650 28.444 1.00 93.12 408 GLY A C 1
ATOM 3189 O O . GLY A 1 408 ? -12.483 19.621 29.604 1.00 93.12 408 GLY A O 1
ATOM 3190 N N . GLU A 1 409 ? -14.160 19.376 28.134 1.00 96.25 409 GLU A N 1
ATOM 3191 C CA . GLU A 1 409 ? -15.179 19.059 29.138 1.00 96.25 409 GLU A CA 1
ATOM 3192 C C . GLU A 1 409 ? -15.021 17.621 29.649 1.00 96.25 409 GLU A C 1
ATOM 3194 O O . GLU A 1 409 ? -14.665 16.709 28.899 1.00 96.25 409 GLU A O 1
ATOM 3199 N N . VAL A 1 410 ? -15.304 17.419 30.938 1.00 97.81 410 VAL A N 1
ATOM 3200 C CA . VAL A 1 410 ? -15.467 16.079 31.509 1.00 97.81 410 VAL A CA 1
ATOM 3201 C C . VAL A 1 410 ? -16.915 15.659 31.293 1.00 97.81 410 VAL A C 1
ATOM 3203 O O . VAL A 1 410 ? -17.833 16.266 31.842 1.00 97.81 410 VAL A O 1
ATOM 3206 N N . ILE A 1 411 ? -17.115 14.621 30.488 1.00 98.06 411 ILE A N 1
ATOM 3207 C CA . ILE A 1 411 ? -18.422 14.017 30.239 1.00 98.06 411 ILE A CA 1
ATOM 3208 C C . ILE A 1 411 ? -18.595 12.873 31.236 1.00 98.06 411 ILE A C 1
ATOM 3210 O O . ILE A 1 411 ? -17.814 11.923 31.211 1.00 98.06 411 ILE A O 1
ATOM 3214 N N . SER A 1 412 ? -19.616 12.960 32.087 1.00 97.69 412 SER A N 1
ATOM 3215 C CA . SER A 1 412 ? -19.978 11.912 33.048 1.00 97.69 412 SER A CA 1
ATOM 3216 C C . SER A 1 412 ? -21.269 11.225 32.618 1.00 97.69 412 SER A C 1
ATOM 3218 O O . SER A 1 412 ? -22.252 11.891 32.296 1.00 97.69 412 SER A O 1
ATOM 3220 N N . THR A 1 413 ? -21.269 9.899 32.610 1.00 97.75 413 THR A N 1
ATOM 3221 C CA . THR A 1 413 ? -22.416 9.067 32.228 1.00 97.75 413 THR A CA 1
ATOM 3222 C C . THR A 1 413 ? -22.328 7.710 32.931 1.00 97.75 413 THR A C 1
ATOM 3224 O O . THR A 1 413 ? -21.514 7.520 33.836 1.00 97.75 413 THR A O 1
ATOM 3227 N N . GLU A 1 414 ? -23.161 6.761 32.534 1.00 97.69 414 GLU A N 1
ATOM 3228 C CA . GLU A 1 414 ? -23.151 5.391 33.023 1.00 97.69 414 GLU A CA 1
ATOM 3229 C C . GLU A 1 414 ? -23.324 4.399 31.876 1.00 97.69 414 GLU A C 1
ATOM 3231 O O . GLU A 1 414 ? -23.933 4.705 30.850 1.00 97.69 414 GLU A O 1
ATOM 3236 N N . VAL A 1 415 ? -22.775 3.202 32.059 1.00 97.94 415 VAL A N 1
ATOM 3237 C CA . VAL A 1 415 ? -22.940 2.084 31.131 1.00 97.94 415 VAL A CA 1
ATOM 3238 C C . VAL A 1 415 ? -23.297 0.826 31.910 1.00 97.94 415 VAL A C 1
ATOM 3240 O O . VAL A 1 415 ? -22.752 0.568 32.986 1.00 97.94 415 VAL A O 1
ATOM 3243 N N . GLU A 1 416 ? -24.234 0.053 31.374 1.00 98.06 416 GLU A N 1
ATOM 3244 C CA . GLU A 1 416 ? -24.563 -1.277 31.870 1.00 98.06 416 GLU A CA 1
ATOM 3245 C C . GLU A 1 416 ? -23.841 -2.313 31.011 1.00 98.06 416 GLU A C 1
ATOM 3247 O O . GLU A 1 416 ? -24.004 -2.357 29.792 1.00 98.06 416 GLU A O 1
ATOM 3252 N N . ILE A 1 417 ? -23.005 -3.117 31.657 1.00 98.19 417 ILE A N 1
ATOM 3253 C CA . ILE A 1 417 ? -22.269 -4.208 31.037 1.00 98.19 417 ILE A CA 1
ATOM 3254 C C . ILE A 1 417 ? -23.094 -5.481 31.242 1.00 98.19 417 ILE A C 1
ATOM 3256 O O . ILE A 1 417 ? -23.290 -5.887 32.390 1.00 98.19 417 ILE A O 1
ATOM 3260 N N . PRO A 1 418 ? -23.595 -6.112 30.168 1.00 97.19 418 PRO A N 1
ATOM 3261 C CA . PRO A 1 418 ? -24.452 -7.288 30.284 1.00 97.19 418 PRO A CA 1
ATOM 3262 C C . PRO A 1 418 ? -23.651 -8.577 30.498 1.00 97.19 418 PRO A C 1
ATOM 3264 O O . PRO A 1 418 ? -24.140 -9.513 31.123 1.00 97.19 418 PRO A O 1
ATOM 3267 N N . GLU A 1 419 ? -22.418 -8.633 29.995 1.00 96.81 419 GLU A N 1
ATOM 3268 C CA . GLU A 1 419 ? -21.593 -9.840 29.995 1.00 96.81 419 GLU A CA 1
ATOM 3269 C C . GLU A 1 419 ? -20.118 -9.534 30.272 1.00 96.81 419 GLU A C 1
ATOM 3271 O O . GLU A 1 419 ? -19.603 -8.472 29.908 1.00 96.81 419 GLU A O 1
ATOM 3276 N N . GLU A 1 420 ? -19.433 -10.480 30.918 1.00 97.50 420 GLU A N 1
ATOM 3277 C CA . GLU A 1 420 ? -17.994 -10.382 31.154 1.00 97.50 420 GLU A CA 1
ATOM 3278 C C . GLU A 1 420 ? -17.228 -10.472 29.832 1.00 97.50 420 GLU A C 1
ATOM 3280 O O . GLU A 1 420 ? -17.491 -11.349 29.006 1.00 97.50 420 GLU A O 1
ATOM 3285 N N . GLY A 1 421 ? -16.248 -9.594 29.624 1.00 96.75 421 GLY A N 1
ATOM 3286 C CA . GLY A 1 421 ? -15.452 -9.652 28.406 1.00 96.75 421 GLY A CA 1
ATOM 3287 C C . GLY A 1 421 ? -14.433 -8.540 28.233 1.00 96.75 421 GLY A C 1
ATOM 3288 O O . GLY A 1 421 ? -14.300 -7.635 29.057 1.00 96.75 421 GLY A O 1
ATOM 3289 N N . CYS A 1 422 ? -13.708 -8.645 27.122 1.00 96.94 422 CYS A N 1
ATOM 3290 C CA . CYS A 1 422 ? -12.800 -7.628 26.615 1.00 96.94 422 CYS A CA 1
ATOM 3291 C C . CYS A 1 422 ? -13.580 -6.665 25.712 1.00 96.94 422 CYS A C 1
ATOM 3293 O O . CYS A 1 422 ? -14.142 -7.095 24.707 1.00 96.94 422 CYS A O 1
ATOM 3295 N N . TYR A 1 423 ? -13.617 -5.387 26.074 1.00 97.44 423 TYR A N 1
ATOM 3296 C CA . TYR A 1 423 ? -14.336 -4.344 25.350 1.00 97.44 423 TYR A CA 1
ATOM 3297 C C . TYR A 1 423 ? -13.379 -3.301 24.773 1.00 97.44 423 TYR A C 1
ATOM 3299 O O . TYR A 1 423 ? -12.348 -2.976 25.365 1.00 97.44 423 TYR A O 1
ATOM 3307 N N . PHE A 1 424 ? -13.776 -2.726 23.643 1.00 97.25 424 PHE A N 1
ATOM 3308 C CA . PHE A 1 424 ? -13.128 -1.595 22.990 1.00 97.25 424 PHE A CA 1
ATOM 3309 C C . PHE A 1 424 ? -14.086 -0.414 22.923 1.00 97.25 424 PHE A C 1
ATOM 3311 O O . PHE A 1 424 ? -15.279 -0.590 22.670 1.00 97.25 424 PHE A O 1
ATOM 3318 N N . MET A 1 425 ? -13.556 0.794 23.123 1.00 97.06 425 MET A N 1
ATOM 3319 C CA . MET A 1 425 ? -14.362 2.011 23.142 1.00 97.06 425 MET A CA 1
ATOM 3320 C C . MET A 1 425 ? -14.253 2.803 21.842 1.00 97.06 425 MET A C 1
ATOM 3322 O O . MET A 1 425 ? -13.166 3.183 21.394 1.00 97.06 425 MET A O 1
ATOM 3326 N N . PHE A 1 426 ? -15.420 3.131 21.299 1.00 96.19 426 PHE A N 1
ATOM 3327 C CA . PHE A 1 426 ? -15.596 4.050 20.187 1.00 96.19 426 PHE A CA 1
ATOM 3328 C C . PHE A 1 426 ? -16.422 5.256 20.639 1.00 96.19 426 PHE A C 1
ATOM 3330 O O . PHE A 1 426 ? -17.278 5.169 21.521 1.00 96.19 426 PHE A O 1
ATOM 3337 N N . VAL A 1 427 ? -16.161 6.404 20.024 1.00 95.56 427 VAL A N 1
ATOM 3338 C CA . VAL A 1 427 ? -16.770 7.686 20.376 1.00 95.56 427 VAL A CA 1
ATOM 3339 C C . VAL A 1 427 ? -17.497 8.232 19.162 1.00 95.56 427 VAL A C 1
ATOM 3341 O O . VAL A 1 427 ? -16.891 8.459 18.113 1.00 95.56 427 VAL A O 1
ATOM 3344 N N . LYS A 1 428 ? -18.801 8.454 19.296 1.00 93.31 428 LYS A N 1
ATOM 3345 C CA . LYS A 1 428 ? -19.629 9.043 18.248 1.00 93.31 428 LYS A CA 1
ATOM 3346 C C . LYS A 1 428 ? -19.569 10.562 18.345 1.00 93.31 428 LYS A C 1
ATOM 3348 O O . LYS A 1 428 ? -19.695 11.127 19.432 1.00 93.31 428 LYS A O 1
ATOM 3353 N N . GLY A 1 429 ? -19.399 11.222 17.206 1.00 90.81 429 GLY A N 1
ATOM 3354 C CA . GLY A 1 429 ? -19.493 12.673 17.128 1.00 90.81 429 GLY A CA 1
ATOM 3355 C C . GLY A 1 429 ? -18.707 13.287 15.978 1.00 90.81 429 GLY A C 1
ATOM 3356 O O . GLY A 1 429 ? -18.129 12.592 15.139 1.00 90.81 429 GLY A O 1
ATOM 3357 N N . GLN A 1 430 ? -18.677 14.617 15.954 1.00 89.31 430 GLN A N 1
ATOM 3358 C CA . GLN A 1 430 ? -17.914 15.398 14.986 1.00 89.31 430 GLN A CA 1
ATOM 3359 C C . GLN A 1 430 ? -16.506 15.626 15.525 1.00 89.31 430 GLN A C 1
ATOM 3361 O O . GLN A 1 430 ? -16.321 16.333 16.512 1.00 89.31 430 GLN A O 1
ATOM 3366 N N . MET A 1 431 ? -15.513 15.014 14.890 1.00 89.81 431 MET A N 1
ATOM 3367 C CA . MET A 1 431 ? -14.118 15.113 15.306 1.00 89.81 431 MET A CA 1
ATOM 3368 C C . MET A 1 431 ? -13.186 14.783 14.140 1.00 89.81 431 MET A C 1
ATOM 3370 O O . MET A 1 431 ? -13.509 13.939 13.304 1.00 89.81 431 MET A O 1
ATOM 3374 N N . GLU A 1 432 ? -12.024 15.425 14.114 1.00 88.38 432 GLU A N 1
ATOM 3375 C CA . GLU A 1 432 ? -10.951 15.153 13.161 1.00 88.38 432 GLU A CA 1
ATOM 3376 C C . GLU A 1 432 ? -9.599 15.329 13.856 1.00 88.38 432 GLU A C 1
ATOM 3378 O O . GLU A 1 432 ? -9.402 16.256 14.639 1.00 88.38 432 GLU A O 1
ATOM 3383 N N . GLY A 1 433 ? -8.666 14.430 13.567 1.00 88.19 433 GLY A N 1
ATOM 3384 C CA . GLY A 1 433 ? -7.322 14.418 14.116 1.00 88.19 433 GLY A CA 1
ATOM 3385 C C . GLY A 1 433 ? -7.165 13.424 15.262 1.00 88.19 433 GLY A C 1
ATOM 3386 O O . GLY A 1 433 ? -7.765 12.346 15.294 1.00 88.19 433 GLY A O 1
ATOM 3387 N N . TRP A 1 434 ? -6.277 13.761 16.187 1.00 91.94 434 TRP A N 1
ATOM 3388 C CA . TRP A 1 434 ? -5.999 12.934 17.349 1.00 91.94 434 TRP A CA 1
ATOM 3389 C C . TRP A 1 434 ? -5.613 13.796 18.546 1.00 91.94 434 TRP A C 1
ATOM 3391 O O . TRP A 1 434 ? -5.042 14.873 18.390 1.00 91.94 434 TRP A O 1
ATOM 3401 N N . SER A 1 435 ? -5.919 13.322 19.750 1.00 94.31 435 SER A N 1
ATOM 3402 C CA . SER A 1 435 ? -5.477 13.962 20.990 1.00 94.31 435 SER A CA 1
ATOM 3403 C C . SER A 1 435 ? -5.382 12.947 22.120 1.00 94.31 435 SER A C 1
ATOM 3405 O O . SER A 1 435 ? -5.846 11.810 21.994 1.00 94.31 435 SER A O 1
ATOM 3407 N N . LYS A 1 436 ? -4.776 13.352 23.239 1.00 94.62 436 LYS A N 1
ATOM 3408 C CA . LYS A 1 436 ? -4.862 12.587 24.485 1.00 94.62 436 LYS A CA 1
ATOM 3409 C C . LYS A 1 436 ? -6.326 12.452 24.907 1.00 94.62 436 LYS A C 1
ATOM 3411 O O . LYS A 1 436 ? -7.147 13.347 24.679 1.00 94.62 436 LYS A O 1
ATOM 3416 N N . VAL A 1 437 ? -6.636 11.318 25.515 1.00 96.12 437 VAL A N 1
ATOM 3417 C CA . VAL A 1 437 ? -7.958 11.026 26.064 1.00 96.12 437 VAL A CA 1
ATOM 3418 C C . VAL A 1 437 ? -7.794 10.409 27.443 1.00 96.12 437 VAL A C 1
ATOM 3420 O O . VAL A 1 437 ? -6.885 9.610 27.656 1.00 96.12 437 VAL A O 1
ATOM 3423 N N . ALA A 1 438 ? -8.663 10.802 28.364 1.00 97.12 438 ALA A N 1
ATOM 3424 C CA . ALA A 1 438 ? -8.818 10.176 29.662 1.00 97.12 438 ALA A CA 1
ATOM 3425 C C . ALA A 1 438 ? -10.201 9.530 29.707 1.00 97.12 438 ALA A C 1
ATOM 3427 O O . ALA A 1 438 ? -11.208 10.200 29.471 1.00 97.12 438 ALA A O 1
ATOM 3428 N N . VAL A 1 439 ? -10.241 8.230 29.984 1.00 97.56 439 VAL A N 1
ATOM 3429 C CA . VAL A 1 439 ? -11.479 7.478 30.190 1.00 97.56 439 VAL A CA 1
ATOM 3430 C C . VAL A 1 439 ? -11.392 6.749 31.523 1.00 97.56 439 VAL A C 1
ATOM 3432 O O . VAL A 1 439 ? -10.371 6.121 31.813 1.00 97.56 439 VAL A O 1
ATOM 3435 N N . SER A 1 440 ? -12.463 6.801 32.313 1.00 97.56 440 SER A N 1
ATOM 3436 C CA . SER A 1 440 ? -12.671 5.895 33.443 1.00 97.56 440 SER A CA 1
ATOM 3437 C C . SER A 1 440 ? -13.972 5.124 33.283 1.00 97.56 440 SER A C 1
ATOM 3439 O O . SER A 1 440 ? -14.973 5.730 32.917 1.00 97.56 440 SER A O 1
ATOM 3441 N N . ILE A 1 441 ? -13.978 3.832 33.609 1.00 97.38 441 ILE A N 1
ATOM 3442 C CA . ILE A 1 441 ? -15.189 2.998 33.683 1.00 97.38 441 ILE A CA 1
ATOM 3443 C C . ILE A 1 441 ? -15.091 2.166 34.963 1.00 97.38 441 ILE A C 1
ATOM 3445 O O . ILE A 1 441 ? -14.309 1.218 35.030 1.00 97.38 441 ILE A O 1
ATOM 3449 N N . GLY A 1 442 ? -15.826 2.553 36.007 1.00 94.31 442 GLY A N 1
ATOM 3450 C CA . GLY A 1 442 ? -15.608 2.001 37.349 1.00 94.31 442 GLY A CA 1
ATOM 3451 C C . GLY A 1 442 ? -14.158 2.192 37.811 1.00 94.31 442 GLY A C 1
ATOM 3452 O O . GLY A 1 442 ? -13.656 3.317 37.831 1.00 94.31 442 GLY A O 1
ATOM 3453 N N . ASP A 1 443 ? -13.481 1.089 38.136 1.00 92.69 443 ASP A N 1
ATOM 3454 C CA . ASP A 1 443 ? -12.076 1.087 38.573 1.00 92.69 443 ASP A CA 1
ATOM 3455 C C . ASP A 1 443 ? -11.072 1.176 37.412 1.00 92.69 443 ASP A C 1
ATOM 3457 O O . ASP A 1 443 ? -9.899 1.499 37.620 1.00 92.69 443 ASP A O 1
ATOM 3461 N N . PHE A 1 444 ? -11.509 0.910 36.177 1.00 95.12 444 PHE A N 1
ATOM 3462 C CA . PHE A 1 444 ? -10.650 1.013 35.004 1.00 95.12 444 PHE A CA 1
ATOM 3463 C C . PHE A 1 444 ? -10.340 2.478 34.682 1.00 95.12 444 PHE A C 1
ATOM 3465 O O . PHE A 1 444 ? -11.233 3.330 34.685 1.00 95.12 444 PHE A O 1
ATOM 3472 N N . LYS A 1 445 ? -9.078 2.756 34.334 1.00 96.12 445 LYS A N 1
ATOM 3473 C CA . LYS A 1 445 ? -8.606 4.057 33.846 1.00 96.12 445 LYS A CA 1
ATOM 3474 C C . LYS A 1 445 ? -7.614 3.872 32.705 1.00 96.12 445 LYS A C 1
ATOM 3476 O O . LYS A 1 445 ? -6.750 2.997 32.756 1.00 96.12 445 LYS A O 1
ATOM 3481 N N . THR A 1 446 ? -7.708 4.724 31.693 1.00 95.38 446 THR A N 1
ATOM 3482 C CA . THR A 1 446 ? -6.720 4.767 30.609 1.00 95.38 446 THR A CA 1
ATOM 3483 C C . THR A 1 446 ? -5.369 5.293 31.092 1.00 95.38 446 THR A C 1
ATOM 3485 O O . THR A 1 446 ? -5.318 6.238 31.876 1.00 95.38 446 THR A O 1
ATOM 3488 N N . ALA A 1 447 ? -4.278 4.739 30.566 1.00 92.62 447 ALA A N 1
ATOM 3489 C CA . ALA A 1 447 ? -2.924 5.248 30.754 1.00 92.62 447 ALA A CA 1
ATOM 3490 C C . ALA A 1 447 ? -2.675 6.539 29.951 1.00 92.62 447 ALA A C 1
ATOM 3492 O O . ALA A 1 447 ? -3.385 6.845 28.992 1.00 92.62 447 ALA A O 1
ATOM 3493 N N . ASP A 1 448 ? -1.589 7.249 30.268 1.00 89.19 448 ASP A N 1
ATOM 3494 C CA . ASP A 1 448 ? -1.186 8.498 29.599 1.00 89.19 448 ASP A CA 1
ATOM 3495 C C . ASP A 1 448 ? -0.885 8.348 28.099 1.00 89.19 448 ASP A C 1
ATOM 3497 O O . ASP A 1 448 ? -0.822 9.340 27.359 1.00 89.19 448 ASP A O 1
ATOM 3501 N N . SER A 1 449 ? -0.675 7.117 27.628 1.00 89.62 449 SER A N 1
ATOM 3502 C CA . SER A 1 449 ? -0.511 6.764 26.216 1.00 89.62 449 SER A CA 1
ATOM 3503 C C . SER A 1 449 ? -1.830 6.752 25.442 1.00 89.62 449 SER A C 1
ATOM 3505 O O . SER A 1 449 ? -1.794 6.722 24.211 1.00 89.62 449 SER A O 1
ATOM 3507 N N . ALA A 1 450 ? -2.984 6.813 26.113 1.00 94.94 450 ALA A N 1
ATOM 3508 C CA . ALA A 1 450 ? -4.275 6.714 25.456 1.00 94.94 450 ALA A CA 1
ATOM 3509 C C . ALA A 1 450 ? -4.546 7.906 24.535 1.00 94.94 450 ALA A C 1
ATOM 3511 O O . ALA A 1 450 ? -4.283 9.070 24.869 1.00 94.94 450 ALA A O 1
ATOM 3512 N N . ARG A 1 451 ? -5.068 7.618 23.345 1.00 95.19 451 ARG A N 1
ATOM 3513 C CA . ARG A 1 451 ? -5.404 8.617 22.330 1.00 95.19 451 ARG A CA 1
ATOM 3514 C C . ARG A 1 451 ? -6.822 8.404 21.834 1.00 95.19 451 ARG A C 1
ATOM 3516 O O . ARG A 1 451 ? -7.215 7.277 21.559 1.00 95.19 451 ARG A O 1
ATOM 3523 N N . LEU A 1 452 ? -7.562 9.492 21.659 1.00 95.12 452 LEU A N 1
ATOM 3524 C CA . LEU A 1 452 ? -8.725 9.498 20.783 1.00 95.12 452 LEU A CA 1
ATOM 3525 C C . LEU A 1 452 ? -8.219 9.803 19.378 1.00 95.12 452 LEU A C 1
ATOM 3527 O O . LEU A 1 452 ? -7.586 10.841 19.177 1.00 95.12 452 LEU A O 1
ATOM 3531 N N . ILE A 1 453 ? -8.488 8.916 18.423 1.00 91.38 453 ILE A N 1
ATOM 3532 C CA . ILE A 1 453 ? -8.078 9.092 17.028 1.00 91.38 453 ILE A CA 1
ATOM 3533 C C . ILE A 1 453 ? -9.294 8.982 16.119 1.00 91.38 453 ILE A C 1
ATOM 3535 O O . ILE A 1 453 ? -9.978 7.959 16.106 1.00 91.38 453 ILE A O 1
ATOM 3539 N N . ASN A 1 454 ? -9.515 10.013 15.311 1.00 87.69 454 ASN A N 1
ATOM 3540 C CA . ASN A 1 454 ? -10.430 9.986 14.181 1.00 87.69 454 ASN A CA 1
ATOM 3541 C C . ASN A 1 454 ? -9.768 10.723 13.020 1.00 87.69 454 ASN A C 1
ATOM 3543 O O . ASN A 1 454 ? -9.671 11.946 13.021 1.00 87.69 454 ASN A O 1
ATOM 3547 N N . ARG A 1 455 ? -9.272 9.986 12.031 1.00 73.56 455 ARG A N 1
ATOM 3548 C CA . ARG A 1 455 ? -8.763 10.612 10.814 1.00 73.56 455 ARG A CA 1
ATOM 3549 C C . ARG A 1 455 ? -9.921 10.667 9.838 1.00 73.56 455 ARG A C 1
ATOM 3551 O O . ARG A 1 455 ? -10.360 9.630 9.359 1.00 73.56 455 ARG A O 1
ATOM 3558 N N . TYR A 1 456 ? -10.427 11.875 9.619 1.00 61.91 456 TYR A N 1
ATOM 3559 C CA . TYR A 1 456 ? -11.547 12.113 8.728 1.00 61.91 456 TYR A CA 1
ATOM 3560 C C . TYR A 1 456 ? -11.234 11.553 7.340 1.00 61.91 456 TYR A C 1
ATOM 3562 O O . TYR A 1 456 ? -10.262 11.957 6.702 1.00 61.91 456 TYR A O 1
ATOM 3570 N N . GLU A 1 457 ? -12.074 10.629 6.888 1.00 70.38 457 GLU A N 1
ATOM 3571 C CA . GLU A 1 457 ? -12.151 10.228 5.491 1.00 70.38 457 GLU A CA 1
ATOM 3572 C C . GLU A 1 457 ? -13.414 10.861 4.893 1.00 70.38 457 GLU A C 1
ATOM 3574 O O . GLU A 1 457 ? -14.535 10.541 5.322 1.00 70.38 457 GLU A O 1
ATOM 3579 N N . PRO A 1 458 ? -13.261 11.800 3.940 1.00 67.62 458 PRO A N 1
ATOM 3580 C CA . PRO A 1 458 ? -14.394 12.402 3.258 1.00 67.62 458 PRO A CA 1
ATOM 3581 C C . PRO A 1 458 ? -15.313 11.333 2.656 1.00 67.62 458 PRO A C 1
ATOM 3583 O O . PRO A 1 458 ? -14.853 10.367 2.060 1.00 67.62 458 PRO A O 1
ATOM 3586 N N . GLY A 1 459 ? -16.626 11.524 2.802 1.00 75.94 459 GLY A N 1
ATOM 3587 C CA . GLY A 1 459 ? -17.634 10.655 2.190 1.00 75.94 459 GLY A CA 1
ATOM 3588 C C . GLY A 1 459 ? -18.130 9.484 3.043 1.00 75.94 459 GLY A C 1
ATOM 3589 O O . GLY A 1 459 ? -19.122 8.880 2.656 1.00 75.94 459 GLY A O 1
ATOM 3590 N N . LEU A 1 460 ? -17.537 9.175 4.205 1.00 80.31 460 LEU A N 1
ATOM 3591 C CA . LEU A 1 460 ? -18.048 8.092 5.062 1.00 80.31 460 LEU A CA 1
ATOM 3592 C C . LEU A 1 460 ? -19.259 8.519 5.921 1.00 80.31 460 LEU A C 1
ATOM 3594 O O . LEU A 1 460 ? -19.181 9.539 6.615 1.00 80.31 460 LEU A O 1
ATOM 3598 N N . LEU A 1 461 ? -20.345 7.728 5.885 1.00 78.81 461 LEU A N 1
ATOM 3599 C CA . LEU A 1 461 ? -21.666 8.024 6.474 1.00 78.81 461 LEU A CA 1
ATOM 3600 C C . LEU A 1 461 ? -21.673 8.009 8.006 1.00 78.81 461 LEU A C 1
ATOM 3602 O O . LEU A 1 461 ? -22.081 8.981 8.634 1.00 78.81 461 LEU A O 1
ATOM 3606 N N . ASN A 1 462 ? -21.198 6.926 8.619 1.00 72.69 462 ASN A N 1
ATOM 3607 C CA . ASN A 1 462 ? -21.025 6.865 10.070 1.00 72.69 462 ASN A CA 1
ATOM 3608 C C . ASN A 1 462 ? -19.607 7.313 10.407 1.00 72.69 462 ASN A C 1
ATOM 3610 O O . ASN A 1 462 ? -18.701 7.095 9.608 1.00 72.69 462 ASN A O 1
ATOM 3614 N N . ARG A 1 463 ? -19.355 7.924 11.565 1.00 75.62 463 ARG A N 1
ATOM 3615 C CA . ARG A 1 463 ? -17.999 8.331 11.975 1.00 75.62 463 ARG A CA 1
ATOM 3616 C C . ARG A 1 463 ? -17.817 8.079 13.456 1.00 75.62 463 ARG A C 1
ATOM 3618 O O . ARG A 1 463 ? -18.584 8.588 14.269 1.00 75.62 463 ARG A O 1
ATOM 3625 N N . TYR A 1 464 ? -16.782 7.316 13.777 1.00 88.69 464 TYR A N 1
ATOM 3626 C CA . TYR A 1 464 ? -16.417 7.022 15.149 1.00 88.69 464 TYR A CA 1
ATOM 3627 C C . TYR A 1 464 ? -14.949 7.351 15.359 1.00 88.69 464 TYR A C 1
ATOM 3629 O O . TYR A 1 464 ? -14.092 6.942 14.576 1.00 88.69 464 TYR A O 1
ATOM 3637 N N . GLY A 1 465 ? -14.663 8.093 16.423 1.00 92.50 465 GLY A N 1
ATOM 3638 C CA . GLY A 1 465 ? -13.325 8.118 16.984 1.00 92.50 465 GLY A CA 1
ATOM 3639 C C . GLY A 1 465 ? -13.053 6.819 17.723 1.00 92.50 465 GLY A C 1
ATOM 3640 O O . GLY A 1 465 ? -13.946 6.247 18.341 1.00 92.50 465 GLY A O 1
ATOM 3641 N N . ILE A 1 466 ? -11.814 6.356 17.658 1.00 93.75 466 ILE A N 1
ATOM 3642 C CA . ILE A 1 466 ? -11.370 5.137 18.328 1.00 93.75 466 ILE A CA 1
ATOM 3643 C C . ILE A 1 466 ? -10.514 5.543 19.521 1.00 93.75 466 ILE A C 1
ATOM 3645 O O . ILE A 1 466 ? -9.580 6.337 19.361 1.00 93.75 466 ILE A O 1
ATOM 3649 N N . VAL A 1 467 ? -10.802 4.988 20.699 1.00 95.31 467 VAL A N 1
ATOM 3650 C CA . VAL A 1 467 ? -9.896 5.078 21.849 1.00 95.31 467 VAL A CA 1
ATOM 3651 C C . VAL A 1 467 ? -8.791 4.040 21.666 1.00 95.31 467 VAL A C 1
ATOM 3653 O O . VAL A 1 467 ? -9.045 2.841 21.560 1.00 95.31 467 VAL A O 1
ATOM 3656 N N . ARG A 1 468 ? -7.549 4.508 21.586 1.00 93.06 468 ARG A N 1
ATOM 3657 C CA . ARG A 1 468 ? -6.361 3.712 21.264 1.00 93.06 468 ARG A CA 1
ATOM 3658 C C . ARG A 1 468 ? -5.327 3.765 22.371 1.00 93.06 468 ARG A C 1
ATOM 3660 O O . ARG A 1 468 ? -5.204 4.782 23.049 1.00 93.06 468 ARG A O 1
ATOM 3667 N N . ASN A 1 469 ? -4.556 2.694 22.519 1.00 89.31 469 ASN A N 1
ATOM 3668 C CA . ASN A 1 469 ? -3.314 2.691 23.279 1.00 89.31 469 ASN A CA 1
ATOM 3669 C C . ASN A 1 469 ? -2.168 3.071 22.327 1.00 89.31 469 ASN A C 1
ATOM 3671 O O . ASN A 1 469 ? -1.692 2.248 21.548 1.00 89.31 469 ASN A O 1
ATOM 3675 N N . GLY A 1 470 ? -1.765 4.343 22.328 1.00 85.12 470 GLY A N 1
ATOM 3676 C CA . GLY A 1 470 ? -0.832 4.872 21.334 1.00 85.12 470 GLY A CA 1
ATOM 3677 C C . GLY A 1 470 ? -1.498 5.157 19.982 1.00 85.12 470 GLY A C 1
ATOM 3678 O O . GLY A 1 470 ? -2.617 5.670 19.923 1.00 85.12 470 GLY A O 1
ATOM 3679 N N . HIS A 1 471 ? -0.783 4.898 18.884 1.00 77.00 471 HIS A N 1
ATOM 3680 C CA . HIS A 1 471 ? -1.203 5.335 17.547 1.00 77.00 471 HIS A CA 1
ATOM 3681 C C . HIS A 1 471 ? -2.037 4.312 16.771 1.00 77.00 471 HIS A C 1
ATOM 3683 O O . HIS A 1 471 ? -2.905 4.727 16.002 1.00 77.00 471 HIS A O 1
ATOM 3689 N N . LEU A 1 472 ? -1.811 3.008 16.949 1.00 82.00 472 LEU A N 1
ATOM 3690 C CA . LEU A 1 472 ? -2.408 1.971 16.094 1.00 82.00 472 LEU A CA 1
ATOM 3691 C C . LEU A 1 472 ? -3.312 0.998 16.869 1.00 82.00 472 LEU A C 1
ATOM 3693 O O . LEU A 1 472 ? -4.444 0.770 16.431 1.00 82.00 472 LEU A O 1
ATOM 3697 N N . SER A 1 473 ? -2.903 0.531 18.047 1.00 89.50 473 SER A N 1
ATOM 3698 C CA . SER A 1 473 ? -3.689 -0.427 18.835 1.00 89.50 473 SER A CA 1
ATOM 3699 C C . SER A 1 473 ? -4.912 0.208 19.497 1.00 89.50 473 SER A C 1
ATOM 3701 O O . SER A 1 473 ? -4.822 1.275 20.100 1.00 89.50 473 SER A O 1
ATOM 3703 N N . GLY A 1 474 ? -6.062 -0.452 19.413 1.00 89.88 474 GLY A N 1
ATOM 3704 C CA . GLY A 1 474 ? -7.245 -0.175 20.214 1.00 89.88 474 GLY A CA 1
ATOM 3705 C C . GLY A 1 474 ? -6.946 -0.327 21.703 1.00 89.88 474 GLY A C 1
ATOM 3706 O O . GLY A 1 474 ? -6.147 -1.165 22.121 1.00 89.88 474 GLY A O 1
ATOM 3707 N N . TYR A 1 475 ? -7.564 0.523 22.515 1.00 93.25 475 TYR A N 1
ATOM 3708 C CA . TYR A 1 475 ? -7.465 0.410 23.963 1.00 93.25 475 TYR A CA 1
ATOM 3709 C C . TYR A 1 475 ? -8.513 -0.595 24.439 1.00 93.25 475 TYR A C 1
ATOM 3711 O O . TYR A 1 475 ? -9.710 -0.345 24.288 1.00 93.25 475 TYR A O 1
ATOM 3719 N N . TYR A 1 476 ? -8.069 -1.718 25.000 1.00 93.19 476 TYR A N 1
ATOM 3720 C CA . TYR A 1 476 ? -8.963 -2.744 25.524 1.00 93.19 476 TYR A CA 1
ATOM 3721 C C . TYR A 1 476 ? -9.164 -2.613 27.036 1.00 93.19 476 TYR A C 1
ATOM 3723 O O . TYR A 1 476 ? -8.299 -2.117 27.762 1.00 93.19 476 TYR A O 1
ATOM 3731 N N . MET A 1 477 ? -10.314 -3.079 27.512 1.00 94.06 477 MET A N 1
ATOM 3732 C CA . MET A 1 477 ? -10.663 -3.127 28.930 1.00 94.06 477 MET A CA 1
ATOM 3733 C C . MET A 1 477 ? -11.441 -4.400 29.247 1.00 94.06 477 MET A C 1
ATOM 3735 O O . MET A 1 477 ? -12.353 -4.770 28.513 1.00 94.06 477 MET A O 1
ATOM 3739 N N . PHE A 1 478 ? -11.086 -5.065 30.345 1.00 96.56 478 PHE A N 1
ATOM 3740 C CA . PHE A 1 478 ? -11.835 -6.215 30.844 1.00 96.56 478 PHE A CA 1
ATOM 3741 C C . PHE A 1 478 ? -12.892 -5.737 31.834 1.00 96.56 478 PHE A C 1
ATOM 3743 O O . PHE A 1 478 ? -12.553 -5.142 32.858 1.00 96.56 478 PHE A O 1
ATOM 3750 N N . LEU A 1 479 ? -14.161 -5.981 31.520 1.00 97.06 479 LEU A N 1
ATOM 3751 C CA . LEU A 1 479 ? -15.305 -5.548 32.321 1.00 97.06 479 LEU A CA 1
ATOM 3752 C C . LEU A 1 479 ? -16.148 -6.761 32.713 1.00 97.06 479 LEU A C 1
ATOM 3754 O O . LEU A 1 479 ? -16.282 -7.698 31.929 1.00 97.06 479 LEU A O 1
ATOM 3758 N N . LYS A 1 480 ? -16.711 -6.729 33.923 1.00 97.44 480 LYS A N 1
ATOM 3759 C CA . LYS A 1 480 ? -17.663 -7.728 34.433 1.00 97.44 480 LYS A CA 1
ATOM 3760 C C . LYS A 1 480 ? -19.097 -7.217 34.279 1.00 97.44 480 LYS A C 1
ATOM 3762 O O . LYS A 1 480 ? -19.271 -6.015 34.092 1.00 97.44 480 LYS A O 1
ATOM 3767 N N . PRO A 1 481 ? -20.121 -8.083 34.384 1.00 98.31 481 PRO A N 1
ATOM 3768 C CA . PRO A 1 481 ? -21.501 -7.635 34.365 1.00 98.31 481 PRO A CA 1
ATOM 3769 C C . PRO A 1 481 ? -21.785 -6.660 35.507 1.00 98.31 481 PRO A C 1
ATOM 3771 O O . PRO A 1 481 ? -21.379 -6.894 36.648 1.00 98.31 481 PRO A O 1
ATOM 3774 N N . GLY A 1 482 ? -22.495 -5.579 35.206 1.00 97.81 482 GLY A N 1
ATOM 3775 C CA . GLY A 1 482 ? -22.843 -4.567 36.193 1.00 97.81 482 GLY A CA 1
ATOM 3776 C C . GLY A 1 482 ? -22.967 -3.168 35.612 1.00 97.81 482 GLY A C 1
ATOM 3777 O O . GLY A 1 482 ? -22.692 -2.917 34.441 1.00 97.81 482 GLY A O 1
ATOM 3778 N N . LYS A 1 483 ? -23.389 -2.239 36.468 1.00 98.12 483 LYS A N 1
ATOM 3779 C CA . LYS A 1 483 ? -23.577 -0.834 36.118 1.00 98.12 483 LYS A CA 1
ATOM 3780 C C . LYS A 1 483 ? -22.381 -0.016 36.590 1.00 98.12 483 LYS A C 1
ATOM 3782 O O . LYS A 1 483 ? -22.059 -0.036 37.777 1.00 98.12 483 LYS A O 1
ATOM 3787 N N . TYR A 1 484 ? -21.740 0.707 35.675 1.00 98.12 484 TYR A N 1
ATOM 3788 C CA . TYR A 1 484 ? -20.501 1.434 35.947 1.00 98.12 484 TYR A CA 1
ATOM 3789 C C . TYR A 1 484 ? -20.632 2.924 35.634 1.00 98.12 484 TYR A C 1
ATOM 3791 O O . TYR A 1 484 ? -21.135 3.278 34.564 1.00 98.12 484 TYR A O 1
ATOM 3799 N N . PRO A 1 485 ? -20.127 3.811 36.512 1.00 97.94 485 PRO A N 1
ATOM 3800 C CA . PRO A 1 485 ? -19.938 5.207 36.157 1.00 97.94 485 PRO A CA 1
ATOM 3801 C C . PRO A 1 485 ? -18.826 5.324 35.111 1.00 97.94 485 PRO A C 1
ATOM 3803 O O . PRO A 1 485 ? -17.777 4.681 35.225 1.00 97.94 485 PRO A O 1
ATOM 3806 N N . VAL A 1 486 ? -19.049 6.175 34.115 1.00 98.25 486 VAL A N 1
ATOM 3807 C CA . VAL A 1 486 ? -18.096 6.475 33.048 1.00 98.25 486 VAL A CA 1
ATOM 3808 C C . VAL A 1 486 ? -17.727 7.949 33.107 1.00 98.25 486 VAL A C 1
ATOM 3810 O O . VAL A 1 486 ? -18.610 8.804 33.175 1.00 98.25 486 VAL A O 1
ATOM 3813 N N . THR A 1 487 ? -16.432 8.254 33.023 1.00 98.12 487 THR A N 1
ATOM 3814 C CA . THR A 1 487 ? -15.969 9.606 32.695 1.00 98.12 487 THR A CA 1
ATOM 3815 C C . THR A 1 487 ? -15.149 9.583 31.418 1.00 98.12 487 THR A C 1
ATOM 3817 O O . THR A 1 487 ? -14.408 8.635 31.158 1.00 98.12 487 THR A O 1
ATOM 3820 N N . PHE A 1 488 ? -15.303 10.621 30.606 1.00 98.19 488 PHE A N 1
ATOM 3821 C CA . PHE A 1 488 ? -14.589 10.793 29.353 1.00 98.19 488 PHE A CA 1
ATOM 3822 C C . PHE A 1 488 ? -14.142 12.244 29.213 1.00 98.19 488 PHE A C 1
ATOM 3824 O O . PHE A 1 488 ? -14.945 13.164 29.367 1.00 98.19 488 PHE A O 1
ATOM 3831 N N . GLN A 1 489 ? -12.876 12.452 28.871 1.00 97.50 489 GLN A N 1
ATOM 3832 C CA . GLN A 1 489 ? -12.329 13.767 28.570 1.00 97.50 489 GLN A CA 1
ATOM 3833 C C . GLN A 1 489 ? -11.333 13.659 27.419 1.00 97.50 489 GLN A C 1
ATOM 3835 O O . GLN A 1 489 ? -10.449 12.803 27.413 1.00 97.50 489 GLN A O 1
ATOM 3840 N N . THR A 1 490 ? -11.440 14.558 26.444 1.00 95.75 490 THR A N 1
ATOM 3841 C CA . THR A 1 490 ? -10.465 14.683 25.357 1.00 95.75 490 THR A CA 1
ATOM 3842 C C . THR A 1 490 ? -10.065 16.135 25.169 1.00 95.75 490 THR A C 1
ATOM 3844 O O . THR A 1 490 ? -10.883 17.039 25.331 1.00 95.75 490 THR A O 1
ATOM 3847 N N . ALA A 1 491 ? -8.809 16.353 24.787 1.00 94.00 491 ALA A N 1
ATOM 3848 C CA . ALA A 1 491 ? -8.302 17.659 24.377 1.00 94.00 491 ALA A CA 1
ATOM 3849 C C . ALA A 1 491 ? -8.284 17.809 22.843 1.00 94.00 491 ALA A C 1
ATOM 3851 O O . ALA A 1 491 ? -7.439 18.517 22.299 1.00 94.00 491 ALA A O 1
ATOM 3852 N N . LEU A 1 492 ? -9.119 17.058 22.118 1.00 93.69 492 LEU A N 1
ATOM 3853 C CA . LEU A 1 492 ? -9.184 17.135 20.662 1.00 93.69 492 LEU A CA 1
ATOM 3854 C C . LEU A 1 492 ? -9.928 18.398 20.227 1.00 93.69 492 LEU A C 1
ATOM 3856 O O . LEU A 1 492 ? -11.156 18.443 20.258 1.00 93.69 492 LEU A O 1
ATOM 3860 N N . THR A 1 493 ? -9.177 19.413 19.801 1.00 91.44 493 THR A N 1
ATOM 3861 C CA . THR A 1 493 ? -9.707 20.717 19.389 1.00 91.44 493 THR A CA 1
ATOM 3862 C C . THR A 1 493 ? -10.874 20.584 18.412 1.00 91.44 493 THR A C 1
ATOM 3864 O O . THR A 1 493 ? -10.785 19.889 17.405 1.00 91.44 493 THR A O 1
ATOM 3867 N N . GLY A 1 494 ? -11.979 21.275 18.705 1.00 90.31 494 GLY A N 1
ATOM 3868 C CA . GLY A 1 494 ? -13.169 21.290 17.850 1.00 90.31 494 GLY A CA 1
ATOM 3869 C C . GLY A 1 494 ? -14.056 20.043 17.943 1.00 90.31 494 GLY A C 1
ATOM 3870 O O . GLY A 1 494 ? -15.123 20.038 17.330 1.00 90.31 494 GLY A O 1
ATOM 3871 N N . ALA A 1 495 ? -13.676 19.024 18.723 1.00 92.44 495 ALA A N 1
ATOM 3872 C CA . ALA A 1 495 ? -14.490 17.825 18.883 1.00 92.44 495 ALA A CA 1
ATOM 3873 C C . ALA A 1 495 ? -15.834 18.129 19.567 1.00 92.44 495 ALA A C 1
ATOM 3875 O O . ALA A 1 495 ? -15.890 18.798 20.606 1.00 92.44 495 ALA A O 1
ATOM 3876 N N . LYS A 1 496 ? -16.909 17.579 18.996 1.00 94.00 496 LYS A N 1
ATOM 3877 C CA . LYS A 1 496 ? -18.245 17.483 19.590 1.00 94.00 496 LYS A CA 1
ATOM 3878 C C . LYS A 1 496 ? -18.581 16.013 19.774 1.00 94.00 496 LYS A C 1
ATOM 3880 O O . LYS A 1 496 ? -18.597 15.264 18.800 1.00 94.00 496 LYS A O 1
ATOM 3885 N N . ILE A 1 497 ? -18.836 15.619 21.011 1.00 95.19 497 ILE A N 1
ATOM 3886 C CA . ILE A 1 497 ? -19.180 14.251 21.386 1.00 95.19 497 ILE A CA 1
ATOM 3887 C C . ILE A 1 497 ? -20.701 14.130 21.447 1.00 95.19 497 ILE A C 1
ATOM 3889 O O . ILE A 1 497 ? -21.370 15.007 21.993 1.00 95.19 497 ILE A O 1
ATOM 3893 N N . GLU A 1 498 ? -21.231 13.057 20.870 1.00 95.25 498 GLU A N 1
ATOM 3894 C CA . GLU A 1 498 ? -22.672 12.792 20.733 1.00 95.25 498 GLU A CA 1
ATOM 3895 C C . GLU A 1 498 ? -23.094 11.464 21.378 1.00 95.25 498 GLU A C 1
ATOM 3897 O O . GLU A 1 498 ? -24.284 11.200 21.538 1.00 95.25 498 GLU A O 1
ATOM 3902 N N . GLY A 1 499 ? -22.130 10.613 21.724 1.00 95.62 499 GLY A N 1
ATOM 3903 C CA . GLY A 1 499 ? -22.367 9.367 22.433 1.00 95.62 499 GLY A CA 1
ATOM 3904 C C . GLY A 1 499 ? -21.158 8.451 22.385 1.00 95.62 499 GLY A C 1
ATOM 3905 O O . GLY A 1 499 ? -20.107 8.781 21.822 1.00 95.62 499 GLY A O 1
ATOM 3906 N N . PHE A 1 500 ? -21.329 7.267 22.951 1.00 97.12 500 PHE A N 1
ATOM 3907 C CA . PHE A 1 500 ? -20.264 6.290 23.085 1.00 97.12 500 PHE A CA 1
ATOM 3908 C C . PHE A 1 500 ? -20.750 4.893 22.727 1.00 97.12 500 PHE A C 1
ATOM 3910 O O . PHE A 1 500 ? -21.945 4.594 22.794 1.00 97.12 500 PHE A O 1
ATOM 3917 N N . MET A 1 501 ? -19.795 4.042 22.366 1.00 96.88 501 MET A N 1
ATOM 3918 C CA . MET A 1 501 ? -20.028 2.631 22.105 1.00 96.88 501 MET A CA 1
ATOM 3919 C C . MET A 1 501 ? -18.952 1.791 22.787 1.00 96.88 501 MET A C 1
ATOM 3921 O O . MET A 1 501 ? -17.768 2.133 22.720 1.00 96.88 501 MET A O 1
ATOM 3925 N N . LEU A 1 502 ? -19.360 0.676 23.387 1.00 97.75 502 LEU A N 1
ATOM 3926 C CA . LEU A 1 502 ? -18.470 -0.423 23.754 1.00 97.75 502 LEU A CA 1
ATOM 3927 C C . LEU A 1 502 ? -18.794 -1.640 22.892 1.00 97.75 502 LEU A C 1
ATOM 3929 O O . LEU A 1 502 ? -19.959 -1.965 22.692 1.00 97.75 502 LEU A O 1
ATOM 3933 N N . THR A 1 503 ? -17.774 -2.333 22.401 1.00 97.31 503 THR A N 1
ATOM 3934 C CA . THR A 1 503 ? -17.953 -3.560 21.615 1.00 97.31 503 THR A CA 1
ATOM 3935 C C . THR A 1 503 ? -16.892 -4.594 21.959 1.00 97.31 503 THR A C 1
ATOM 3937 O O . THR A 1 503 ? -15.759 -4.239 22.289 1.00 97.31 503 THR A O 1
ATOM 3940 N N . ARG A 1 504 ? -17.273 -5.869 21.874 1.00 96.94 504 ARG A N 1
ATOM 3941 C CA . ARG A 1 504 ? -16.364 -7.021 21.929 1.00 96.94 504 ARG A CA 1
ATOM 3942 C C . ARG A 1 504 ? -15.895 -7.459 20.536 1.00 96.94 504 ARG A C 1
ATOM 3944 O O . ARG A 1 504 ? -14.967 -8.252 20.445 1.00 96.94 504 ARG A O 1
ATOM 3951 N N . GLU A 1 505 ? -16.518 -6.924 19.488 1.00 95.44 505 GLU A N 1
ATOM 3952 C CA . GLU A 1 505 ? -16.308 -7.257 18.075 1.00 95.44 505 GLU A CA 1
ATOM 3953 C C . GLU A 1 505 ? -15.946 -5.974 17.292 1.00 95.44 505 GLU A C 1
ATOM 3955 O O . GLU A 1 505 ? -16.719 -5.477 16.461 1.00 95.44 505 GLU A O 1
ATOM 3960 N N . PRO A 1 506 ? -14.793 -5.349 17.598 1.00 93.62 506 PRO A N 1
ATOM 3961 C CA . PRO A 1 506 ? -14.392 -4.070 17.010 1.00 93.62 506 PRO A CA 1
ATOM 3962 C C . PRO A 1 506 ? -14.325 -4.094 15.477 1.00 93.62 506 PRO A C 1
ATOM 3964 O O . PRO A 1 506 ? -14.526 -3.056 14.849 1.00 93.62 506 PRO A O 1
ATOM 3967 N N . GLU A 1 507 ? -14.094 -5.254 14.866 1.00 91.19 507 GLU A N 1
ATOM 3968 C CA . GLU A 1 507 ? -14.026 -5.483 13.423 1.00 91.19 507 GLU A CA 1
ATOM 3969 C C . GLU A 1 507 ? -15.286 -5.073 12.647 1.00 91.19 507 GLU A C 1
ATOM 3971 O O . GLU A 1 507 ? -15.197 -4.852 11.444 1.00 91.19 507 GLU A O 1
ATOM 3976 N N . TRP A 1 508 ? -16.442 -4.916 13.299 1.00 93.00 508 TRP A N 1
ATOM 3977 C CA . TRP A 1 508 ? -17.647 -4.354 12.667 1.00 93.00 508 TRP A CA 1
ATOM 3978 C C . TRP A 1 508 ? -17.567 -2.844 12.420 1.00 93.00 508 TRP A C 1
ATOM 3980 O O . TRP A 1 508 ? -18.356 -2.289 11.654 1.00 93.00 508 TRP A O 1
ATOM 3990 N N . PHE A 1 509 ? -16.629 -2.168 13.082 1.00 90.19 509 PHE A N 1
ATOM 3991 C CA . PHE A 1 509 ? -16.491 -0.711 13.079 1.00 90.19 509 PHE A CA 1
ATOM 3992 C C . PHE A 1 509 ? -15.174 -0.231 12.457 1.00 90.19 509 PHE A C 1
ATOM 3994 O O . PHE A 1 509 ? -15.019 0.972 12.209 1.00 90.19 509 PHE A O 1
ATOM 4001 N N . LEU A 1 510 ? -14.238 -1.151 12.212 1.00 87.00 510 LEU A N 1
ATOM 4002 C CA . LEU A 1 510 ? -13.027 -0.928 11.421 1.00 87.00 510 LEU A CA 1
ATOM 4003 C C . LEU A 1 510 ? -13.386 -0.954 9.920 1.00 87.00 510 LEU A C 1
ATOM 4005 O O . LEU A 1 510 ? -14.423 -1.505 9.559 1.00 87.00 510 LEU A O 1
ATOM 4009 N N . ARG A 1 511 ? -12.626 -0.258 9.061 1.00 75.94 511 ARG A N 1
ATOM 4010 C CA . ARG A 1 511 ? -13.109 0.166 7.727 1.00 75.94 511 ARG A CA 1
ATOM 4011 C C . ARG A 1 511 ? -12.221 -0.199 6.562 1.00 75.94 511 ARG A C 1
ATOM 4013 O O . ARG A 1 511 ? -11.001 -0.056 6.720 1.00 75.94 511 ARG A O 1
#

Radius of gyration: 23.78 Å; chains: 1; bounding box: 62×50×72 Å

Secondary structure (DSSP, 8-state):
---PPPTTTSS--S--SEEE-SEEE--EEES-EEE-BTTB-BSSSEEES-TTSTT-SEEESEEEES-EEE-BSSEEEE--B--TTEEEES-EEESSSEEEE-TTBSS--EEEES-EEES---TTS----SEE---SS---S-EEEES-EEE-TT--EEEPP--SPPP-GGG--SS-SEEEES-EEEESSEEE-GGGGTS-EEE-S-EEEES-TTTHHHHHHHHHHTT--TT-EES---EEEGGGTEEEEPTTSTTTT-PPPBTTB--SSSSS--TTS--SSS--SS-EEES-SEEEE-STTS-SEEEEEEEE-SSS-EEEEEEEES-SSEEEE-SEEEEETT-EEEEEEEE-GGG--SSSEEEEEEEEEETTS-EEEEEEEEE-TT-HHHHHHHHHTSEEE---EETT--EEEEEEE-S-EEEEEEEEEE--EEEEEEEEETTEE--TTEEEEE---TT-SS-EEEEEETTTEE-EEEE-SEEEEEEEEE--TT-EEEEEEEES-GGGT--

Foldseek 3Di:
DDAWDALQAPQTDDAECEEFELAQADAEAAQEEQEAFLVHAASANYYKPPLQELSIAHHAYYYHAQYEQYAHRAEVYENGHNAHNYEYELAEYEAYQEAYEHLANAHDDHAHALYEYEAYHHSLGHHDENAHHADQHAHQYEYEHEQAEYDHPAAAEYHEDSNYAADDDPSHHPDFNYEYFLAEDEHAHYHYYPCCLRGRHAAEHYAYEHPPPVCQVVRVCVQVVSVHHPNYHYDDFAFPCVVQQFRHGDVVTGQQQRGDDDPPDDARGRHNDGPPPQGHPSDDPAQKDKPGQEDEAPEPPDAQKDKIKIAGADPFDKWKWAKDKNDDQKDKPPRIDMDGHPDMDMMMIGGNVVVVQAQAKGKMWIWRATPVGHTRIHIYIHHNVAPPVLLVVLVVQKFWFWWWDWAADKTKGKGFDAAWDKKFKKFFWDAAAKWFKWKDWAPDIDDRQWMFHWHDDPPRDGGITGTANHDRYTDIDTDHGDMTMMIMHTNGPPIITGTMIMGRCCVNVRD

pLDDT: mean 93.58, std 5.64, range [50.53, 98.88]

Sequence (511 aa):
YSASHSWFYSHPNGPEAVFLDRCRGGVVLRYNDLVGSDKRRWNDTIEGSGNGSIDGGIGRDADVYGNLFAFANDDSIEIEGMEMNVRLYLNRFEGSLCGVSTGCCRLGPSYQFRNLYYRLGDENGRFSAPFKNGMGNQGYGSIFMLNNTVFSPGLRNGFSGFHALPPQNEMALTNPKAYTRNNILSCQDEFFGRDWFDWNTDIDADLLDLGDAGKMPALKEKLLAAGKQQRGIWAAPQYLDAANGIFALRPGSPGYNAAVPVANLSTRHVGAFQDDGIEFLPHRPIPLRADRYEVFFADAKVPLQQQFTIAVQGSAYESAFRVHTNDDFFSVAPESGVFRSGESQVFTVTLHPEKMEKPQMFRGMVLLRQSDGYSCPVSVYADYRNCPDRLAEAQKHALHFPGSGKSGEVISTEVEIPEEGCYFMFVKGQMEGWSKVAVSIGDFKTADSARLINRYEPGLLNRYGIVRNGHLSGYYMFLKPGKYPVTFQTALTGAKIEGFMLTREPEWFLR